Protein AF-A0A0R3Q2Y9-F1 (afdb_monomer_lite)

pLDDT: mean 79.47, std 17.97, range [33.78, 98.56]

Foldseek 3Di:
DPFDFFLDFCQLLPAAQPQQFNKDKAEQVQDDGRQQKTKHWPQDIWIKGWDAQPDPPSGIKIKTFDAQRTWKMKMKGKGFLVSQQVQAQFKKKKKKWKAKPDFQKKKKWKWADQAAPDNPDIGTPDIDMDTHYRRGDMDMDIDPDGHHNRNSSIMMIMIMTPTGSHRMMMIIHLIGMGTDGDDDPRDDDPPVVSVLVSLLADHDQFDDDDQFTDGDNADDDDDDDPALKDKDKGFGPYQHPFFDDDWDADGRGDTQWYWDDAVHIDIRAHWPDWGTGSGTIMTMHRGGHPVNVVVVVVVVVVVVVVVVVVVVVVVVVVVVVVVVVVVVVVVVVVVVVVVVVVVVVVVVVVVVVVPPDDDPPVCCVVVVVVVVVVVVVVVVVVVVVVVVVVVVVVVVVVVVVVVVVVVVVVVVVVVVVVVVVVVVVVVVVVVLVVLLVVLPDDPPPVVVNCCSVPVLVVVVVVLVVVLVVVCVVVVNDDDPVSVVVVCVSCVSPPDDPVVVVPPD

Radius of gyration: 48.74 Å; chains: 1; bounding box: 92×63×153 Å

Sequence (504 aa):
MFRDSNRLINGDMRIDQRNNGGSVTVTSGSPYTVDRWTAGMSGANGTAQRVASGLLGIPNALQITGAAGTTTAWVGQKIEAQNAAQLVGQYVTVSFWASSSNQSGLTMNLKYANSADNFGAMTLIESRSTAVTSTLTRYTLTTSVVIPAGAANGLYLELATQGNLSTGNVILTGVQLETGVTAGAYQPRSYGSELILCQRYYEKSGANVGATWTANDGTASGGSHPTANYRALIQFRVTKRAAPTFTPYDQTGAAGKISYYVASWNDAGTLAVSAATTAGAYVGHNVASPAGEALAKAQVDIGRLETEVSHLTDAVKELRASNAAVTKALVDIQRTLDEARGGWRTLMFVGGAAASMGGGNAFRLIFGEIVAYLNKKQDHQLELERLKIQDDIESAQHVRTMESLKLQNDLGIKVIQVQRDADLDRIDGTAWSQAVADVGKQTGILFLDYWNGSVRPLLATLAILVVVAEVVRNGFILSDWDKELVGAILGIYVADRSLARRGK

Structure (mmCIF, N/CA/C/O backbone):
data_AF-A0A0R3Q2Y9-F1
#
_entry.id   AF-A0A0R3Q2Y9-F1
#
loop_
_atom_site.group_PDB
_atom_site.id
_atom_site.type_symbol
_atom_site.label_atom_id
_atom_site.label_alt_id
_atom_site.label_comp_id
_atom_site.label_asym_id
_atom_site.label_entity_id
_atom_site.label_seq_id
_atom_site.pdbx_PDB_ins_code
_atom_site.Cartn_x
_atom_site.Cartn_y
_atom_site.Cartn_z
_atom_site.occupancy
_atom_site.B_iso_or_equiv
_atom_site.auth_seq_id
_atom_site.auth_comp_id
_atom_site.auth_asym_id
_atom_site.auth_atom_id
_atom_site.pdbx_PDB_model_num
ATOM 1 N N . MET A 1 1 ? -16.059 -27.615 20.721 1.00 37.38 1 MET A N 1
ATOM 2 C CA . MET A 1 1 ? -16.476 -26.526 19.814 1.00 37.38 1 MET A CA 1
ATOM 3 C C . MET A 1 1 ? -15.256 -25.650 19.592 1.00 37.38 1 MET A C 1
ATOM 5 O O . MET A 1 1 ? -14.819 -25.006 20.537 1.00 37.38 1 MET A O 1
ATOM 9 N N . PHE A 1 2 ? -14.613 -25.731 18.425 1.00 39.66 2 PHE A N 1
ATOM 10 C CA . PHE A 1 2 ? -13.504 -24.831 18.106 1.00 39.66 2 PHE A CA 1
ATOM 11 C C . PHE A 1 2 ? -14.095 -23.428 17.998 1.00 39.66 2 PHE A C 1
ATOM 13 O O . PHE A 1 2 ? -14.951 -23.187 17.156 1.00 39.66 2 PHE A O 1
ATOM 20 N N . ARG A 1 3 ? -13.738 -22.553 18.938 1.00 50.81 3 ARG A N 1
ATOM 21 C CA . ARG A 1 3 ? -14.168 -21.158 18.935 1.00 50.81 3 ARG A CA 1
ATOM 22 C C . ARG A 1 3 ? -13.614 -20.505 17.667 1.00 50.81 3 ARG A C 1
ATOM 24 O O . ARG A 1 3 ? -12.430 -20.668 17.374 1.00 50.81 3 ARG A O 1
ATOM 31 N N . ASP A 1 4 ? -14.485 -19.852 16.907 1.00 55.62 4 ASP A N 1
ATOM 32 C CA . ASP A 1 4 ? -14.157 -19.250 15.617 1.00 55.62 4 ASP A CA 1
ATOM 33 C C . ASP A 1 4 ? -12.933 -18.331 15.718 1.00 55.62 4 ASP A C 1
ATOM 35 O O . ASP A 1 4 ? -12.848 -17.465 16.588 1.00 55.62 4 ASP A O 1
ATOM 39 N N . SER A 1 5 ? -11.977 -18.525 14.807 1.00 76.69 5 SER A N 1
ATOM 40 C CA . SER A 1 5 ? -10.767 -17.706 14.720 1.00 76.69 5 SER A CA 1
ATOM 41 C C . SER A 1 5 ? -11.116 -16.233 14.480 1.00 76.69 5 SER A C 1
ATOM 43 O O . SER A 1 5 ? -11.975 -15.928 13.651 1.00 76.69 5 SER A O 1
ATOM 45 N N . ASN A 1 6 ? -10.406 -15.324 15.159 1.00 91.19 6 ASN A N 1
ATOM 46 C CA . ASN A 1 6 ? -10.536 -13.868 15.024 1.00 91.19 6 ASN A CA 1
ATOM 47 C C . ASN A 1 6 ? -10.708 -13.436 13.556 1.00 91.19 6 ASN A C 1
ATOM 49 O O . ASN A 1 6 ? -9.847 -13.726 12.742 1.00 91.19 6 ASN A O 1
ATOM 53 N N . ARG A 1 7 ? -11.760 -12.712 13.173 1.00 93.25 7 ARG A N 1
ATOM 54 C CA . ARG A 1 7 ? -11.969 -12.333 11.756 1.00 93.25 7 ARG A CA 1
ATOM 55 C C . ARG A 1 7 ? -11.043 -11.219 11.263 1.00 93.25 7 ARG A C 1
ATOM 57 O O . ARG A 1 7 ? -10.934 -10.996 10.058 1.00 93.25 7 ARG A O 1
ATOM 64 N N . LEU A 1 8 ? -10.360 -10.548 12.183 1.00 95.88 8 LEU A N 1
ATOM 65 C CA . LEU A 1 8 ? -9.380 -9.514 11.886 1.00 95.88 8 LEU A CA 1
ATOM 66 C C . LEU A 1 8 ? -8.000 -10.130 11.657 1.00 95.88 8 LEU A C 1
ATOM 68 O O . LEU A 1 8 ? -7.633 -11.152 12.242 1.00 95.88 8 LEU A O 1
ATOM 72 N N . ILE A 1 9 ? -7.230 -9.478 10.802 1.00 96.62 9 ILE A N 1
ATOM 73 C CA . ILE A 1 9 ? -5.840 -9.791 10.490 1.00 96.62 9 ILE A CA 1
ATOM 74 C C . ILE A 1 9 ? -4.963 -8.821 11.286 1.00 96.62 9 ILE A C 1
ATOM 76 O O . ILE A 1 9 ? -5.257 -7.632 11.377 1.00 96.62 9 ILE A O 1
ATOM 80 N N . ASN A 1 10 ? -3.887 -9.333 11.868 1.00 96.88 10 ASN A N 1
ATOM 81 C CA . ASN A 1 10 ? -2.875 -8.592 12.609 1.00 96.88 10 ASN A CA 1
ATOM 82 C C . ASN A 1 10 ? -3.457 -7.817 13.804 1.00 96.88 10 ASN A C 1
ATOM 84 O O . ASN A 1 10 ? -3.108 -6.663 14.040 1.00 96.88 10 ASN A O 1
ATOM 88 N N . GLY A 1 11 ? -4.382 -8.437 14.546 1.00 96.88 11 GLY A N 1
ATOM 89 C CA . GLY A 1 11 ? -5.083 -7.808 15.674 1.00 96.88 11 GLY A CA 1
ATOM 90 C C . GLY A 1 11 ? -4.173 -7.339 16.813 1.00 96.88 11 GLY A C 1
ATOM 91 O O . GLY A 1 11 ? -4.514 -6.393 17.516 1.00 96.88 11 GLY A O 1
ATOM 92 N N . ASP A 1 12 ? -3.006 -7.963 16.966 1.00 96.19 12 ASP A N 1
ATOM 93 C CA . ASP A 1 12 ? -1.965 -7.633 17.942 1.00 96.19 12 ASP A CA 1
ATOM 94 C C . ASP A 1 12 ? -0.799 -6.836 17.356 1.00 96.19 12 ASP A C 1
ATOM 96 O O . ASP A 1 12 ? 0.246 -6.714 17.993 1.00 96.19 12 ASP A O 1
ATOM 100 N N . MET A 1 13 ? -0.962 -6.294 16.146 1.00 97.44 13 MET A N 1
ATOM 101 C CA . MET A 1 13 ? -0.042 -5.315 15.562 1.00 97.44 13 MET A CA 1
ATOM 102 C C . MET A 1 13 ? 1.395 -5.836 15.392 1.00 97.44 13 MET A C 1
ATOM 104 O O . MET A 1 13 ? 2.351 -5.061 15.373 1.00 97.44 13 MET A O 1
ATOM 108 N N . ARG A 1 14 ? 1.580 -7.157 15.287 1.00 95.25 14 ARG A N 1
ATOM 109 C CA . ARG A 1 14 ? 2.907 -7.788 15.227 1.00 95.25 14 ARG A CA 1
ATOM 110 C C . ARG A 1 14 ? 3.604 -7.585 13.879 1.00 95.25 14 ARG A C 1
ATOM 112 O O . ARG A 1 14 ? 4.830 -7.517 13.834 1.00 95.25 14 ARG A O 1
ATOM 119 N N . ILE A 1 15 ? 2.840 -7.500 12.790 1.00 96.12 15 ILE A N 1
ATOM 120 C CA . ILE A 1 15 ? 3.364 -7.341 11.429 1.00 96.12 15 ILE A CA 1
ATOM 121 C C . ILE A 1 15 ? 3.301 -5.859 11.035 1.00 96.12 15 ILE A C 1
ATOM 123 O O . ILE A 1 15 ? 2.242 -5.243 11.098 1.00 96.12 15 ILE A O 1
ATOM 127 N N . ASP A 1 16 ? 4.436 -5.276 10.653 1.00 94.94 16 ASP A N 1
ATOM 128 C CA . ASP A 1 16 ? 4.529 -3.913 10.102 1.00 94.94 16 ASP A CA 1
ATOM 129 C C . ASP A 1 16 ? 5.652 -3.870 9.060 1.00 94.94 16 ASP A C 1
ATOM 131 O O . ASP A 1 16 ? 6.728 -3.313 9.265 1.00 94.94 16 ASP A O 1
ATOM 135 N N . GLN A 1 17 ? 5.420 -4.544 7.940 1.00 92.00 17 GLN A N 1
ATOM 136 C CA . GLN A 1 17 ? 6.319 -4.579 6.794 1.00 92.00 17 GLN A CA 1
ATOM 137 C C . GLN A 1 17 ? 6.407 -3.205 6.124 1.00 92.00 17 GLN A C 1
ATOM 139 O O . GLN A 1 17 ? 7.428 -2.882 5.519 1.00 92.00 17 GLN A O 1
ATOM 144 N N . ARG A 1 18 ? 5.350 -2.389 6.208 1.00 88.94 18 ARG A N 1
ATOM 145 C CA . ARG A 1 18 ? 5.294 -1.051 5.602 1.00 88.94 18 ARG A CA 1
ATOM 146 C C . ARG A 1 18 ? 6.316 -0.126 6.236 1.00 88.94 18 ARG A C 1
ATOM 148 O O . ARG A 1 18 ? 7.246 0.300 5.550 1.00 88.94 18 ARG A O 1
ATOM 155 N N . ASN A 1 19 ? 6.194 0.092 7.541 1.00 91.19 19 ASN A N 1
ATOM 156 C CA . ASN A 1 19 ? 6.901 1.169 8.228 1.00 91.19 19 ASN A CA 1
ATOM 157 C C . ASN A 1 19 ? 7.966 0.652 9.189 1.00 91.19 19 ASN A C 1
ATOM 159 O O . ASN A 1 19 ? 8.829 1.418 9.602 1.00 91.19 19 ASN A O 1
ATOM 163 N N . ASN A 1 20 ? 7.935 -0.640 9.529 1.00 90.50 20 ASN A N 1
ATOM 164 C CA . ASN A 1 20 ? 8.843 -1.267 10.485 1.00 90.50 20 ASN A CA 1
ATOM 165 C C . ASN A 1 20 ? 8.925 -0.506 11.823 1.00 90.50 20 ASN A C 1
ATOM 167 O O . ASN A 1 20 ? 10.000 -0.311 12.381 1.00 90.50 20 ASN A O 1
ATOM 171 N N . GLY A 1 21 ? 7.781 -0.051 12.336 1.00 93.00 21 GLY A N 1
ATOM 172 C CA . GLY A 1 21 ? 7.697 0.777 13.537 1.00 93.00 21 GLY A CA 1
ATOM 173 C C . GLY A 1 21 ? 8.000 2.260 13.321 1.00 93.00 21 GLY A C 1
ATOM 174 O O . GLY A 1 21 ? 7.974 3.007 14.292 1.00 93.00 21 GLY A O 1
ATOM 175 N N . GLY A 1 22 ? 8.264 2.703 12.090 1.00 94.12 22 GLY A N 1
ATOM 176 C CA . GLY A 1 22 ? 8.358 4.117 11.734 1.00 94.12 22 GLY A CA 1
ATOM 177 C C . GLY A 1 22 ? 7.011 4.839 11.849 1.00 94.12 22 GLY A C 1
ATOM 178 O O . GLY A 1 22 ? 5.950 4.245 11.659 1.00 94.12 22 GLY A O 1
ATOM 179 N N . SER A 1 23 ? 7.062 6.130 12.174 1.00 96.44 23 SER A N 1
ATOM 180 C CA . SER A 1 23 ? 5.876 6.988 12.266 1.00 96.44 23 SER A CA 1
ATOM 181 C C . SER A 1 23 ? 5.341 7.344 10.876 1.00 96.44 23 SER A C 1
ATOM 183 O O . SER A 1 23 ? 6.109 7.679 9.975 1.00 96.44 23 SER A O 1
ATOM 185 N N . VAL A 1 24 ? 4.019 7.291 10.713 1.00 97.12 24 VAL A N 1
ATOM 186 C CA . VAL A 1 24 ? 3.301 7.585 9.465 1.00 97.12 24 VAL A CA 1
ATOM 187 C C . VAL A 1 24 ? 2.375 8.771 9.678 1.00 97.12 24 VAL A C 1
ATOM 189 O O . VAL A 1 24 ? 1.639 8.807 10.662 1.00 97.12 24 VAL A O 1
ATOM 192 N N . THR A 1 25 ? 2.355 9.721 8.743 1.00 98.00 25 THR A N 1
ATOM 193 C CA . THR A 1 25 ? 1.373 10.813 8.754 1.00 98.00 25 THR A CA 1
ATOM 194 C C . THR A 1 25 ? -0.031 10.279 8.480 1.00 98.00 25 THR A C 1
ATOM 196 O O . THR A 1 25 ? -0.274 9.619 7.471 1.00 98.00 25 THR A O 1
ATOM 199 N N . VAL A 1 26 ? -0.971 10.606 9.363 1.00 98.06 26 VAL A N 1
ATOM 200 C CA . VAL A 1 26 ? -2.380 10.225 9.251 1.00 98.06 26 VAL A CA 1
ATOM 201 C C . VAL A 1 26 ? -3.192 11.409 8.748 1.00 98.06 26 VAL A C 1
ATOM 203 O O . VAL A 1 26 ? -3.115 12.503 9.304 1.00 98.06 26 VAL A O 1
ATOM 206 N N . THR A 1 27 ? -3.989 11.169 7.710 1.00 97.38 27 THR A N 1
ATOM 207 C CA . THR A 1 27 ? -4.861 12.158 7.063 1.00 97.38 27 THR A CA 1
ATOM 208 C C . THR A 1 27 ? -6.304 11.646 7.011 1.00 97.38 27 THR A C 1
ATOM 210 O O . THR A 1 27 ? -6.589 10.503 7.382 1.00 97.38 27 THR A O 1
ATOM 213 N N . SER A 1 28 ? -7.234 12.454 6.499 1.00 95.69 28 SER A N 1
ATOM 214 C CA . SER A 1 28 ? -8.632 12.039 6.293 1.00 95.69 28 SER A CA 1
ATOM 215 C C . SER A 1 28 ? -8.788 10.915 5.264 1.00 95.69 28 SER A C 1
ATOM 217 O O . SER A 1 28 ? -9.754 10.155 5.324 1.00 95.69 28 SER A O 1
ATOM 219 N N . GLY A 1 29 ? -7.798 10.729 4.382 1.00 95.19 29 GLY A N 1
ATOM 220 C CA . GLY A 1 29 ? -7.746 9.634 3.406 1.00 95.19 29 GLY A CA 1
ATOM 221 C C . GLY A 1 29 ? -7.566 8.239 4.016 1.00 95.19 29 GLY A C 1
ATOM 222 O O . GLY A 1 29 ? -7.571 7.253 3.285 1.00 95.19 29 GLY A O 1
ATOM 223 N N . SER A 1 30 ? -7.427 8.141 5.342 1.00 96.00 30 SER A N 1
ATOM 224 C CA . SER A 1 30 ? -7.281 6.887 6.085 1.00 96.00 30 SER A CA 1
ATOM 225 C C . SER A 1 30 ? -6.143 5.984 5.570 1.00 96.00 30 SER A C 1
ATOM 227 O O . SER A 1 30 ? -6.408 4.845 5.162 1.00 96.00 30 SER A O 1
ATOM 229 N N . PRO A 1 31 ? -4.882 6.467 5.529 1.00 96.56 31 PRO A N 1
ATOM 230 C CA . PRO A 1 31 ? -3.757 5.669 5.048 1.00 96.56 31 PRO A CA 1
ATOM 231 C C . PRO A 1 31 ? -3.592 4.362 5.836 1.00 96.56 31 PRO A C 1
ATOM 233 O O . PRO A 1 31 ? -3.948 4.262 7.013 1.00 96.56 31 PRO A O 1
ATOM 236 N N . TYR A 1 32 ? -3.013 3.351 5.181 1.00 96.31 32 TYR A N 1
ATOM 237 C CA . TYR A 1 32 ? -2.556 2.146 5.873 1.00 96.31 32 TYR A CA 1
ATOM 238 C C . TYR A 1 32 ? -1.335 2.471 6.733 1.00 96.31 32 TYR A C 1
ATOM 240 O O . TYR A 1 32 ? -0.394 3.104 6.258 1.00 96.31 32 TYR A O 1
ATOM 248 N N . THR A 1 33 ? -1.353 2.010 7.980 1.00 96.44 33 THR A N 1
ATOM 249 C CA . THR A 1 33 ? -0.293 2.238 8.964 1.00 96.44 33 THR A CA 1
ATOM 250 C C . THR A 1 33 ? 0.413 0.910 9.231 1.00 96.44 33 THR A C 1
ATOM 252 O O . THR A 1 33 ? 1.116 0.410 8.354 1.00 96.44 33 THR A O 1
ATOM 255 N N . VAL A 1 34 ? 0.174 0.293 10.387 1.00 96.75 34 VAL A N 1
ATOM 256 C CA . VAL A 1 34 ? 0.547 -1.098 10.667 1.00 96.75 34 VAL A CA 1
ATOM 257 C C . VAL A 1 34 ? -0.221 -2.015 9.716 1.00 96.75 34 VAL A C 1
ATOM 259 O O . VAL A 1 34 ? -1.348 -1.701 9.324 1.00 96.75 34 VAL A O 1
ATOM 262 N N . ASP A 1 35 ? 0.372 -3.139 9.305 1.00 96.44 35 ASP A N 1
ATOM 263 C CA . ASP A 1 35 ? -0.206 -3.934 8.223 1.00 96.44 35 ASP A CA 1
ATOM 264 C C . ASP A 1 35 ? -1.660 -4.315 8.496 1.00 96.44 35 ASP A C 1
ATOM 266 O O . ASP A 1 35 ? -2.002 -4.793 9.577 1.00 96.44 35 ASP A O 1
ATOM 270 N N . ARG A 1 36 ? -2.495 -4.092 7.467 1.00 95.75 36 ARG A N 1
ATOM 271 C CA . ARG A 1 36 ? -3.964 -4.246 7.424 1.00 95.75 36 ARG A CA 1
ATOM 272 C C . ARG A 1 36 ? -4.784 -3.173 8.124 1.00 95.75 36 ARG A C 1
ATOM 274 O O . ARG A 1 36 ? -5.961 -3.040 7.783 1.00 95.75 36 ARG A O 1
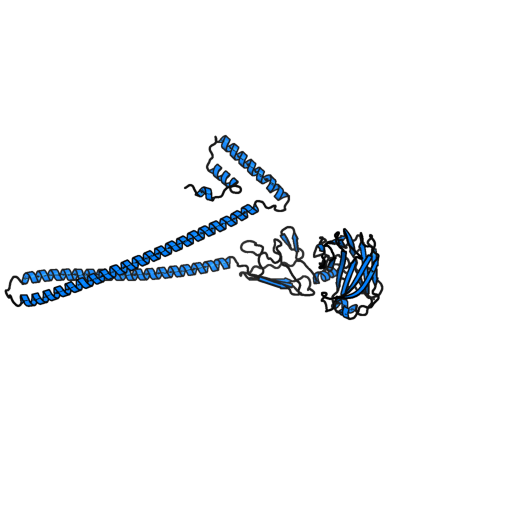ATOM 281 N N . TRP A 1 37 ? -4.189 -2.390 9.006 1.00 97.88 37 TRP A N 1
ATOM 282 C CA . TRP A 1 37 ? -4.886 -1.342 9.735 1.00 97.88 37 TRP A CA 1
ATOM 283 C C . TRP A 1 37 ? -4.791 -0.011 9.001 1.00 97.88 37 TRP A C 1
ATOM 285 O O . TRP A 1 37 ? -3.721 0.411 8.564 1.00 97.88 37 TRP A O 1
ATOM 295 N N . THR A 1 38 ? -5.933 0.650 8.848 1.00 97.81 38 THR A N 1
ATOM 296 C CA . THR A 1 38 ? -6.006 2.044 8.412 1.00 97.81 38 THR A CA 1
ATOM 297 C C . THR A 1 38 ? -6.188 2.931 9.627 1.00 97.81 38 THR A C 1
ATOM 299 O O . THR A 1 38 ? -6.938 2.566 10.532 1.00 97.81 38 THR A O 1
ATOM 302 N N . ALA A 1 39 ? -5.574 4.107 9.632 1.00 98.25 39 ALA A N 1
ATOM 303 C CA . ALA A 1 39 ? -5.898 5.159 10.588 1.00 98.25 39 ALA A CA 1
ATOM 304 C C . ALA A 1 39 ? -6.313 6.402 9.818 1.00 98.25 39 ALA A C 1
ATOM 306 O O . ALA A 1 39 ? -5.681 6.706 8.811 1.00 98.25 39 ALA A O 1
ATOM 307 N N . GLY A 1 40 ? -7.340 7.109 10.276 1.00 97.56 40 GLY A N 1
ATOM 308 C CA . GLY A 1 40 ? -7.787 8.359 9.672 1.00 97.56 40 GLY A CA 1
ATOM 309 C C . GLY A 1 40 ? -8.030 9.441 10.713 1.00 97.56 40 GLY A C 1
ATOM 310 O O . GLY A 1 40 ? -8.282 9.152 11.884 1.00 97.56 40 GLY A O 1
ATOM 311 N N . MET A 1 41 ? -7.897 10.694 10.286 1.00 97.31 41 MET A N 1
ATOM 312 C CA . MET A 1 41 ? -8.072 11.878 11.126 1.00 97.31 41 MET A CA 1
ATOM 313 C C . MET A 1 41 ? -8.773 12.990 10.351 1.00 97.31 41 MET A C 1
ATOM 315 O O . MET A 1 41 ? -8.578 13.135 9.148 1.00 97.31 41 MET A O 1
ATOM 319 N N . SER A 1 42 ? -9.586 13.785 11.043 1.00 96.88 42 SER A N 1
ATOM 320 C CA . SER A 1 42 ? -10.255 14.967 10.486 1.00 96.88 42 SER A CA 1
ATOM 321 C C . SER A 1 42 ? -9.842 16.241 11.223 1.00 96.88 42 SER A C 1
ATOM 323 O O . SER A 1 42 ? -9.465 16.210 12.394 1.00 96.88 42 SER A O 1
ATOM 325 N N . GLY A 1 43 ? -9.926 17.385 10.541 1.00 96.88 43 GLY A N 1
ATOM 326 C CA . GLY A 1 43 ? -9.556 18.708 11.064 1.00 96.88 43 GLY A CA 1
ATOM 327 C C . GLY A 1 43 ? -8.060 19.024 10.972 1.00 96.88 43 GLY A C 1
ATOM 328 O O . GLY A 1 43 ? -7.697 20.098 10.507 1.00 96.88 43 GLY A O 1
ATOM 329 N N . ALA A 1 44 ? -7.190 18.079 11.329 1.00 97.31 44 ALA A N 1
ATOM 330 C CA . ALA A 1 44 ? -5.747 18.194 11.144 1.00 97.31 44 ALA A CA 1
ATOM 331 C C . ALA A 1 44 ? -5.105 16.819 10.937 1.00 97.31 44 ALA A C 1
ATOM 333 O O . ALA A 1 44 ? -5.682 15.789 11.290 1.00 97.31 44 ALA A O 1
ATOM 334 N N . ASN A 1 45 ? -3.894 16.825 10.383 1.00 97.94 45 ASN A N 1
ATOM 335 C CA . ASN A 1 45 ? -3.084 15.622 10.249 1.00 97.94 45 ASN A CA 1
ATOM 336 C C . ASN A 1 45 ? -2.379 15.320 11.574 1.00 97.94 45 ASN A C 1
ATOM 338 O O . ASN A 1 45 ? -1.868 16.228 12.230 1.00 97.94 45 ASN A O 1
ATOM 342 N N . GLY A 1 46 ? -2.312 14.044 11.931 1.00 97.69 46 GLY A N 1
ATOM 343 C CA . GLY A 1 46 ? -1.528 13.549 13.059 1.00 97.69 46 GLY A CA 1
ATOM 344 C C . GLY A 1 46 ? -0.596 12.432 12.617 1.00 97.69 46 GLY A C 1
ATOM 345 O O . GLY A 1 46 ? -0.186 12.374 11.454 1.00 97.69 46 GLY A O 1
ATOM 346 N N . THR A 1 47 ? -0.259 11.532 13.533 1.00 98.31 47 THR A N 1
ATOM 347 C CA . THR A 1 47 ? 0.639 10.409 13.253 1.00 98.31 47 THR A CA 1
ATOM 348 C C . THR A 1 47 ? 0.102 9.083 13.769 1.00 98.31 47 THR A C 1
ATOM 350 O O . THR A 1 47 ? -0.762 9.033 14.644 1.00 98.31 47 THR A O 1
ATOM 353 N N . ALA A 1 48 ? 0.619 7.994 13.209 1.00 98.44 48 ALA A N 1
ATOM 354 C CA . ALA A 1 48 ? 0.403 6.638 13.681 1.00 98.44 48 ALA A CA 1
ATOM 355 C C . ALA A 1 48 ? 1.715 5.858 13.684 1.00 98.44 48 ALA A C 1
ATOM 357 O O . ALA A 1 48 ? 2.523 6.002 12.768 1.00 98.44 48 ALA A O 1
ATOM 358 N N . GLN A 1 49 ? 1.910 5.007 14.686 1.00 98.19 49 GLN A N 1
ATOM 359 C CA . GLN A 1 49 ? 3.127 4.217 14.832 1.00 98.19 49 GLN A CA 1
ATOM 360 C C . GLN A 1 49 ? 2.850 2.913 15.588 1.00 98.19 49 GLN A C 1
ATOM 362 O O . GLN A 1 49 ? 2.016 2.877 16.496 1.00 98.19 49 GLN A O 1
ATOM 367 N N . ARG A 1 50 ? 3.581 1.843 15.253 1.00 98.12 50 ARG A N 1
ATOM 368 C CA . ARG A 1 50 ? 3.655 0.656 16.111 1.00 98.12 50 ARG A CA 1
ATOM 369 C C . ARG A 1 50 ? 4.543 0.941 17.321 1.00 98.12 50 ARG A C 1
ATOM 371 O O . ARG A 1 50 ? 5.712 1.282 17.161 1.00 98.12 50 ARG A O 1
ATOM 378 N N . VAL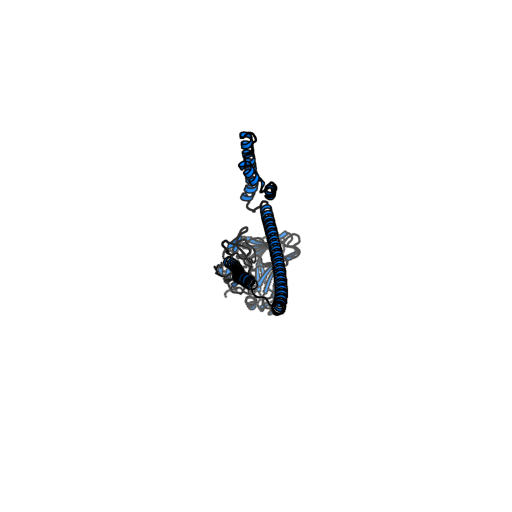 A 1 51 ? 4.006 0.740 18.514 1.00 97.81 51 VAL A N 1
ATOM 379 C CA . VAL A 1 51 ? 4.694 0.924 19.797 1.00 97.81 51 VAL A CA 1
ATOM 380 C C . VAL A 1 51 ? 4.667 -0.370 20.611 1.00 97.81 51 VAL A C 1
ATOM 382 O O . VAL A 1 51 ? 3.935 -1.306 20.283 1.00 97.81 51 VAL A O 1
ATOM 385 N N . ALA A 1 52 ? 5.456 -0.433 21.683 1.00 97.38 52 ALA A N 1
ATOM 386 C CA . ALA A 1 52 ? 5.349 -1.516 22.654 1.00 97.38 52 ALA A CA 1
ATOM 387 C C . ALA A 1 52 ? 4.040 -1.382 23.449 1.00 97.38 52 ALA A C 1
ATOM 389 O O . ALA A 1 52 ? 3.698 -0.293 23.907 1.00 97.38 52 ALA A O 1
ATOM 390 N N . SER A 1 53 ? 3.310 -2.481 23.633 1.00 96.69 53 SER A N 1
ATOM 391 C CA . SER A 1 53 ? 2.056 -2.481 24.404 1.00 96.69 53 SER A CA 1
ATOM 392 C C . SER A 1 53 ? 2.276 -2.557 25.921 1.00 96.69 53 SER A C 1
ATOM 394 O O . SER A 1 53 ? 1.401 -2.170 26.688 1.00 96.69 53 SER A O 1
ATOM 396 N N . GLY A 1 54 ? 3.403 -3.136 26.354 1.00 94.31 54 GLY A N 1
ATOM 397 C CA . GLY A 1 54 ? 3.644 -3.527 27.747 1.00 94.31 54 GLY A CA 1
ATOM 398 C C . GLY A 1 54 ? 2.879 -4.777 28.218 1.00 94.31 54 GLY A C 1
ATOM 399 O O . GLY A 1 54 ? 3.041 -5.181 29.366 1.00 94.31 54 GLY A O 1
ATOM 400 N N . LEU A 1 55 ? 2.069 -5.417 27.364 1.00 94.38 55 LEU A N 1
ATOM 401 C CA . LEU A 1 55 ? 1.312 -6.629 27.702 1.00 94.38 55 LEU A CA 1
ATOM 402 C C . LEU A 1 55 ? 2.119 -7.903 27.436 1.00 94.38 55 LEU A C 1
ATOM 404 O O . LEU A 1 55 ? 2.746 -8.062 26.384 1.00 94.38 55 LEU A O 1
ATOM 408 N N . LEU A 1 56 ? 2.015 -8.871 28.348 1.00 91.00 56 LEU A N 1
ATOM 409 C CA . LEU A 1 56 ? 2.568 -10.208 28.145 1.00 91.00 56 LEU A CA 1
ATOM 410 C C . LEU A 1 56 ? 1.820 -10.930 27.009 1.00 91.00 56 LEU A C 1
ATOM 412 O O . LEU A 1 56 ? 0.593 -10.989 26.999 1.00 91.00 56 LEU A O 1
ATOM 416 N N . GLY A 1 57 ? 2.557 -11.484 26.044 1.00 88.81 57 GLY A N 1
ATOM 417 C CA . GLY A 1 57 ? 1.999 -12.259 24.924 1.00 88.81 57 GLY A CA 1
ATOM 418 C C . GLY A 1 57 ? 1.405 -11.439 23.768 1.00 88.81 57 GLY A C 1
ATOM 419 O O . GLY A 1 57 ? 1.126 -12.009 22.717 1.00 88.81 57 GLY A O 1
ATOM 420 N N . ILE A 1 58 ? 1.258 -10.118 23.914 1.00 93.88 58 ILE A N 1
ATOM 421 C CA . ILE A 1 58 ? 0.770 -9.198 22.869 1.00 93.88 58 ILE A CA 1
ATOM 422 C C . ILE A 1 58 ? 1.707 -7.982 22.835 1.00 93.88 58 ILE A C 1
ATOM 424 O O . ILE A 1 58 ? 1.294 -6.905 23.240 1.00 93.88 58 ILE A O 1
ATOM 428 N N . PRO A 1 59 ? 2.981 -8.113 22.424 1.00 94.81 59 PRO A N 1
ATOM 429 C CA . PRO A 1 59 ? 4.017 -7.111 22.711 1.00 94.81 59 PRO A CA 1
ATOM 430 C C . PRO A 1 59 ? 3.878 -5.786 21.946 1.00 94.81 59 PRO A C 1
ATOM 432 O O . PRO A 1 59 ? 4.497 -4.798 22.333 1.00 94.81 59 PRO A O 1
ATOM 435 N N . ASN A 1 60 ? 3.084 -5.744 20.875 1.00 97.81 60 ASN A N 1
ATOM 436 C CA . ASN A 1 60 ? 2.953 -4.576 20.006 1.00 97.81 60 ASN A CA 1
ATOM 437 C C . ASN A 1 60 ? 1.565 -3.943 20.131 1.00 97.81 60 ASN A C 1
ATOM 439 O O . ASN A 1 60 ? 0.581 -4.623 20.417 1.00 97.81 60 ASN A O 1
ATOM 443 N N . ALA A 1 61 ? 1.480 -2.642 19.879 1.00 98.31 61 ALA A N 1
ATOM 444 C CA . ALA A 1 61 ? 0.238 -1.891 19.779 1.00 98.31 61 ALA A CA 1
ATOM 445 C C . ALA A 1 61 ? 0.337 -0.821 18.689 1.00 98.31 61 ALA A C 1
ATOM 447 O O . ALA A 1 61 ? 1.430 -0.407 18.309 1.00 98.31 61 ALA A O 1
ATOM 448 N N . LEU A 1 62 ? -0.808 -0.369 18.189 1.00 98.56 62 LEU A N 1
ATOM 449 C CA . LEU A 1 62 ? -0.912 0.777 17.299 1.00 98.56 62 LEU A CA 1
ATOM 450 C C . LEU A 1 62 ? -1.229 2.006 18.145 1.00 98.56 62 LEU A C 1
ATOM 452 O O . LEU A 1 62 ? -2.269 2.046 18.799 1.00 98.56 62 LEU A O 1
ATOM 456 N N . GLN A 1 63 ? -0.349 3.001 18.115 1.00 98.44 63 GLN A N 1
ATOM 457 C CA . GLN A 1 63 ? -0.609 4.318 18.674 1.00 98.44 63 GLN A CA 1
ATOM 458 C C . GLN A 1 63 ? -0.978 5.280 17.551 1.00 98.44 63 GLN A C 1
ATOM 460 O O . GLN A 1 63 ? -0.232 5.406 16.583 1.00 98.44 63 GLN A O 1
ATOM 465 N N . ILE A 1 64 ? -2.092 5.988 17.706 1.00 98.38 64 ILE A N 1
ATOM 466 C CA . ILE A 1 64 ? -2.405 7.187 16.928 1.00 98.38 64 ILE A CA 1
ATOM 467 C C . ILE A 1 64 ? -2.238 8.418 17.817 1.00 98.38 64 ILE A C 1
ATOM 469 O O . ILE A 1 64 ? -2.650 8.399 18.974 1.00 98.38 64 ILE A O 1
ATOM 473 N N . THR A 1 65 ? -1.645 9.480 17.282 1.00 98.25 65 THR A N 1
ATOM 474 C CA . THR A 1 65 ? -1.397 10.743 17.986 1.00 98.25 65 THR A CA 1
ATOM 475 C C . THR A 1 65 ? -1.979 11.880 17.160 1.00 98.25 65 THR A C 1
ATOM 477 O O . THR A 1 65 ? -1.584 12.072 16.010 1.00 98.25 65 THR A O 1
ATOM 480 N N . GLY A 1 66 ? -2.926 12.631 17.714 1.00 97.88 66 GLY A N 1
ATOM 481 C CA . GLY A 1 66 ? -3.509 13.769 17.010 1.00 97.88 66 GLY A CA 1
ATOM 482 C C . GLY A 1 66 ? -2.699 15.054 17.200 1.00 97.88 66 GLY A C 1
ATOM 483 O O . GLY A 1 66 ? -1.968 15.221 18.172 1.00 97.88 66 GLY A O 1
ATOM 484 N N . ALA A 1 67 ? -2.844 15.988 16.264 1.00 96.94 67 ALA A N 1
ATOM 485 C CA . ALA A 1 67 ? -2.388 17.375 16.381 1.00 96.94 67 ALA A CA 1
ATOM 486 C C . ALA A 1 67 ? -3.463 18.274 17.020 1.00 96.94 67 ALA A C 1
ATOM 488 O O . ALA A 1 67 ? -4.613 17.857 17.154 1.00 96.94 67 ALA A O 1
ATOM 489 N N . ALA A 1 68 ? -3.122 19.523 17.358 1.00 95.56 68 ALA A N 1
ATOM 490 C CA . ALA A 1 68 ? -4.030 20.477 18.013 1.00 95.56 68 ALA A CA 1
ATOM 491 C C . ALA A 1 68 ? -5.390 20.656 17.297 1.00 95.56 68 ALA A C 1
ATOM 493 O O . ALA A 1 68 ? -6.426 20.768 17.943 1.00 95.56 68 ALA A O 1
ATOM 494 N N . GLY A 1 69 ? -5.410 20.620 15.960 1.00 95.81 69 GLY A N 1
ATOM 495 C CA . GLY A 1 69 ? -6.639 20.737 15.162 1.00 95.81 69 GLY A CA 1
ATOM 496 C C . GLY A 1 69 ? -7.384 19.420 14.900 1.00 95.81 69 GLY A C 1
ATOM 497 O O . GLY A 1 69 ? -8.301 19.401 14.082 1.00 95.81 69 GLY A O 1
ATOM 498 N N . THR A 1 70 ? -6.990 18.304 15.523 1.00 97.38 70 THR A N 1
ATOM 499 C CA . THR A 1 70 ? -7.577 16.985 15.223 1.00 97.38 70 THR A CA 1
ATOM 500 C C . THR A 1 70 ? -8.931 16.840 15.900 1.00 97.38 70 THR A C 1
ATOM 502 O O . THR A 1 70 ? -9.016 16.617 17.106 1.00 97.38 70 THR A O 1
ATOM 505 N N . THR A 1 71 ? -10.000 16.942 15.120 1.00 96.00 71 THR A N 1
ATOM 506 C CA . THR A 1 71 ? -11.390 16.942 15.608 1.00 96.00 71 THR A CA 1
ATOM 507 C C . THR A 1 71 ? -11.956 15.542 15.806 1.00 96.00 71 THR A C 1
ATOM 509 O O . THR A 1 71 ? -12.823 15.341 16.650 1.00 96.00 71 THR A O 1
ATOM 512 N N . THR A 1 72 ? -11.466 14.562 15.052 1.00 95.12 72 THR A N 1
ATOM 513 C CA . THR A 1 72 ? -11.835 13.149 15.188 1.00 95.12 72 THR A CA 1
ATOM 514 C C . THR A 1 72 ? -10.690 12.299 14.665 1.00 95.12 72 THR A C 1
ATOM 516 O O . THR A 1 72 ? -10.034 12.683 13.693 1.00 95.12 72 THR A O 1
ATOM 519 N N . ALA A 1 73 ? -10.465 11.145 15.282 1.00 97.62 73 ALA A N 1
ATOM 520 C CA . ALA A 1 73 ? -9.539 10.140 14.790 1.00 97.62 73 ALA A CA 1
ATOM 521 C C . ALA A 1 73 ? -10.176 8.751 14.852 1.00 97.62 73 ALA A C 1
ATOM 523 O O . ALA A 1 73 ? -11.043 8.490 15.686 1.00 97.62 73 ALA A O 1
ATOM 524 N N . TRP A 1 74 ? -9.757 7.856 13.968 1.00 97.94 74 TRP A N 1
ATOM 525 C CA . TRP A 1 74 ? -10.242 6.484 13.944 1.00 97.94 74 TRP A CA 1
ATOM 526 C C . TRP A 1 74 ? -9.174 5.517 13.458 1.00 97.94 74 TRP A C 1
ATOM 528 O O . TRP A 1 74 ? -8.274 5.874 12.699 1.00 97.94 74 TRP A O 1
ATOM 538 N N . VAL A 1 75 ? -9.309 4.268 13.884 1.00 98.44 75 VAL A N 1
ATOM 539 C CA . VAL A 1 75 ? -8.551 3.121 13.391 1.00 98.44 75 VAL A CA 1
ATOM 540 C C . VAL A 1 75 ? -9.546 2.102 12.867 1.00 98.44 75 VAL A C 1
ATOM 542 O O . VAL A 1 75 ? -10.568 1.855 13.501 1.00 98.44 75 VAL A O 1
ATOM 545 N N . GLY A 1 76 ? -9.268 1.490 11.722 1.00 97.81 76 GLY A N 1
ATOM 546 C CA . GLY A 1 76 ? -10.193 0.532 11.141 1.00 97.81 76 GLY A CA 1
ATOM 547 C C . GLY A 1 76 ? -9.540 -0.563 10.324 1.00 97.81 76 GLY A C 1
ATOM 548 O O . GLY A 1 76 ? -8.377 -0.480 9.926 1.00 97.81 76 GLY A O 1
ATOM 549 N N . GLN A 1 77 ? -10.321 -1.608 10.074 1.00 98.00 77 GLN A N 1
ATOM 550 C CA . GLN A 1 77 ? -9.931 -2.724 9.232 1.00 98.00 77 GLN A CA 1
ATOM 551 C C . GLN A 1 77 ? -11.119 -3.243 8.424 1.00 98.00 77 GLN A C 1
ATOM 553 O O . GLN A 1 77 ? -12.209 -3.489 8.941 1.00 98.00 77 GLN A O 1
ATOM 558 N N . LYS A 1 78 ? -10.872 -3.432 7.128 1.00 97.25 78 LYS A N 1
ATOM 559 C CA . LYS A 1 78 ? -11.812 -4.027 6.174 1.00 97.25 78 LYS A CA 1
ATOM 560 C C . LYS A 1 78 ? -11.664 -5.547 6.180 1.00 97.25 78 LYS A C 1
ATOM 562 O O . LYS A 1 78 ? -10.545 -6.051 6.057 1.00 97.25 78 LYS A O 1
ATOM 567 N N . ILE A 1 79 ? -12.783 -6.250 6.256 1.00 96.75 79 ILE A N 1
ATOM 568 C CA . ILE A 1 79 ? -12.937 -7.704 6.207 1.00 96.75 79 ILE A CA 1
ATOM 569 C C . ILE A 1 79 ? -13.626 -8.044 4.886 1.00 96.75 79 ILE A C 1
ATOM 571 O O . ILE A 1 79 ? -14.673 -7.491 4.559 1.00 96.75 79 ILE A O 1
ATOM 575 N N . GLU A 1 80 ? -13.022 -8.939 4.114 1.00 95.50 80 GLU A N 1
ATOM 576 C CA . GLU A 1 80 ? -13.493 -9.275 2.764 1.00 95.50 80 GLU A CA 1
ATOM 577 C C . GLU A 1 80 ? -14.833 -10.000 2.769 1.00 95.50 80 GLU A C 1
ATOM 579 O O . GLU A 1 80 ? -15.135 -10.713 3.727 1.00 95.50 80 GLU A O 1
ATOM 584 N N . ALA A 1 81 ? -15.569 -9.901 1.661 1.00 95.69 81 ALA A N 1
ATOM 585 C CA . ALA A 1 81 ? -16.830 -10.610 1.441 1.00 95.69 81 ALA A CA 1
ATOM 586 C C . ALA A 1 81 ? -16.734 -12.101 1.817 1.00 95.69 81 ALA A C 1
ATOM 588 O O . ALA A 1 81 ? -17.508 -12.598 2.638 1.00 95.69 81 ALA A O 1
ATOM 589 N N . GLN A 1 82 ? -15.692 -12.785 1.327 1.00 91.94 82 GLN A N 1
ATOM 590 C CA . GLN A 1 82 ? -15.443 -14.207 1.608 1.00 91.94 82 GLN A CA 1
ATOM 591 C C . GLN A 1 82 ? -15.272 -14.539 3.101 1.00 91.94 82 GLN A C 1
ATOM 593 O O . GLN A 1 82 ? -15.595 -15.643 3.530 1.00 91.94 82 GLN A O 1
ATOM 598 N N . ASN A 1 83 ? -14.795 -13.585 3.905 1.00 92.31 83 ASN A N 1
ATOM 599 C CA . ASN A 1 83 ? -14.579 -13.759 5.343 1.00 92.31 83 ASN A CA 1
ATOM 600 C C . ASN A 1 83 ? -15.739 -13.210 6.188 1.00 92.31 83 ASN A C 1
ATOM 602 O O . ASN A 1 83 ? -15.867 -13.579 7.355 1.00 92.31 83 ASN A O 1
ATOM 606 N N . ALA A 1 84 ? -16.564 -12.333 5.612 1.00 94.81 84 ALA A N 1
ATOM 607 C CA . ALA A 1 84 ? -17.714 -11.715 6.259 1.00 94.81 84 ALA A CA 1
ATOM 608 C C . ALA A 1 84 ? -19.001 -12.537 6.097 1.00 94.81 84 ALA A C 1
ATOM 610 O O . ALA A 1 84 ? -19.847 -12.505 6.987 1.00 94.81 84 ALA A O 1
ATOM 611 N N . ALA A 1 85 ? -19.141 -13.309 5.013 1.00 92.44 85 ALA A N 1
ATOM 612 C CA . ALA A 1 85 ? -20.355 -14.070 4.707 1.00 92.44 85 ALA A CA 1
ATOM 613 C C . ALA A 1 85 ? -20.803 -15.008 5.845 1.00 92.44 85 ALA A C 1
ATOM 615 O O . ALA A 1 85 ? -21.993 -15.115 6.121 1.00 92.44 85 ALA A O 1
ATOM 616 N N . GLN A 1 86 ? -19.860 -15.631 6.560 1.00 91.12 86 GLN A N 1
ATOM 617 C CA . GLN A 1 86 ? -20.155 -16.527 7.690 1.00 91.12 86 GLN A CA 1
ATOM 618 C C . GLN A 1 86 ? -20.696 -15.809 8.936 1.00 91.12 86 GLN A C 1
ATOM 620 O O . GLN A 1 86 ? -21.186 -16.460 9.853 1.00 91.12 86 GLN A O 1
ATOM 625 N N . LEU A 1 87 ? -20.587 -14.480 8.993 1.00 94.25 87 LEU A N 1
ATOM 626 C CA . LEU A 1 87 ? -21.065 -13.681 10.119 1.00 94.25 87 LEU A CA 1
ATOM 627 C C . LEU A 1 87 ? -22.531 -13.281 9.955 1.00 94.25 87 LEU A C 1
ATOM 629 O O . LEU A 1 87 ? -23.163 -12.909 10.938 1.00 94.25 87 LEU A O 1
ATOM 633 N N . VAL A 1 88 ? -23.074 -13.354 8.736 1.00 96.69 88 VAL A N 1
ATOM 634 C CA . VAL A 1 88 ? -24.462 -12.987 8.435 1.00 96.69 88 VAL A CA 1
ATOM 635 C C . VAL A 1 88 ? -25.431 -13.813 9.281 1.00 96.69 88 VAL A C 1
ATOM 637 O O . VAL A 1 88 ? -25.307 -15.031 9.390 1.00 96.69 88 VAL A O 1
ATOM 640 N N . GLY A 1 89 ? -26.406 -13.136 9.887 1.00 97.19 89 GLY A N 1
ATOM 641 C CA . GLY A 1 89 ? -27.399 -13.743 10.774 1.00 97.19 89 GLY A CA 1
ATOM 642 C C . GLY A 1 89 ? -26.898 -14.033 12.192 1.00 97.19 89 GLY A C 1
ATOM 643 O O . GLY A 1 89 ? -27.691 -14.470 13.021 1.00 97.19 89 GLY A O 1
ATOM 644 N N . GLN A 1 90 ? -25.626 -13.766 12.502 1.00 95.75 90 GLN A N 1
ATOM 645 C CA . GLN A 1 90 ? -25.057 -13.939 13.840 1.00 95.75 90 GLN A CA 1
ATOM 646 C C . GLN A 1 90 ? -24.940 -12.601 14.570 1.00 95.75 90 GLN A C 1
ATOM 648 O O . GLN A 1 90 ? -24.767 -11.552 13.949 1.00 95.75 90 GLN A O 1
ATOM 653 N N . TYR A 1 91 ? -24.969 -12.634 15.900 1.00 96.12 91 TYR A N 1
ATOM 654 C CA . TYR A 1 91 ? -24.387 -11.554 16.698 1.00 96.12 91 TYR A CA 1
ATOM 655 C C . TYR A 1 91 ? -22.862 -11.625 16.605 1.00 96.12 91 TYR A C 1
ATOM 657 O O . TYR A 1 91 ? -22.304 -12.715 16.443 1.00 96.12 91 TYR A O 1
ATOM 665 N N . VAL A 1 92 ? -22.184 -10.485 16.713 1.00 96.44 92 VAL A N 1
ATOM 666 C CA . VAL A 1 92 ? -20.721 -10.450 16.799 1.00 96.44 92 VAL A CA 1
ATOM 667 C C . VAL A 1 92 ? -20.269 -9.637 17.996 1.00 96.44 92 VAL A C 1
ATOM 669 O O . VAL A 1 92 ? -20.866 -8.620 18.355 1.00 96.44 92 VAL A O 1
ATOM 672 N N . THR A 1 93 ? -19.159 -10.060 18.580 1.00 96.88 93 THR A N 1
ATOM 673 C CA . THR A 1 93 ? -18.490 -9.361 19.666 1.00 96.88 93 THR A CA 1
ATOM 674 C C . THR A 1 93 ? -17.114 -8.907 19.212 1.00 96.88 93 THR A C 1
ATOM 676 O O . THR A 1 93 ? -16.315 -9.696 18.708 1.00 96.88 93 THR A O 1
ATOM 679 N N . VAL A 1 94 ? -16.825 -7.626 19.431 1.00 97.56 94 VAL A N 1
ATOM 680 C CA . VAL A 1 94 ? -15.502 -7.036 19.259 1.00 97.56 94 VAL A CA 1
ATOM 681 C C . VAL A 1 94 ? -14.873 -6.848 20.633 1.00 97.56 94 VAL A C 1
ATOM 683 O O . VAL A 1 94 ? -15.455 -6.205 21.505 1.00 97.56 94 VAL A O 1
ATOM 686 N N . SER A 1 95 ? -13.675 -7.388 20.834 1.00 97.50 95 SER A N 1
ATOM 687 C CA . SER A 1 95 ? -12.860 -7.133 22.024 1.00 97.50 95 SER A CA 1
ATOM 688 C C . SER A 1 95 ? -11.514 -6.540 21.641 1.00 97.50 95 SER A C 1
ATOM 690 O O . SER A 1 95 ? -10.983 -6.847 20.577 1.00 97.50 95 SER A O 1
ATOM 692 N N . PHE A 1 96 ? -10.980 -5.659 22.480 1.00 97.88 96 PHE A N 1
ATOM 693 C CA . PHE A 1 96 ? -9.722 -4.964 22.215 1.00 97.88 96 PHE A CA 1
ATOM 694 C C . PHE A 1 96 ? -9.111 -4.425 23.502 1.00 97.88 96 PHE A C 1
ATOM 696 O O . PHE A 1 96 ? -9.821 -4.154 24.467 1.00 97.88 96 PHE A O 1
ATOM 703 N N . TRP A 1 97 ? -7.796 -4.250 23.507 1.00 98.12 97 TRP A N 1
ATOM 704 C CA . TRP A 1 97 ? -7.083 -3.499 24.533 1.00 98.12 97 TRP A CA 1
ATOM 705 C C . TRP A 1 97 ? -6.903 -2.063 24.068 1.00 98.12 97 TRP A C 1
ATOM 707 O O . TRP A 1 97 ? -6.414 -1.856 22.957 1.00 98.12 97 TRP A O 1
ATOM 717 N N . ALA A 1 98 ? -7.279 -1.089 24.896 1.00 98.31 98 ALA A N 1
ATOM 718 C CA . ALA A 1 98 ? -7.083 0.317 24.571 1.00 98.31 98 ALA A CA 1
ATOM 719 C C . ALA A 1 98 ? -6.729 1.188 25.780 1.00 98.31 98 ALA A C 1
ATOM 721 O O . ALA A 1 98 ? -7.031 0.863 26.929 1.00 98.31 98 ALA A O 1
ATOM 722 N N . SER A 1 99 ? -6.077 2.306 25.494 1.00 97.81 99 SER A N 1
ATOM 723 C CA . SER A 1 99 ? -5.930 3.434 26.407 1.00 97.81 99 SER A CA 1
ATOM 724 C C . SER A 1 99 ? -5.899 4.735 25.625 1.00 97.81 99 SER A C 1
ATOM 726 O O . SER A 1 99 ? -5.647 4.744 24.417 1.00 97.81 99 SER A O 1
ATOM 728 N N . SER A 1 100 ? -6.154 5.842 26.310 1.00 97.19 100 SER A N 1
ATOM 729 C CA . SER A 1 100 ? -6.002 7.167 25.728 1.00 97.19 100 SER A CA 1
ATOM 730 C C . SER A 1 100 ? -5.496 8.176 26.743 1.00 97.19 100 SER A C 1
ATOM 732 O O . SER A 1 100 ? -5.889 8.149 27.906 1.00 97.19 100 SER A O 1
ATOM 734 N N . SER A 1 101 ? -4.650 9.103 26.295 1.00 96.38 101 SER A N 1
ATOM 735 C CA . SER A 1 101 ? -4.183 10.202 27.140 1.00 96.38 101 SER A CA 1
ATOM 736 C C . SER A 1 101 ? -5.217 11.315 27.344 1.00 96.38 101 SER A C 1
ATOM 738 O O . SER A 1 101 ? -5.069 12.096 28.280 1.00 96.38 101 SER A O 1
ATOM 740 N N . ASN A 1 102 ? -6.242 11.420 26.490 1.00 93.94 102 ASN A N 1
ATOM 741 C CA . ASN A 1 102 ? -7.219 12.514 26.553 1.00 93.94 102 ASN A CA 1
ATOM 742 C C . ASN A 1 102 ? -8.657 12.141 26.144 1.00 93.94 102 ASN A C 1
ATOM 744 O O . ASN A 1 102 ? -9.535 12.994 26.236 1.00 93.94 102 ASN A O 1
ATOM 748 N N . GLN A 1 103 ? -8.917 10.911 25.688 1.00 93.75 103 GLN A N 1
ATOM 749 C CA . GLN A 1 103 ? -10.274 10.450 25.389 1.00 93.75 103 GLN A CA 1
ATOM 750 C C . GLN A 1 103 ? -10.903 9.784 26.609 1.00 93.75 103 GLN A C 1
ATOM 752 O O . GLN A 1 103 ? -10.288 8.933 27.247 1.00 93.75 103 GLN A O 1
ATOM 757 N N . SER A 1 104 ? -12.164 10.120 26.877 1.00 92.12 104 SER A N 1
ATOM 758 C CA . SER A 1 104 ? -12.999 9.447 27.879 1.00 92.12 104 SER A CA 1
ATOM 759 C C . SER A 1 104 ? -13.756 8.243 27.313 1.00 92.12 104 SER A C 1
ATOM 761 O O . SER A 1 104 ? -14.302 7.443 28.072 1.00 92.12 104 SER A O 1
ATOM 763 N N . GLY A 1 105 ? -13.784 8.077 25.987 1.00 95.56 105 GLY A N 1
ATOM 764 C CA . GLY A 1 105 ? -14.444 6.950 25.346 1.00 95.56 105 GLY A CA 1
ATOM 765 C C . GLY A 1 105 ? -14.031 6.718 23.895 1.00 95.56 105 GLY A C 1
ATOM 766 O O . GLY A 1 105 ? -13.537 7.613 23.207 1.00 95.56 105 GLY A O 1
ATOM 767 N N . LEU A 1 106 ? -14.275 5.493 23.430 1.00 97.88 106 LEU A N 1
ATOM 768 C CA . LEU A 1 106 ? -14.133 5.081 22.033 1.00 97.88 106 LEU A CA 1
ATOM 769 C C . LEU A 1 106 ? -15.467 4.550 21.509 1.00 97.88 106 LEU A C 1
ATOM 771 O O . LEU A 1 106 ? -16.236 3.949 22.263 1.00 97.88 106 LEU A O 1
ATOM 775 N N . THR A 1 107 ? -15.716 4.756 20.221 1.00 98.12 107 THR A N 1
ATOM 776 C CA . THR A 1 107 ? -16.925 4.320 19.522 1.00 98.12 107 THR A CA 1
ATOM 777 C C . THR A 1 107 ? -16.569 3.299 18.456 1.00 98.12 107 THR A C 1
ATOM 779 O O . THR A 1 107 ? -15.816 3.590 17.531 1.00 98.12 107 THR A O 1
ATOM 782 N N . MET A 1 108 ? -17.140 2.106 18.555 1.00 97.88 108 MET A N 1
ATOM 783 C CA . MET A 1 108 ? -17.163 1.136 17.473 1.00 97.88 108 MET A CA 1
ATOM 784 C C . MET A 1 108 ? -18.221 1.532 16.449 1.00 97.88 108 MET A C 1
ATOM 786 O O . MET A 1 108 ? -19.395 1.615 16.794 1.00 97.88 108 MET A O 1
ATOM 790 N N . ASN A 1 109 ? -17.828 1.670 15.187 1.00 98.19 109 ASN A N 1
ATOM 791 C CA . ASN A 1 109 ? -18.736 1.698 14.050 1.00 98.19 109 ASN A CA 1
ATOM 792 C C . ASN A 1 109 ? -18.518 0.430 13.225 1.00 98.19 109 ASN A C 1
ATOM 794 O O . ASN A 1 109 ? -17.430 0.209 12.690 1.00 98.19 109 ASN A O 1
ATOM 798 N N . LEU A 1 110 ? -19.557 -0.395 13.104 1.00 98.38 110 LEU A N 1
ATOM 799 C CA . LEU A 1 110 ? -19.539 -1.562 12.231 1.00 98.38 110 LEU A CA 1
ATOM 800 C C . LEU A 1 110 ? -20.366 -1.257 10.985 1.00 98.38 110 LEU A C 1
ATOM 802 O O . LEU A 1 110 ? -21.544 -0.920 11.083 1.00 98.38 110 LEU A O 1
ATOM 806 N N . LYS A 1 111 ? -19.739 -1.342 9.815 1.00 98.38 111 LYS A N 1
ATOM 807 C CA . LYS A 1 111 ? -20.337 -0.990 8.520 1.00 98.38 111 LYS A CA 1
ATOM 808 C C . LYS A 1 111 ? -20.187 -2.168 7.555 1.00 98.38 111 LYS A C 1
ATOM 810 O O . LYS A 1 111 ? -19.284 -2.985 7.730 1.00 98.38 111 LYS A O 1
ATOM 815 N N . TYR A 1 112 ? -21.022 -2.249 6.524 1.00 98.50 112 TYR A N 1
ATOM 816 C CA . TYR A 1 112 ? -20.816 -3.164 5.398 1.00 98.50 112 TYR A CA 1
ATOM 817 C C . TYR A 1 112 ? -20.685 -2.423 4.073 1.00 98.50 112 TYR A C 1
ATOM 819 O O . TYR A 1 112 ? -21.209 -1.324 3.916 1.00 98.50 112 TYR A O 1
ATOM 827 N N . ALA A 1 113 ? -19.971 -3.027 3.127 1.00 98.31 113 ALA A N 1
ATOM 828 C CA . ALA A 1 113 ? -19.810 -2.506 1.776 1.00 98.31 113 ALA A CA 1
ATOM 829 C C . ALA A 1 113 ? -21.096 -2.670 0.945 1.00 98.31 113 ALA A C 1
ATOM 831 O O . ALA A 1 113 ? -21.724 -3.727 0.954 1.00 98.31 113 ALA A O 1
ATOM 832 N N . ASN A 1 114 ? -21.479 -1.647 0.178 1.00 97.81 114 ASN A N 1
ATOM 833 C CA . ASN A 1 114 ? -22.706 -1.706 -0.631 1.00 97.81 114 ASN A CA 1
ATOM 834 C C . ASN A 1 114 ? -22.559 -2.593 -1.880 1.00 97.81 114 ASN A C 1
ATOM 836 O O . ASN A 1 114 ? -23.553 -3.045 -2.438 1.00 97.81 114 ASN A O 1
ATOM 840 N N . SER A 1 115 ? -21.322 -2.862 -2.297 1.00 97.19 115 SER A N 1
ATOM 841 C CA . SER A 1 115 ? -20.973 -3.825 -3.340 1.00 97.19 115 SER A CA 1
ATOM 842 C C . SER A 1 115 ? -19.867 -4.727 -2.816 1.00 97.19 115 SER A C 1
ATOM 844 O O . SER A 1 115 ? -19.015 -4.263 -2.056 1.00 97.19 115 SER A O 1
ATOM 846 N N . ALA A 1 116 ? -19.867 -5.994 -3.241 1.00 96.38 116 ALA A N 1
ATOM 847 C CA . ALA A 1 116 ? -18.880 -6.978 -2.818 1.00 96.38 116 ALA A CA 1
ATOM 848 C C . ALA A 1 116 ? -17.465 -6.401 -2.910 1.00 96.38 116 ALA A C 1
ATOM 850 O O . ALA A 1 116 ? -17.017 -5.972 -3.974 1.00 96.38 116 ALA A O 1
ATOM 851 N N . ASP A 1 117 ? -16.789 -6.365 -1.763 1.00 95.25 117 ASP A N 1
ATOM 852 C CA . ASP A 1 117 ? -15.392 -5.992 -1.635 1.00 95.25 117 ASP A CA 1
ATOM 853 C C . ASP A 1 117 ? -15.040 -4.553 -2.075 1.00 95.25 117 ASP A C 1
ATOM 855 O O . ASP A 1 117 ? -13.858 -4.214 -2.191 1.00 95.25 117 ASP A O 1
ATOM 859 N N . ASN A 1 118 ? -16.046 -3.683 -2.233 1.00 95.19 118 ASN A N 1
ATOM 860 C CA . ASN A 1 118 ? -15.902 -2.269 -2.576 1.00 95.19 118 ASN A CA 1
ATOM 861 C C . ASN A 1 118 ? -16.405 -1.361 -1.440 1.00 95.19 118 ASN A C 1
ATOM 863 O O . ASN A 1 118 ? -17.601 -1.151 -1.255 1.00 95.19 118 ASN A O 1
ATOM 867 N N . PHE A 1 119 ? -15.458 -0.760 -0.721 1.00 95.25 119 PHE A N 1
ATOM 868 C CA . PHE A 1 119 ? -15.709 0.071 0.459 1.00 95.25 119 PHE A CA 1
ATOM 869 C C . PHE A 1 119 ? -15.839 1.574 0.145 1.00 95.25 119 PHE A C 1
ATOM 871 O O . PHE A 1 119 ? -15.703 2.390 1.052 1.00 95.25 119 PHE A O 1
ATOM 878 N N . GLY A 1 120 ? -16.059 1.955 -1.121 1.00 94.69 120 GLY A N 1
ATOM 879 C CA . GLY A 1 120 ? -16.283 3.356 -1.507 1.00 94.69 120 GLY A CA 1
ATOM 880 C C . GLY A 1 120 ? -17.614 3.913 -0.989 1.00 94.69 120 GLY A C 1
ATOM 881 O O . GLY A 1 120 ? -17.684 5.068 -0.582 1.00 94.69 120 GLY A O 1
ATOM 882 N N . ALA A 1 121 ? -18.644 3.065 -0.933 1.00 96.38 121 ALA A N 1
ATOM 883 C CA . ALA A 1 121 ? -19.913 3.338 -0.266 1.00 96.38 121 ALA A CA 1
ATOM 884 C C . ALA A 1 121 ? -20.205 2.218 0.738 1.00 96.38 121 ALA A C 1
ATOM 886 O O . ALA A 1 121 ? -20.098 1.032 0.410 1.00 96.38 121 ALA A O 1
ATOM 887 N N . MET A 1 122 ? -20.560 2.596 1.964 1.00 97.56 122 MET A N 1
ATOM 888 C CA . MET A 1 122 ? -20.808 1.664 3.060 1.00 97.56 122 MET A CA 1
ATOM 889 C C . MET A 1 122 ? -22.068 2.044 3.827 1.00 97.56 122 MET A C 1
ATOM 891 O O . MET A 1 122 ? -22.361 3.226 4.002 1.00 97.56 122 MET A O 1
ATOM 895 N N . THR A 1 123 ? -22.753 1.037 4.355 1.00 98.31 123 THR A N 1
ATOM 896 C CA . THR A 1 123 ? -23.936 1.201 5.199 1.00 98.31 123 THR A CA 1
ATOM 897 C C . THR A 1 123 ? -23.596 0.841 6.642 1.00 98.31 123 THR A C 1
ATOM 899 O O . THR A 1 123 ? -22.978 -0.194 6.903 1.00 98.31 123 THR A O 1
ATOM 902 N N . LEU A 1 124 ? -23.973 1.704 7.590 1.00 98.44 124 LEU A N 1
ATOM 903 C CA . LEU A 1 124 ? -23.799 1.454 9.021 1.00 98.44 124 LEU A CA 1
ATOM 904 C C . LEU A 1 124 ? -24.732 0.322 9.469 1.00 98.44 124 LEU A C 1
ATOM 906 O O . LEU A 1 124 ? -25.924 0.348 9.182 1.00 98.44 124 LEU A O 1
ATOM 910 N N . ILE A 1 125 ? -24.180 -0.654 10.185 1.00 98.19 125 ILE A N 1
ATOM 911 C CA . ILE A 1 125 ? -24.944 -1.692 10.884 1.00 98.19 125 ILE A CA 1
ATOM 912 C C . ILE A 1 125 ? -25.299 -1.167 12.266 1.00 98.19 125 ILE A C 1
ATOM 914 O O . ILE A 1 125 ? -26.462 -1.126 12.646 1.00 98.19 125 ILE A O 1
ATOM 918 N N . GLU A 1 126 ? -24.278 -0.753 13.014 1.00 97.62 126 GLU A N 1
ATOM 919 C CA . GLU A 1 126 ? -24.443 -0.289 14.382 1.00 97.62 126 GLU A CA 1
ATOM 920 C C . GLU A 1 126 ? -23.261 0.582 14.814 1.00 97.62 126 GLU A C 1
ATOM 922 O O . GLU A 1 126 ? -22.124 0.381 14.370 1.00 97.62 126 GLU A O 1
ATOM 927 N N . SER A 1 127 ? -23.539 1.526 15.714 1.00 97.81 127 SER A N 1
ATOM 928 C CA . SER A 1 127 ? -22.539 2.306 16.437 1.00 97.81 127 SER A CA 1
ATOM 929 C C . SER A 1 127 ? -22.685 2.056 17.938 1.00 97.81 127 SER A C 1
ATOM 931 O O . SER A 1 127 ? -23.802 2.080 18.459 1.00 97.81 127 SER A O 1
ATOM 933 N N . ARG A 1 128 ? -21.582 1.781 18.640 1.00 97.31 128 ARG A N 1
ATOM 934 C CA . ARG A 1 128 ? -21.591 1.568 20.093 1.00 97.31 128 ARG A CA 1
ATOM 935 C C . ARG A 1 128 ? -20.345 2.091 20.779 1.00 97.31 128 ARG A C 1
ATOM 937 O O . ARG A 1 128 ? -19.236 1.875 20.310 1.00 97.31 128 ARG A O 1
ATOM 944 N N . SER A 1 129 ? -20.545 2.694 21.941 1.00 96.94 129 SER A N 1
ATOM 945 C CA . SER A 1 129 ? -19.496 3.353 22.709 1.00 96.94 129 SER A CA 1
ATOM 946 C C . SER A 1 129 ? -19.103 2.569 23.957 1.00 96.94 129 SER A C 1
ATOM 948 O O . SER A 1 129 ? -19.939 1.924 24.585 1.00 96.94 129 SER A O 1
ATOM 950 N N . THR A 1 130 ? -17.835 2.680 24.348 1.00 96.88 130 THR A N 1
ATOM 951 C CA . THR A 1 130 ? -17.330 2.291 25.672 1.00 96.88 130 THR A CA 1
ATOM 952 C C . THR A 1 130 ? -16.526 3.440 26.262 1.00 96.88 130 THR A C 1
ATOM 954 O O . THR A 1 130 ? -15.835 4.153 25.529 1.00 96.88 130 THR A O 1
ATOM 957 N N . ALA A 1 131 ? -16.592 3.610 27.581 1.00 96.62 131 ALA A N 1
ATOM 958 C CA . ALA A 1 131 ? -15.663 4.482 28.286 1.00 96.62 131 ALA A CA 1
ATOM 959 C C . ALA A 1 131 ? -14.256 3.870 28.238 1.00 96.62 131 ALA A C 1
ATOM 961 O O . ALA A 1 131 ? -14.129 2.645 28.309 1.00 96.62 131 ALA A O 1
ATOM 962 N N . VAL A 1 132 ? -13.226 4.708 28.107 1.00 96.56 132 VAL A N 1
ATOM 963 C CA . VAL A 1 132 ? -11.822 4.281 28.140 1.00 96.56 132 VAL A CA 1
ATOM 964 C C . VAL A 1 132 ? -11.015 5.089 29.148 1.00 96.56 132 VAL A C 1
ATOM 966 O O . VAL A 1 132 ? -11.392 6.199 29.514 1.00 96.56 132 VAL A O 1
ATOM 969 N N . THR A 1 133 ? -9.907 4.517 29.609 1.00 96.44 133 THR A N 1
ATOM 970 C CA . THR A 1 133 ? -9.007 5.126 30.594 1.00 96.44 133 THR A CA 1
ATOM 971 C C . THR A 1 133 ? -7.605 5.346 30.020 1.00 96.44 133 THR A C 1
ATOM 973 O O . THR A 1 133 ? -7.290 4.936 28.900 1.00 96.44 133 THR A O 1
ATOM 976 N N . SER A 1 134 ? -6.738 5.992 30.799 1.00 95.81 134 SER A N 1
ATOM 977 C CA . SER A 1 134 ? -5.326 6.202 30.458 1.00 95.81 134 SER A CA 1
ATOM 978 C C . SER A 1 134 ? -4.451 4.958 30.628 1.00 95.81 134 SER A C 1
ATOM 980 O O . SER A 1 134 ? -3.323 4.933 30.137 1.00 95.81 134 SER A O 1
ATOM 982 N N . THR A 1 135 ? -4.974 3.902 31.253 1.00 95.31 135 THR A N 1
ATOM 983 C CA . THR A 1 135 ? -4.283 2.620 31.414 1.00 95.31 135 THR A CA 1
ATOM 984 C C . THR A 1 135 ? -4.787 1.627 30.381 1.00 95.31 135 THR A C 1
ATOM 986 O O . THR A 1 135 ? -5.993 1.499 30.159 1.00 95.31 135 THR A O 1
ATOM 989 N N . LEU A 1 136 ? -3.862 0.896 29.756 1.00 97.06 136 LEU A N 1
ATOM 990 C CA . LEU A 1 136 ? -4.204 -0.106 28.754 1.00 97.06 136 LEU A CA 1
ATOM 991 C C . LEU A 1 136 ? -5.044 -1.211 29.402 1.00 97.06 136 LEU A C 1
ATOM 993 O O . LEU A 1 136 ? -4.558 -2.003 30.206 1.00 97.06 136 LEU A O 1
ATOM 997 N N . THR A 1 137 ? -6.326 -1.240 29.061 1.00 96.94 137 THR A N 1
ATOM 998 C CA . THR A 1 137 ? -7.309 -2.169 29.625 1.00 96.94 137 THR A CA 1
ATOM 999 C C . THR A 1 137 ? -8.150 -2.773 28.513 1.00 96.94 137 THR A C 1
ATOM 1001 O O . THR A 1 137 ? -8.187 -2.270 27.387 1.00 96.94 137 THR A O 1
ATOM 1004 N N . ARG A 1 138 ? -8.771 -3.915 28.805 1.00 96.69 138 ARG A N 1
ATOM 1005 C CA . ARG A 1 138 ? -9.524 -4.686 27.824 1.00 96.69 138 ARG A CA 1
ATOM 1006 C C . ARG A 1 138 ? -10.999 -4.299 27.835 1.00 96.69 138 ARG A C 1
ATOM 1008 O O . ARG A 1 138 ? -11.650 -4.403 28.868 1.00 96.69 138 ARG A O 1
ATOM 1015 N N . TYR A 1 139 ? -11.532 -3.957 26.668 1.00 97.75 139 TYR A N 1
ATOM 1016 C CA . TYR A 1 139 ? -12.934 -3.611 26.449 1.00 97.75 139 TYR A CA 1
ATOM 1017 C C . TYR A 1 139 ? -13.623 -4.626 25.544 1.00 97.75 139 TYR A C 1
ATOM 1019 O O . TYR A 1 139 ? -12.983 -5.410 24.836 1.00 97.75 139 TYR A O 1
ATOM 1027 N N . THR A 1 140 ? -14.953 -4.634 25.589 1.00 97.50 140 THR A N 1
ATOM 1028 C CA . THR A 1 140 ? -15.801 -5.525 24.796 1.00 97.50 140 THR A CA 1
ATOM 1029 C C . THR A 1 140 ? -17.072 -4.801 24.373 1.00 97.50 140 THR A C 1
ATOM 1031 O O . THR A 1 140 ? -17.728 -4.167 25.195 1.00 97.50 140 THR A O 1
ATOM 1034 N N . LEU A 1 141 ? -17.425 -4.917 23.094 1.00 97.69 141 LEU A N 1
ATOM 1035 C CA . LEU A 1 141 ? -18.639 -4.374 22.495 1.00 97.69 141 LEU A CA 1
ATOM 1036 C C . LEU A 1 141 ? -19.305 -5.470 21.650 1.00 97.69 141 LEU A C 1
ATOM 1038 O O . LEU A 1 141 ? -18.712 -5.964 20.696 1.00 97.69 141 LEU A O 1
ATOM 1042 N N . THR A 1 142 ? -20.538 -5.845 21.988 1.00 97.25 142 THR A N 1
ATOM 1043 C CA . THR A 1 142 ? -21.311 -6.913 21.316 1.00 97.25 142 THR A CA 1
ATOM 1044 C C . THR A 1 142 ? -22.487 -6.326 20.564 1.00 97.25 142 THR A C 1
ATOM 1046 O O . THR A 1 142 ? -23.208 -5.571 21.198 1.00 97.25 142 THR A O 1
ATOM 1049 N N . THR A 1 143 ? -22.715 -6.688 19.292 1.00 97.50 143 THR A N 1
ATOM 1050 C CA . THR A 1 143 ? -23.862 -6.217 18.488 1.00 97.50 143 THR A CA 1
ATOM 1051 C C . THR A 1 143 ? -25.213 -6.402 19.187 1.00 97.50 143 THR A C 1
ATOM 1053 O O . THR A 1 143 ? -25.447 -7.441 19.796 1.00 97.50 143 THR A O 1
ATOM 1056 N N . SER A 1 144 ? -26.115 -5.410 19.115 1.00 96.88 144 SER A N 1
ATOM 1057 C CA . SER A 1 144 ? -27.508 -5.576 19.594 1.00 96.88 144 SER A CA 1
ATOM 1058 C C . SER A 1 144 ? -28.413 -6.145 18.509 1.00 96.88 144 SER A C 1
ATOM 1060 O O . SER A 1 144 ? -29.512 -6.623 18.787 1.00 96.88 144 SER A O 1
ATOM 1062 N N . VAL A 1 145 ? -27.922 -6.131 17.273 1.00 96.25 145 VAL A N 1
ATOM 1063 C CA . VAL A 1 145 ? -28.555 -6.709 16.098 1.00 96.25 145 VAL A CA 1
ATOM 1064 C C . VAL A 1 145 ? -27.676 -7.815 15.531 1.00 96.25 145 VAL A C 1
ATOM 1066 O O . VAL A 1 145 ? -26.451 -7.819 15.696 1.00 96.25 145 VAL A O 1
ATOM 1069 N N . VAL A 1 146 ? -28.304 -8.761 14.843 1.00 97.31 146 VAL A N 1
ATOM 1070 C CA . VAL A 1 146 ? -27.567 -9.720 14.024 1.00 97.31 146 VAL A CA 1
ATOM 1071 C C . VAL A 1 146 ? -26.986 -9.017 12.801 1.00 97.31 146 VAL A C 1
ATOM 1073 O O . VAL A 1 146 ? -27.535 -8.028 12.309 1.00 97.31 146 VAL A O 1
ATOM 1076 N N . ILE A 1 147 ? -25.877 -9.534 12.289 1.00 97.88 147 ILE A N 1
ATOM 1077 C CA . ILE A 1 147 ? -25.253 -9.011 11.079 1.00 97.88 147 ILE A CA 1
ATOM 1078 C C . ILE A 1 147 ? -26.211 -9.189 9.883 1.00 97.88 147 ILE A C 1
ATOM 1080 O O . ILE A 1 147 ? -26.627 -10.316 9.598 1.00 97.88 147 ILE A O 1
ATOM 1084 N N . PRO A 1 148 ? -26.574 -8.106 9.171 1.00 98.06 148 PRO A N 1
ATOM 1085 C CA . PRO A 1 148 ? -27.549 -8.145 8.085 1.00 98.06 148 PRO A CA 1
ATOM 1086 C C . PRO A 1 148 ? -27.008 -8.853 6.839 1.00 98.06 148 PRO A C 1
ATOM 1088 O O . PRO A 1 148 ? -25.801 -8.912 6.617 1.00 98.06 148 PRO A O 1
ATOM 1091 N N . ALA A 1 149 ? -27.909 -9.311 5.964 1.00 97.75 149 ALA A N 1
ATOM 1092 C CA . ALA A 1 149 ? -27.554 -10.015 4.726 1.00 97.75 149 ALA A CA 1
ATOM 1093 C C . ALA A 1 149 ? -26.601 -9.222 3.810 1.00 97.75 149 ALA A C 1
ATOM 1095 O O . ALA A 1 149 ? -25.695 -9.803 3.217 1.00 97.75 149 ALA A O 1
ATOM 1096 N N . GLY A 1 150 ? -26.743 -7.891 3.752 1.00 96.94 150 GLY A N 1
ATOM 1097 C CA . GLY A 1 150 ? -25.852 -7.018 2.976 1.00 96.94 150 GLY A CA 1
ATOM 1098 C C . GLY A 1 150 ? -24.380 -7.086 3.404 1.00 96.94 150 GLY A C 1
ATOM 1099 O O . GLY A 1 150 ? -23.493 -6.824 2.594 1.00 96.94 150 GLY A O 1
ATOM 1100 N N . ALA A 1 151 ? -24.092 -7.521 4.636 1.00 97.38 151 ALA A N 1
ATOM 1101 C CA . ALA A 1 151 ? -22.728 -7.720 5.118 1.00 97.38 151 ALA A CA 1
ATOM 1102 C C . ALA A 1 151 ? -21.972 -8.860 4.425 1.00 97.38 151 ALA A C 1
ATOM 1104 O O . ALA A 1 151 ? -20.746 -8.920 4.537 1.00 97.38 151 ALA A O 1
ATOM 1105 N N . ALA A 1 152 ? -22.657 -9.712 3.652 1.00 97.38 152 ALA A N 1
ATOM 1106 C CA . ALA A 1 152 ? -22.006 -10.680 2.770 1.00 97.38 152 ALA A CA 1
ATOM 1107 C C . ALA A 1 152 ? -21.063 -10.012 1.751 1.00 97.38 152 ALA A C 1
ATOM 1109 O O . ALA A 1 152 ? -20.119 -10.643 1.289 1.00 97.38 152 ALA A O 1
ATOM 1110 N N . ASN A 1 153 ? -21.260 -8.723 1.453 1.00 97.81 153 ASN A N 1
ATOM 1111 C CA . ASN A 1 153 ? -20.379 -7.937 0.591 1.00 97.81 153 ASN A CA 1
ATOM 1112 C C . ASN A 1 153 ? -19.039 -7.552 1.246 1.00 97.81 153 ASN A C 1
ATOM 1114 O O . ASN A 1 153 ? -18.167 -7.013 0.570 1.00 97.81 153 ASN A O 1
ATOM 1118 N N . GLY A 1 154 ? -18.855 -7.801 2.542 1.00 97.88 154 GLY A N 1
ATOM 1119 C CA . GLY A 1 154 ? -17.677 -7.388 3.300 1.00 97.88 154 GLY A CA 1
ATOM 1120 C C . GLY A 1 154 ? -18.030 -6.410 4.416 1.00 97.88 154 GLY A C 1
ATOM 1121 O O . GLY A 1 154 ? -18.977 -5.627 4.316 1.00 97.88 154 GLY A O 1
ATOM 1122 N N . LEU A 1 155 ? -17.241 -6.451 5.487 1.00 98.00 155 LEU A N 1
ATOM 1123 C CA . LEU A 1 155 ? -17.426 -5.646 6.693 1.00 98.00 155 LEU A CA 1
ATOM 1124 C C . LEU A 1 155 ? -16.279 -4.661 6.878 1.00 98.00 155 LEU A C 1
ATOM 1126 O O . LEU A 1 155 ? -15.148 -4.908 6.473 1.00 98.00 155 LEU A O 1
ATOM 1130 N N . TYR A 1 156 ? -16.551 -3.555 7.548 1.00 98.12 156 TYR A N 1
ATOM 1131 C CA . TYR A 1 156 ? -15.545 -2.611 7.999 1.00 98.12 156 TYR A CA 1
ATOM 1132 C C . TYR A 1 156 ? -15.774 -2.324 9.477 1.00 98.12 156 TYR A C 1
ATOM 1134 O O . TYR A 1 156 ? -16.834 -1.830 9.868 1.00 98.12 156 TYR A O 1
ATOM 1142 N N . LEU A 1 157 ? -14.780 -2.685 10.287 1.00 98.25 157 LEU A N 1
ATOM 1143 C CA . LEU A 1 157 ? -14.725 -2.354 11.701 1.00 98.25 157 LEU A CA 1
ATOM 1144 C C . LEU A 1 157 ? -13.919 -1.071 11.861 1.00 98.25 157 LEU A C 1
ATOM 1146 O O . LEU A 1 157 ? -12.776 -1.007 11.413 1.00 98.25 157 LEU A O 1
ATOM 1150 N N . GLU A 1 158 ? -14.490 -0.090 12.544 1.00 97.88 158 GLU A N 1
ATOM 1151 C CA . GLU A 1 158 ? -13.850 1.178 12.875 1.00 97.88 158 GLU A CA 1
ATOM 1152 C C . GLU A 1 158 ? -13.990 1.442 14.375 1.00 97.88 158 GLU A C 1
ATOM 1154 O O . GLU A 1 158 ? -15.070 1.281 14.934 1.00 97.88 158 GLU A O 1
ATOM 1159 N N . LEU A 1 159 ? -12.900 1.847 15.023 1.00 98.31 159 LEU A N 1
ATOM 1160 C CA 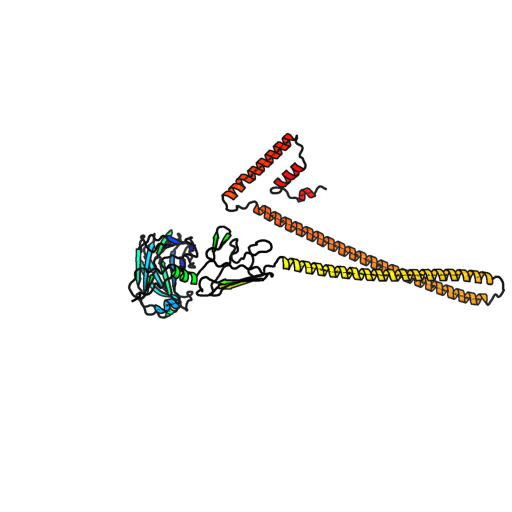. LEU A 1 159 ? -12.859 2.351 16.391 1.00 98.31 159 LEU A CA 1
ATOM 1161 C C . LEU A 1 159 ? -12.461 3.827 16.327 1.00 98.31 159 LEU A C 1
ATOM 1163 O O . LEU A 1 159 ? -11.336 4.151 15.946 1.00 98.31 159 LEU A O 1
ATOM 1167 N N . ALA A 1 160 ? -13.397 4.709 16.659 1.00 97.75 160 ALA A N 1
ATOM 1168 C CA . ALA A 1 160 ? -13.263 6.157 16.571 1.00 97.75 160 ALA A CA 1
ATOM 1169 C C . ALA A 1 160 ? -13.208 6.813 17.957 1.00 97.75 160 ALA A C 1
ATOM 1171 O O . ALA A 1 160 ? -13.739 6.284 18.934 1.00 97.75 160 ALA A O 1
ATOM 1172 N N . THR A 1 161 ? -12.579 7.981 18.040 1.00 97.38 161 THR A N 1
ATOM 1173 C CA . THR A 1 161 ? -12.540 8.804 19.252 1.00 97.38 161 THR A CA 1
ATOM 1174 C C . THR A 1 161 ? -13.896 9.449 19.532 1.00 97.38 161 THR A C 1
ATOM 1176 O O . THR A 1 161 ? -14.574 9.907 18.611 1.00 97.38 161 THR A O 1
ATOM 1179 N N . GLN A 1 162 ? -14.293 9.531 20.806 1.00 93.62 162 GLN A N 1
ATOM 1180 C CA . GLN A 1 162 ? -15.447 10.333 21.226 1.00 93.62 162 GLN A CA 1
ATOM 1181 C C . GLN A 1 162 ? -15.008 11.777 21.482 1.00 93.62 162 GLN A C 1
ATOM 1183 O O . GLN A 1 162 ? -14.884 12.216 22.622 1.00 93.62 162 GLN A O 1
ATOM 1188 N N . GLY A 1 163 ? -14.754 12.502 20.392 1.00 89.31 163 GLY A N 1
ATOM 1189 C CA . GLY A 1 163 ? -14.310 13.893 20.423 1.00 89.31 163 GLY A CA 1
ATOM 1190 C C . GLY A 1 163 ? -12.944 14.111 19.779 1.00 89.31 163 GLY A C 1
ATOM 1191 O O . GLY A 1 163 ? -12.441 13.283 19.010 1.00 89.31 163 GLY A O 1
ATOM 1192 N N . ASN A 1 164 ? -12.366 15.274 20.083 1.00 93.81 164 ASN A N 1
ATOM 1193 C CA . ASN A 1 164 ? -11.123 15.750 19.497 1.00 93.81 164 ASN A CA 1
ATOM 1194 C C . ASN A 1 164 ? -9.904 15.029 20.081 1.00 93.81 164 ASN A C 1
ATOM 1196 O O . ASN A 1 164 ? -9.717 14.948 21.292 1.00 93.81 164 ASN A O 1
ATOM 1200 N N . LEU A 1 165 ? -8.999 14.581 19.214 1.00 95.88 165 LEU A N 1
ATOM 1201 C CA . LEU A 1 165 ? -7.707 14.022 19.614 1.00 95.88 165 LEU A CA 1
ATOM 1202 C C . LEU A 1 165 ? -6.639 15.131 19.661 1.00 95.88 165 LEU A C 1
ATOM 1204 O O . LEU A 1 165 ? -5.546 14.981 19.129 1.00 95.88 165 LEU A O 1
ATOM 1208 N N . SER A 1 166 ? -6.950 16.282 20.264 1.00 94.25 166 SER A N 1
ATOM 1209 C CA . SER A 1 166 ? -6.048 17.445 20.273 1.00 94.25 166 SER A CA 1
ATOM 1210 C C . SER A 1 166 ? -4.783 17.164 21.086 1.00 94.25 166 SER A C 1
ATOM 1212 O O . SER A 1 166 ? -4.839 17.149 22.315 1.00 94.25 166 SER A O 1
ATOM 1214 N N . THR A 1 167 ? -3.643 16.941 20.420 1.00 92.44 167 THR A N 1
ATOM 1215 C CA . THR A 1 167 ? -2.329 16.612 21.034 1.00 92.44 167 THR A CA 1
ATOM 1216 C C . THR A 1 167 ? -2.312 15.359 21.923 1.00 92.44 167 THR A C 1
ATOM 1218 O O . THR A 1 167 ? -1.335 15.098 22.621 1.00 92.44 167 THR A O 1
ATOM 1221 N N . GLY A 1 168 ? -3.387 14.569 21.898 1.00 96.12 168 GLY A N 1
ATOM 1222 C CA . GLY A 1 168 ? -3.514 13.328 22.654 1.00 96.12 168 GLY A CA 1
ATOM 1223 C C . GLY A 1 168 ? -3.235 12.095 21.809 1.00 96.12 168 GLY A C 1
ATOM 1224 O O . GLY A 1 168 ? -2.960 12.186 20.611 1.00 96.12 168 GLY A O 1
ATOM 1225 N N . ASN A 1 169 ? -3.331 10.928 22.438 1.00 97.25 169 ASN A N 1
ATOM 1226 C CA . ASN A 1 169 ? -3.131 9.652 21.772 1.00 97.25 169 ASN A CA 1
ATOM 1227 C C . ASN A 1 169 ? -4.208 8.623 22.124 1.00 97.25 169 ASN A C 1
ATOM 1229 O O . ASN A 1 169 ? -4.900 8.730 23.137 1.00 97.25 169 ASN A O 1
ATOM 1233 N N . VAL A 1 170 ? -4.334 7.625 21.256 1.00 98.25 170 VAL A N 1
ATOM 1234 C CA . VAL A 1 170 ? -5.032 6.368 21.530 1.00 98.25 170 VAL A CA 1
ATOM 1235 C C . VAL A 1 170 ? -4.071 5.238 21.203 1.00 98.25 170 VAL A C 1
ATOM 1237 O O . VAL A 1 170 ? -3.484 5.224 20.121 1.00 98.25 170 VAL A O 1
ATOM 1240 N N . ILE A 1 171 ? -3.926 4.296 22.128 1.00 98.31 171 ILE A N 1
ATOM 1241 C CA . ILE A 1 171 ? -3.176 3.055 21.937 1.00 98.31 171 ILE A CA 1
ATOM 1242 C C . ILE A 1 171 ? -4.187 1.918 21.822 1.00 98.31 171 ILE A C 1
ATOM 1244 O O . ILE A 1 171 ? -5.120 1.848 22.618 1.00 98.31 171 ILE A O 1
ATOM 1248 N N . LEU A 1 172 ? -4.010 1.036 20.836 1.00 98.06 172 LEU A N 1
ATOM 1249 C CA . LEU A 1 172 ? -4.913 -0.075 20.538 1.00 98.06 172 LEU A CA 1
ATOM 1250 C C . LEU A 1 172 ? -4.130 -1.354 20.209 1.00 98.06 172 LEU A C 1
ATOM 1252 O O . LEU A 1 172 ? -3.199 -1.329 19.403 1.00 98.06 172 LEU A O 1
ATOM 1256 N N . THR A 1 173 ? -4.528 -2.492 20.779 1.00 98.25 173 THR A N 1
ATOM 1257 C CA . THR A 1 173 ? -3.993 -3.814 20.408 1.00 98.25 173 THR A CA 1
ATOM 1258 C C . THR A 1 173 ? -4.953 -4.953 20.755 1.00 98.25 173 THR A C 1
ATOM 1260 O O . THR A 1 173 ? -6.017 -4.736 21.335 1.00 98.25 173 THR A O 1
ATOM 1263 N N . GLY A 1 174 ? -4.591 -6.184 20.391 1.00 96.62 174 GLY A N 1
ATOM 1264 C CA . GLY A 1 174 ? -5.351 -7.401 20.666 1.00 96.62 174 GLY A CA 1
ATOM 1265 C C . GLY A 1 174 ? -6.793 -7.332 20.166 1.00 96.62 174 GLY A C 1
ATOM 1266 O O . GLY A 1 174 ? -7.697 -7.802 20.856 1.00 96.62 174 GLY A O 1
ATOM 1267 N N . VAL A 1 175 ? -7.019 -6.690 19.014 1.00 97.69 175 VAL A N 1
ATOM 1268 C CA . VAL A 1 175 ? -8.364 -6.487 18.471 1.00 97.69 175 VAL A CA 1
ATOM 1269 C C . VAL A 1 175 ? -8.870 -7.792 17.876 1.00 97.69 175 VAL A C 1
ATOM 1271 O O . VAL A 1 175 ? -8.214 -8.407 17.029 1.00 97.69 175 VAL A O 1
ATOM 1274 N N . GLN A 1 176 ? -10.051 -8.209 18.313 1.00 95.94 176 GLN A N 1
ATOM 1275 C CA . GLN A 1 176 ? -10.647 -9.477 17.941 1.00 95.94 176 GLN A CA 1
ATOM 1276 C C . GLN A 1 176 ? -12.136 -9.328 17.668 1.00 95.94 176 GLN A C 1
ATOM 1278 O O . GLN A 1 176 ? -12.860 -8.808 18.511 1.00 95.94 176 GLN A O 1
ATOM 1283 N N . LEU A 1 177 ? -12.571 -9.793 16.494 1.00 95.81 177 LEU A N 1
ATOM 1284 C CA . LEU A 1 177 ? -13.979 -9.909 16.119 1.00 95.81 177 LEU A CA 1
ATOM 1285 C C . LEU A 1 177 ? -14.347 -11.389 16.060 1.00 95.81 177 LEU A C 1
ATOM 1287 O O . LEU A 1 177 ? -13.751 -12.147 15.289 1.00 95.81 177 LEU A O 1
ATOM 1291 N N . GLU A 1 178 ? -15.332 -11.777 16.861 1.00 94.06 178 GLU A N 1
ATOM 1292 C CA . GLU A 1 178 ? -15.827 -13.148 16.998 1.00 94.06 178 GLU A CA 1
ATOM 1293 C C . GLU A 1 178 ? -17.346 -13.193 16.841 1.00 94.06 178 GLU A C 1
ATOM 1295 O O . GLU A 1 178 ? -18.042 -12.222 17.129 1.00 94.06 178 GLU A O 1
ATOM 1300 N N . THR A 1 179 ? -17.868 -14.342 16.422 1.00 93.69 179 THR A N 1
ATOM 1301 C CA . THR A 1 179 ? -19.306 -14.630 16.455 1.00 93.69 179 THR A CA 1
ATOM 1302 C C . THR A 1 179 ? -19.789 -14.884 17.880 1.00 93.69 179 THR A C 1
ATOM 1304 O O . THR A 1 179 ? -19.081 -15.483 18.692 1.00 93.69 179 THR A O 1
ATOM 1307 N N . GLY A 1 180 ? -21.040 -14.530 18.145 1.00 92.56 180 GLY A N 1
ATOM 1308 C CA . GLY A 1 180 ? -21.703 -14.713 19.428 1.00 92.56 180 GLY A CA 1
ATOM 1309 C C . GLY A 1 180 ? -21.788 -13.420 20.229 1.00 92.56 180 GLY A C 1
ATOM 1310 O O . GLY A 1 180 ? -21.530 -12.332 19.722 1.00 92.56 180 GLY A O 1
ATOM 1311 N N . VAL A 1 181 ? -22.200 -13.563 21.490 1.00 93.50 181 VAL A N 1
ATOM 1312 C CA . VAL A 1 181 ? -22.481 -12.435 22.393 1.00 93.50 181 VAL A CA 1
ATOM 1313 C C . VAL A 1 181 ? -21.434 -12.243 23.493 1.00 93.50 181 VAL A C 1
ATOM 1315 O O . VAL A 1 181 ? -21.552 -11.338 24.321 1.00 93.50 181 VAL A O 1
ATOM 1318 N N . THR A 1 182 ? -20.402 -13.087 23.519 1.00 90.81 182 THR A N 1
ATOM 1319 C CA . THR A 1 182 ? -19.376 -13.107 24.567 1.00 90.81 182 THR A CA 1
ATOM 1320 C C . THR A 1 182 ? -17.981 -13.081 23.954 1.00 90.81 182 THR A C 1
ATOM 1322 O O . THR A 1 182 ? -17.629 -13.948 23.152 1.00 90.81 182 THR A O 1
ATOM 1325 N N . ALA A 1 183 ? -17.150 -12.132 24.391 1.00 92.44 183 ALA A N 1
ATOM 1326 C CA . ALA A 1 183 ? -15.754 -12.037 23.970 1.00 92.44 183 ALA A CA 1
ATOM 1327 C C . ALA A 1 183 ? -14.919 -13.211 24.493 1.00 92.44 183 ALA A C 1
ATOM 1329 O O . ALA A 1 183 ? -15.081 -13.651 25.635 1.00 92.44 183 ALA A O 1
ATOM 1330 N N . GLY A 1 184 ? -14.010 -13.729 23.664 1.00 91.31 184 GLY A N 1
ATOM 1331 C CA . GLY A 1 184 ? -13.059 -14.763 24.073 1.00 91.31 184 GLY A CA 1
ATOM 1332 C C . GLY A 1 184 ? -11.854 -14.222 24.793 1.00 91.31 184 GLY A C 1
ATOM 1333 O O . GLY A 1 184 ? -11.788 -13.039 25.081 1.00 91.31 184 GLY A O 1
ATOM 1334 N N . ALA A 1 185 ? -10.876 -15.066 25.102 1.00 90.94 185 ALA A N 1
ATOM 1335 C CA . ALA A 1 185 ? -9.513 -14.568 25.271 1.00 90.94 185 ALA A CA 1
ATOM 1336 C C . ALA A 1 185 ? -8.973 -14.166 23.890 1.00 90.94 185 ALA A C 1
ATOM 1338 O O . ALA A 1 185 ? -9.405 -14.731 22.882 1.00 90.94 185 ALA A O 1
ATOM 1339 N N . TYR A 1 186 ? -8.045 -13.209 23.832 1.00 91.62 186 TYR A N 1
ATOM 1340 C CA . TYR A 1 186 ? -7.366 -12.926 22.569 1.00 91.62 186 TYR A CA 1
ATOM 1341 C C . TYR A 1 186 ? -6.578 -14.166 22.135 1.00 91.62 186 TYR A C 1
ATOM 1343 O O . TYR A 1 186 ? -5.777 -14.689 22.912 1.00 91.62 186 TYR A O 1
ATOM 1351 N N . GLN A 1 187 ? -6.824 -14.646 20.918 1.00 89.69 187 GLN A N 1
ATOM 1352 C CA . GLN A 1 187 ? -6.174 -15.834 20.371 1.00 89.69 187 GLN A CA 1
ATOM 1353 C C . GLN A 1 187 ? -5.256 -15.424 19.215 1.00 89.69 187 GLN A C 1
ATOM 1355 O O . GLN A 1 187 ? -5.725 -15.264 18.084 1.00 89.69 187 GLN A O 1
ATOM 1360 N N . PRO A 1 188 ? -3.949 -15.224 19.473 1.00 86.50 188 PRO A N 1
ATOM 1361 C CA . PRO A 1 188 ? -3.007 -14.908 18.413 1.00 86.50 188 PRO A CA 1
ATOM 1362 C C . PRO A 1 188 ? -2.889 -16.090 17.448 1.00 86.50 188 PRO A C 1
ATOM 1364 O O . PRO A 1 188 ? -2.719 -17.236 17.867 1.00 86.50 188 PRO A O 1
ATOM 1367 N N . ARG A 1 189 ? -2.909 -15.818 16.140 1.00 90.69 189 ARG A N 1
ATOM 1368 C CA . ARG A 1 189 ? -2.449 -16.806 15.155 1.00 90.69 189 ARG A CA 1
ATOM 1369 C C . ARG A 1 189 ? -0.943 -17.006 15.298 1.00 90.69 189 ARG A C 1
ATOM 1371 O O . ARG A 1 189 ? -0.248 -16.172 15.872 1.00 90.69 189 ARG A O 1
ATOM 1378 N N . SER A 1 190 ? -0.391 -18.073 14.727 1.00 92.19 190 SER A N 1
ATOM 1379 C CA . SER A 1 190 ? 1.066 -18.168 14.569 1.00 92.19 190 SER A CA 1
ATOM 1380 C C . SER A 1 190 ? 1.596 -16.997 13.732 1.00 92.19 190 SER A C 1
ATOM 1382 O O . SER A 1 190 ? 0.925 -16.577 12.786 1.00 92.19 190 SER A O 1
ATOM 1384 N N . TYR A 1 191 ? 2.816 -16.533 14.017 1.00 93.69 191 TYR A N 1
ATOM 1385 C CA . TYR A 1 191 ? 3.445 -15.430 13.280 1.00 93.69 191 TYR A CA 1
ATOM 1386 C C . TYR A 1 191 ? 3.451 -15.654 11.757 1.00 93.69 191 TYR A C 1
ATOM 1388 O O . TYR A 1 191 ? 3.055 -14.758 11.021 1.00 93.69 191 TYR A O 1
ATOM 1396 N N . GLY A 1 192 ? 3.817 -16.855 11.288 1.00 93.12 192 GLY A N 1
ATOM 1397 C CA . GLY A 1 192 ? 3.868 -17.179 9.855 1.00 93.12 192 GLY A CA 1
ATOM 1398 C C . GLY A 1 192 ? 2.516 -17.038 9.146 1.00 93.12 192 GLY A C 1
ATOM 1399 O O . GLY A 1 192 ? 2.431 -16.379 8.114 1.00 93.12 192 GLY A O 1
ATOM 1400 N N . SER A 1 193 ? 1.439 -17.578 9.724 1.00 93.62 193 SER A N 1
ATOM 1401 C CA . SER A 1 193 ? 0.084 -17.419 9.171 1.00 93.62 193 SER A CA 1
ATOM 1402 C C . SER A 1 193 ? -0.369 -15.960 9.139 1.00 93.62 193 SER A C 1
ATOM 1404 O O . SER A 1 193 ? -0.966 -15.525 8.157 1.00 93.62 193 SER A O 1
ATOM 1406 N N . GLU A 1 194 ? -0.070 -15.189 10.188 1.00 94.75 194 GLU A N 1
ATOM 1407 C CA . GLU A 1 194 ? -0.403 -13.761 10.239 1.00 94.75 194 GLU A CA 1
ATOM 1408 C C . GLU A 1 194 ? 0.374 -12.966 9.177 1.00 94.75 194 GLU A C 1
ATOM 1410 O O . GLU A 1 194 ? -0.201 -12.127 8.482 1.00 94.75 194 GLU A O 1
ATOM 1415 N N . LEU A 1 195 ? 1.659 -13.286 8.990 1.00 94.44 195 LEU A N 1
ATOM 1416 C CA . LEU A 1 195 ? 2.505 -12.698 7.956 1.00 94.44 195 LEU A CA 1
ATOM 1417 C C . LEU A 1 195 ? 1.972 -13.004 6.552 1.00 94.44 195 LEU A C 1
ATOM 1419 O O . LEU A 1 195 ? 1.843 -12.083 5.754 1.00 94.44 195 LEU A O 1
ATOM 1423 N N . ILE A 1 196 ? 1.602 -14.253 6.256 1.00 93.81 196 ILE A N 1
ATOM 1424 C CA . ILE A 1 196 ? 1.034 -14.634 4.951 1.00 93.81 196 ILE A CA 1
ATOM 1425 C C . ILE A 1 196 ? -0.270 -13.869 4.684 1.00 93.81 196 ILE A C 1
ATOM 1427 O O . ILE A 1 196 ? -0.473 -13.347 3.586 1.00 93.81 196 ILE A O 1
ATOM 1431 N N . LEU A 1 197 ? -1.146 -13.749 5.689 1.00 94.94 197 LEU A N 1
ATOM 1432 C CA . LEU A 1 197 ? -2.387 -12.979 5.570 1.00 94.94 197 LEU A CA 1
ATOM 1433 C C . LEU A 1 197 ? -2.126 -11.487 5.325 1.00 94.94 197 LEU A C 1
ATOM 1435 O O . LEU A 1 197 ? -2.834 -10.882 4.522 1.00 94.94 197 LEU A O 1
ATOM 1439 N N . CYS A 1 198 ? -1.107 -10.898 5.956 1.00 95.69 198 CYS A N 1
ATOM 1440 C CA . CYS A 1 198 ? -0.680 -9.523 5.674 1.00 95.69 198 CYS A CA 1
ATOM 1441 C C . CYS A 1 198 ? -0.091 -9.393 4.261 1.00 95.69 198 CYS A C 1
ATOM 1443 O O . CYS A 1 198 ? -0.476 -8.491 3.509 1.00 95.69 198 CYS A O 1
ATOM 1445 N N . GLN A 1 199 ? 0.744 -10.354 3.855 1.00 94.06 199 GLN A N 1
ATOM 1446 C CA . GLN A 1 199 ? 1.392 -10.405 2.546 1.00 94.06 199 GLN A CA 1
ATOM 1447 C C . GLN A 1 199 ? 0.403 -10.508 1.385 1.00 94.06 199 GLN A C 1
ATOM 1449 O O . GLN A 1 199 ? 0.695 -10.008 0.301 1.00 94.06 199 GLN A O 1
ATOM 1454 N N . ARG A 1 200 ? -0.812 -11.031 1.591 1.00 94.75 200 ARG A N 1
ATOM 1455 C CA . ARG A 1 200 ? -1.890 -10.971 0.580 1.00 94.75 200 ARG A CA 1
ATOM 1456 C C . ARG A 1 200 ? -2.295 -9.542 0.183 1.00 94.75 200 ARG A C 1
ATOM 1458 O O . ARG A 1 200 ? -2.864 -9.365 -0.894 1.00 94.75 200 ARG A O 1
ATOM 1465 N N . TYR A 1 201 ? -2.015 -8.539 1.019 1.00 94.69 201 TYR A N 1
ATOM 1466 C CA . TYR A 1 201 ? -2.375 -7.132 0.786 1.00 94.69 201 TYR A CA 1
ATOM 1467 C C . TYR A 1 201 ? -1.172 -6.230 0.555 1.00 94.69 201 TYR A C 1
ATOM 1469 O O . TYR A 1 201 ? -1.319 -5.173 -0.056 1.00 94.69 201 TYR A O 1
ATOM 1477 N N . TYR A 1 202 ? -0.005 -6.601 1.079 1.00 92.94 202 TYR A N 1
ATOM 1478 C CA . TYR A 1 202 ? 1.197 -5.798 0.943 1.00 92.94 202 TYR A CA 1
ATOM 1479 C C . TYR A 1 202 ? 2.457 -6.612 1.144 1.00 92.94 202 TYR A C 1
ATOM 1481 O O . TYR A 1 202 ? 2.586 -7.358 2.103 1.00 92.94 202 TYR A O 1
ATOM 1489 N N . GLU A 1 203 ? 3.427 -6.393 0.275 1.00 89.69 203 GLU A N 1
ATOM 1490 C CA . GLU A 1 203 ? 4.806 -6.754 0.548 1.00 89.69 203 GLU A CA 1
ATOM 1491 C C . GLU A 1 203 ? 5.719 -5.699 -0.065 1.00 89.69 203 GLU A C 1
ATOM 1493 O O . GLU A 1 203 ? 5.308 -4.939 -0.943 1.00 89.69 203 GLU A O 1
ATOM 1498 N N . LYS A 1 204 ? 6.961 -5.674 0.399 1.00 86.25 204 LYS A N 1
ATOM 1499 C CA . LYS A 1 204 ? 8.048 -4.922 -0.213 1.00 86.25 204 LYS A CA 1
ATOM 1500 C C . LYS A 1 204 ? 9.252 -5.843 -0.330 1.00 86.25 204 LYS A C 1
ATOM 1502 O O . LYS A 1 204 ? 9.385 -6.765 0.469 1.00 86.25 204 LYS A O 1
ATOM 1507 N N . SER A 1 205 ? 10.100 -5.581 -1.313 1.00 81.31 205 SER A N 1
ATOM 1508 C CA . SER A 1 205 ? 11.324 -6.342 -1.581 1.00 81.31 205 SER A CA 1
ATOM 1509 C C . SER A 1 205 ? 12.579 -5.726 -0.947 1.00 81.31 205 SER A C 1
ATOM 1511 O O . SER A 1 205 ? 13.677 -6.255 -1.112 1.00 81.31 205 SER A O 1
ATOM 1513 N N . GLY A 1 206 ? 12.431 -4.595 -0.256 1.00 78.31 206 GLY A N 1
ATOM 1514 C CA . GLY A 1 206 ? 13.532 -3.848 0.334 1.00 78.31 206 GLY A CA 1
ATOM 1515 C C . GLY A 1 206 ? 13.085 -2.517 0.920 1.00 78.31 206 GLY A C 1
ATOM 1516 O O . GLY A 1 206 ? 11.888 -2.252 1.079 1.00 78.31 206 GLY A O 1
ATOM 1517 N N . ALA A 1 207 ? 14.059 -1.688 1.276 1.00 71.75 207 ALA A N 1
ATOM 1518 C CA . ALA A 1 207 ? 13.845 -0.345 1.797 1.00 71.75 207 ALA A CA 1
ATOM 1519 C C . ALA A 1 207 ? 14.991 0.581 1.376 1.00 71.75 207 ALA A C 1
ATOM 1521 O O . ALA A 1 207 ? 16.109 0.124 1.138 1.00 71.75 207 ALA A O 1
ATOM 1522 N N . ASN A 1 208 ? 14.718 1.885 1.344 1.00 67.31 208 ASN A N 1
ATOM 1523 C CA . ASN A 1 208 ? 15.774 2.885 1.230 1.00 67.31 208 ASN A CA 1
ATOM 1524 C C . ASN A 1 208 ? 16.582 2.902 2.532 1.00 67.31 208 ASN A C 1
ATOM 1526 O O . ASN A 1 208 ? 16.030 3.131 3.610 1.00 67.31 208 ASN A O 1
ATOM 1530 N N . VAL A 1 209 ? 17.883 2.657 2.428 1.00 58.78 209 VAL A N 1
ATOM 1531 C CA . VAL A 1 209 ? 18.859 2.830 3.503 1.00 58.78 209 VAL A CA 1
ATOM 1532 C C . VAL A 1 209 ? 19.784 3.960 3.059 1.00 58.78 209 VAL A C 1
ATOM 1534 O O . VAL A 1 209 ? 20.694 3.761 2.258 1.00 58.78 209 VAL A O 1
ATOM 1537 N N . GLY A 1 210 ? 19.496 5.179 3.522 1.00 68.38 210 GLY A N 1
ATOM 1538 C CA . GLY A 1 210 ? 20.113 6.391 2.975 1.00 68.38 210 GLY A CA 1
ATOM 1539 C C . GLY A 1 210 ? 19.625 6.676 1.550 1.00 68.38 210 GLY A C 1
ATOM 1540 O O . GLY A 1 210 ? 18.425 6.608 1.287 1.00 68.38 210 GLY A O 1
ATOM 1541 N N . ALA A 1 211 ? 20.557 6.978 0.643 1.00 63.59 211 ALA A N 1
ATOM 1542 C CA . ALA A 1 211 ? 20.299 7.196 -0.785 1.00 63.59 211 ALA A CA 1
ATOM 1543 C C . ALA A 1 211 ? 20.407 5.908 -1.625 1.00 63.59 211 ALA A C 1
ATOM 1545 O O . ALA A 1 211 ? 20.555 5.978 -2.840 1.00 63.59 211 ALA A O 1
ATOM 1546 N N . THR A 1 212 ? 20.399 4.732 -0.991 1.00 66.56 212 THR A N 1
ATOM 1547 C CA . THR A 1 212 ? 20.494 3.444 -1.682 1.00 66.56 212 THR A CA 1
ATOM 1548 C C . THR A 1 212 ? 19.284 2.586 -1.358 1.00 66.56 212 THR A C 1
ATOM 1550 O O . THR A 1 212 ? 18.898 2.450 -0.194 1.00 66.56 212 THR A O 1
ATOM 1553 N N . TRP A 1 213 ? 18.686 1.981 -2.378 1.00 70.81 213 TRP A N 1
ATOM 1554 C CA . TRP A 1 213 ? 17.687 0.946 -2.173 1.00 70.81 213 TRP A CA 1
ATOM 1555 C C . TRP A 1 213 ? 18.387 -0.380 -1.883 1.00 70.81 213 TRP A C 1
ATOM 1557 O O . TRP A 1 213 ? 19.106 -0.923 -2.723 1.00 70.81 213 TRP A O 1
ATOM 1567 N N . THR A 1 214 ? 18.172 -0.912 -0.682 1.00 67.94 214 THR A N 1
ATOM 1568 C CA . THR A 1 214 ? 18.756 -2.184 -0.259 1.00 67.94 214 THR A CA 1
ATOM 1569 C C . THR A 1 214 ? 17.684 -3.257 -0.311 1.00 67.94 214 THR A C 1
ATOM 1571 O O . THR A 1 214 ? 16.672 -3.175 0.397 1.00 67.94 214 THR A O 1
ATOM 1574 N N . ALA A 1 215 ? 17.924 -4.282 -1.134 1.00 64.50 215 ALA A N 1
ATOM 1575 C CA . ALA A 1 215 ? 17.103 -5.482 -1.147 1.00 64.50 215 ALA A CA 1
ATOM 1576 C C . ALA A 1 215 ? 17.111 -6.090 0.257 1.00 64.50 215 ALA A C 1
ATOM 1578 O O . ALA A 1 215 ? 18.159 -6.415 0.811 1.00 64.50 215 ALA A O 1
ATOM 1579 N N . ASN A 1 216 ? 15.932 -6.214 0.842 1.00 60.59 216 ASN A N 1
ATOM 1580 C CA . ASN A 1 216 ? 15.753 -6.845 2.132 1.00 60.59 216 ASN A CA 1
ATOM 1581 C C . ASN A 1 216 ? 14.461 -7.633 2.035 1.00 60.59 216 ASN A C 1
ATOM 1583 O O . ASN A 1 216 ? 13.406 -7.054 1.771 1.00 60.59 216 ASN A O 1
ATOM 1587 N N . ASP A 1 217 ? 14.558 -8.950 2.186 1.00 57.00 217 ASP A N 1
ATOM 1588 C CA . ASP A 1 217 ? 13.399 -9.826 2.114 1.00 57.00 217 ASP A CA 1
ATOM 1589 C C . ASP A 1 217 ? 12.631 -9.743 0.769 1.00 57.00 217 ASP A C 1
ATOM 1591 O O . ASP A 1 217 ? 11.403 -9.793 0.731 1.00 57.00 217 ASP A O 1
ATOM 1595 N N . GLY A 1 218 ? 13.330 -9.645 -0.366 1.00 60.25 218 GLY A N 1
ATOM 1596 C CA . GLY A 1 218 ? 12.721 -9.530 -1.698 1.00 60.25 218 GLY A CA 1
ATOM 1597 C C . GLY A 1 218 ? 13.234 -10.527 -2.732 1.00 60.25 218 GLY A C 1
ATOM 1598 O O . GLY A 1 218 ? 14.352 -11.023 -2.628 1.00 60.25 218 GLY A O 1
ATOM 1599 N N . THR A 1 219 ? 12.427 -10.790 -3.761 1.00 59.97 219 THR A N 1
ATOM 1600 C CA . THR A 1 219 ? 12.870 -11.494 -4.972 1.00 59.97 219 THR A CA 1
ATOM 1601 C C . THR A 1 219 ? 13.477 -10.467 -5.927 1.00 59.97 219 THR A C 1
ATOM 1603 O O . THR A 1 219 ? 12.774 -9.566 -6.383 1.00 59.97 219 THR A O 1
ATOM 1606 N N . ALA A 1 220 ? 14.771 -10.581 -6.224 1.00 61.31 220 ALA A N 1
ATOM 1607 C CA . ALA A 1 220 ? 15.420 -9.790 -7.266 1.00 61.31 220 ALA A CA 1
ATOM 1608 C C . ALA A 1 220 ? 15.409 -10.573 -8.587 1.00 61.31 220 ALA A C 1
ATOM 1610 O O . ALA A 1 220 ? 15.657 -11.777 -8.599 1.00 61.31 220 ALA A O 1
ATOM 1611 N N . SER A 1 221 ? 15.120 -9.897 -9.699 1.00 64.62 221 SER A N 1
ATOM 1612 C CA . SER A 1 221 ? 15.242 -10.462 -11.045 1.00 64.62 221 SER A CA 1
ATOM 1613 C C . SER A 1 221 ? 16.255 -9.636 -11.825 1.00 64.62 221 SER A C 1
ATOM 1615 O O . SER A 1 221 ? 16.115 -8.419 -11.921 1.00 64.62 221 SER A O 1
ATOM 1617 N N . GLY A 1 222 ? 17.272 -10.302 -12.367 1.00 63.66 222 GLY A N 1
ATOM 1618 C CA . GLY A 1 222 ? 18.286 -9.700 -13.222 1.00 63.66 222 GLY A CA 1
ATOM 1619 C C . GLY A 1 222 ? 18.564 -10.606 -14.413 1.00 63.66 222 GLY A C 1
ATOM 1620 O O . GLY A 1 222 ? 18.487 -11.829 -14.302 1.00 63.66 222 GLY A O 1
ATOM 1621 N N . GLY A 1 223 ? 18.884 -10.003 -15.549 1.00 63.12 223 GLY A N 1
ATOM 1622 C CA . GLY A 1 223 ? 19.246 -10.720 -16.760 1.00 63.12 223 GLY A CA 1
ATOM 1623 C C . GLY A 1 223 ? 20.078 -9.832 -17.671 1.00 63.12 223 GLY A C 1
ATOM 1624 O O . GLY A 1 223 ? 19.905 -8.616 -17.696 1.00 63.12 223 GLY A O 1
ATOM 1625 N N . SER A 1 224 ? 21.006 -10.448 -18.395 1.00 61.44 224 SER A N 1
ATOM 1626 C CA . SER A 1 224 ? 21.742 -9.801 -19.478 1.00 61.44 224 SER A CA 1
ATOM 1627 C C . SER A 1 224 ? 21.050 -10.165 -20.785 1.00 61.44 224 SER A C 1
ATOM 1629 O O . SER A 1 224 ? 20.809 -11.346 -21.037 1.00 61.44 224 SER A O 1
ATOM 1631 N N . HIS A 1 225 ? 20.690 -9.169 -21.593 1.00 62.38 225 HIS A N 1
ATOM 1632 C CA . HIS A 1 225 ? 20.086 -9.400 -22.900 1.00 62.38 225 HIS A CA 1
ATOM 1633 C C . HIS A 1 225 ? 20.942 -8.726 -23.983 1.00 62.38 225 HIS A C 1
ATOM 1635 O O . HIS A 1 225 ? 21.328 -7.570 -23.809 1.00 62.38 225 HIS A O 1
ATOM 1641 N N . PRO A 1 226 ? 21.244 -9.407 -25.106 1.00 57.47 226 PRO A N 1
ATOM 1642 C CA . PRO A 1 226 ? 22.061 -8.843 -26.188 1.00 57.47 226 PRO A CA 1
ATOM 1643 C C . PRO A 1 226 ? 21.366 -7.699 -26.944 1.00 57.47 226 PRO A C 1
ATOM 1645 O O . PRO A 1 226 ? 21.989 -7.012 -27.747 1.00 57.47 226 PRO A O 1
ATOM 1648 N N . THR A 1 227 ? 20.072 -7.488 -26.699 1.00 62.72 227 THR A N 1
ATOM 1649 C CA . THR A 1 227 ? 19.274 -6.397 -27.268 1.00 62.72 227 THR A CA 1
ATOM 1650 C C . THR A 1 227 ? 18.822 -5.446 -26.170 1.00 62.72 227 THR A C 1
ATOM 1652 O O . THR A 1 227 ? 18.640 -5.863 -25.032 1.00 62.72 227 THR A O 1
ATOM 1655 N N . ALA A 1 228 ? 18.505 -4.205 -26.539 1.00 67.19 228 ALA A N 1
ATOM 1656 C CA . ALA A 1 228 ? 17.976 -3.174 -25.642 1.00 67.19 228 ALA A CA 1
ATOM 1657 C C . ALA A 1 228 ? 16.701 -3.572 -24.860 1.00 67.19 228 ALA A C 1
ATOM 1659 O O . ALA A 1 228 ? 16.371 -2.947 -23.850 1.00 67.19 228 ALA A O 1
ATOM 1660 N N . ASN A 1 229 ? 15.982 -4.608 -25.317 1.00 75.62 229 ASN A N 1
ATOM 1661 C CA . ASN A 1 229 ? 14.785 -5.132 -24.667 1.00 75.62 229 ASN A CA 1
ATOM 1662 C C . ASN A 1 229 ? 15.102 -6.203 -23.617 1.00 75.62 229 ASN A C 1
ATOM 1664 O O . ASN A 1 229 ? 15.616 -7.266 -23.957 1.00 75.62 229 ASN A O 1
ATOM 1668 N N . TYR A 1 230 ? 14.694 -5.958 -22.374 1.00 78.75 230 TYR A N 1
ATOM 1669 C CA . TYR A 1 230 ? 14.647 -6.968 -21.318 1.00 78.75 230 TYR A CA 1
ATOM 1670 C C . TYR A 1 230 ? 13.285 -6.939 -20.631 1.00 78.75 230 TYR A C 1
ATOM 1672 O O . TYR A 1 230 ? 12.646 -5.888 -20.513 1.00 78.75 230 TYR A O 1
ATOM 1680 N N . ARG A 1 231 ? 12.831 -8.119 -20.205 1.00 82.06 231 ARG A N 1
ATOM 1681 C CA . ARG A 1 231 ? 11.535 -8.350 -19.569 1.00 82.06 231 ARG A CA 1
ATOM 1682 C C . ARG A 1 231 ? 11.735 -9.275 -18.377 1.00 82.06 231 ARG A C 1
ATOM 1684 O O . ARG A 1 231 ? 12.288 -10.360 -18.534 1.00 82.06 231 ARG A O 1
ATOM 1691 N N . ALA A 1 232 ? 11.252 -8.864 -17.214 1.00 82.12 232 ALA A N 1
ATOM 1692 C CA . ALA A 1 232 ? 11.305 -9.642 -15.987 1.00 82.12 232 ALA A CA 1
ATOM 1693 C C . ALA A 1 232 ? 9.902 -9.878 -15.435 1.00 82.12 232 ALA A C 1
ATOM 1695 O O . ALA A 1 232 ? 9.076 -8.964 -15.377 1.00 82.12 232 ALA A O 1
ATOM 1696 N N . LEU A 1 233 ? 9.667 -11.109 -14.983 1.00 85.12 233 LEU A N 1
ATOM 1697 C CA . LEU A 1 233 ? 8.534 -11.464 -14.141 1.00 85.12 233 LEU A CA 1
ATOM 1698 C C . LEU A 1 233 ? 9.040 -11.634 -12.707 1.00 85.12 233 LEU A C 1
ATOM 1700 O O . LEU A 1 233 ? 9.895 -12.474 -12.433 1.00 85.12 233 LEU A O 1
ATOM 1704 N N . ILE A 1 234 ? 8.497 -10.842 -11.794 1.00 85.75 234 ILE A N 1
ATOM 1705 C CA . ILE A 1 234 ? 8.809 -10.868 -10.370 1.00 85.75 234 ILE A CA 1
ATOM 1706 C C . ILE A 1 234 ? 7.631 -11.537 -9.670 1.00 85.75 234 ILE A C 1
ATOM 1708 O O . ILE A 1 234 ? 6.535 -10.981 -9.617 1.00 85.75 234 ILE A O 1
ATOM 1712 N N . GLN A 1 235 ? 7.843 -12.745 -9.156 1.00 88.31 235 GLN A N 1
ATOM 1713 C CA . GLN A 1 235 ? 6.822 -13.458 -8.393 1.00 88.31 235 GLN A CA 1
ATOM 1714 C C . GLN A 1 235 ? 6.678 -12.854 -6.999 1.00 88.31 235 GLN A C 1
ATOM 1716 O O . GLN A 1 235 ? 7.674 -12.580 -6.321 1.00 88.31 235 GLN A O 1
ATOM 1721 N N . PHE A 1 236 ? 5.431 -12.677 -6.571 1.00 89.12 236 PHE A N 1
ATOM 1722 C CA . PHE A 1 236 ? 5.134 -12.278 -5.205 1.00 89.12 236 PHE A CA 1
ATOM 1723 C C . PHE A 1 236 ? 5.284 -13.456 -4.249 1.00 89.12 236 PHE A C 1
ATOM 1725 O O . PHE A 1 236 ? 5.061 -14.606 -4.628 1.00 89.12 236 PHE A O 1
ATOM 1732 N N . ARG A 1 237 ? 5.604 -13.174 -2.981 1.00 88.50 237 ARG A N 1
ATOM 1733 C CA . ARG A 1 237 ? 5.738 -14.226 -1.952 1.00 88.50 237 ARG A CA 1
ATOM 1734 C C . ARG A 1 237 ? 4.423 -14.951 -1.699 1.00 88.50 237 ARG A C 1
ATOM 1736 O O . ARG A 1 237 ? 4.406 -16.140 -1.398 1.00 88.50 237 ARG A O 1
ATOM 1743 N N . VAL A 1 238 ? 3.324 -14.210 -1.808 1.00 92.31 238 VAL A N 1
ATOM 1744 C CA . VAL A 1 238 ? 1.961 -14.706 -1.634 1.00 92.31 238 VAL A CA 1
ATOM 1745 C C . VAL A 1 238 ? 1.076 -14.104 -2.717 1.00 92.31 238 VAL A C 1
ATOM 1747 O O . VAL A 1 238 ? 1.143 -12.899 -2.981 1.00 92.31 238 VAL A O 1
ATOM 1750 N N . THR A 1 239 ? 0.204 -14.927 -3.304 1.00 94.25 239 THR A N 1
ATOM 1751 C CA . THR A 1 239 ? -0.830 -14.461 -4.232 1.00 94.25 239 THR A CA 1
ATOM 1752 C C . THR A 1 239 ? -1.696 -13.391 -3.566 1.00 94.25 239 THR A C 1
ATOM 1754 O O . THR A 1 239 ? -2.281 -13.593 -2.498 1.00 94.25 239 THR A O 1
ATOM 1757 N N . LYS A 1 240 ? -1.771 -12.227 -4.205 1.00 94.25 240 LYS A N 1
ATOM 1758 C CA . LYS A 1 240 ? -2.530 -11.070 -3.737 1.00 94.25 240 LYS A CA 1
ATOM 1759 C C . LYS A 1 240 ? -4.022 -11.289 -3.917 1.00 94.25 240 LYS A C 1
ATOM 1761 O O . LYS A 1 240 ? -4.459 -12.043 -4.782 1.00 94.25 240 LYS A O 1
ATOM 1766 N N . ARG A 1 241 ? -4.813 -10.572 -3.120 1.00 90.69 241 ARG A N 1
ATOM 1767 C CA . ARG A 1 241 ? -6.282 -10.559 -3.240 1.00 90.69 241 ARG A CA 1
ATOM 1768 C C . ARG A 1 241 ? -6.755 -10.085 -4.623 1.00 90.69 241 ARG A C 1
ATOM 1770 O O . ARG A 1 241 ? -7.686 -10.651 -5.177 1.00 90.69 241 ARG A O 1
ATOM 1777 N N . ALA A 1 242 ? -6.127 -9.042 -5.154 1.00 91.19 242 ALA A N 1
ATOM 1778 C CA . ALA A 1 242 ? -6.373 -8.476 -6.479 1.00 91.19 242 ALA A CA 1
ATOM 1779 C C . ALA A 1 242 ? -5.031 -8.025 -7.073 1.00 91.19 242 ALA A C 1
ATOM 1781 O O . ALA A 1 242 ? -4.038 -7.974 -6.342 1.00 91.19 242 ALA A O 1
ATOM 1782 N N . ALA A 1 243 ? -4.985 -7.718 -8.372 1.00 92.56 243 ALA A N 1
ATOM 1783 C CA . ALA A 1 243 ? -3.785 -7.156 -8.989 1.00 92.56 243 ALA A CA 1
ATOM 1784 C C . ALA A 1 243 ? -3.383 -5.867 -8.237 1.00 92.56 243 ALA A C 1
ATOM 1786 O O . ALA A 1 243 ? -4.179 -4.924 -8.197 1.00 92.56 243 ALA A O 1
ATOM 1787 N N . PRO A 1 244 ? -2.216 -5.833 -7.568 1.00 92.88 244 PRO A N 1
ATOM 1788 C CA . PRO A 1 244 ? -1.829 -4.696 -6.747 1.00 92.88 244 PRO A CA 1
ATOM 1789 C C . PRO A 1 244 ? -1.270 -3.563 -7.611 1.00 92.88 244 PRO A C 1
ATOM 1791 O O . PRO A 1 244 ? -0.815 -3.775 -8.735 1.00 92.88 244 PRO A O 1
ATOM 1794 N N . THR A 1 245 ? -1.203 -2.362 -7.042 1.00 91.81 245 THR A N 1
ATOM 1795 C CA . THR A 1 245 ? -0.223 -1.378 -7.501 1.00 91.81 245 THR A CA 1
ATOM 1796 C C . THR A 1 245 ? 1.158 -1.803 -7.011 1.00 91.81 245 THR A C 1
ATOM 1798 O O . THR A 1 245 ? 1.310 -2.288 -5.888 1.00 91.81 245 THR A O 1
ATOM 1801 N N . PHE A 1 246 ? 2.176 -1.638 -7.847 1.00 88.62 246 PHE A N 1
ATOM 1802 C CA . PHE A 1 246 ? 3.558 -1.878 -7.455 1.00 88.62 246 PHE A CA 1
ATOM 1803 C C . PHE A 1 246 ? 4.436 -0.743 -7.965 1.00 88.62 246 PHE A C 1
ATOM 1805 O O . PHE A 1 246 ? 4.147 -0.134 -8.995 1.00 88.62 246 PHE A O 1
ATOM 1812 N N . THR A 1 247 ? 5.514 -0.488 -7.235 1.00 88.94 247 THR A N 1
ATOM 1813 C CA . THR A 1 247 ? 6.478 0.556 -7.562 1.00 88.94 247 THR A CA 1
ATOM 1814 C C . THR A 1 247 ? 7.864 -0.078 -7.559 1.00 88.94 247 THR A C 1
ATOM 1816 O O . THR A 1 247 ? 8.311 -0.518 -6.499 1.00 88.94 247 THR A O 1
ATOM 1819 N N . PRO A 1 248 ? 8.534 -0.182 -8.716 1.00 86.31 248 PRO A N 1
ATOM 1820 C CA . PRO A 1 248 ? 9.940 -0.549 -8.768 1.00 86.31 248 PRO A CA 1
ATOM 1821 C C . PRO A 1 248 ? 10.801 0.625 -8.300 1.00 86.31 248 PRO A C 1
ATOM 1823 O O . PRO A 1 248 ? 10.385 1.780 -8.392 1.00 86.31 248 PRO A O 1
ATOM 1826 N N . TYR A 1 249 ? 11.989 0.322 -7.798 1.00 85.94 249 TYR A N 1
ATOM 1827 C CA . TYR A 1 249 ? 12.974 1.309 -7.379 1.00 85.94 249 TYR A CA 1
ATOM 1828 C C . TYR A 1 249 ? 14.307 0.956 -8.030 1.00 85.94 249 TYR A C 1
ATOM 1830 O O . TYR A 1 249 ? 14.643 -0.228 -8.122 1.00 85.94 249 TYR A O 1
ATOM 1838 N N . ASP A 1 250 ? 15.047 1.964 -8.485 1.00 86.00 250 ASP A N 1
ATOM 1839 C CA . ASP A 1 250 ? 16.449 1.766 -8.851 1.00 86.00 250 ASP A CA 1
ATOM 1840 C C . ASP A 1 250 ? 17.338 1.681 -7.600 1.00 86.00 250 ASP A C 1
ATOM 1842 O O . ASP A 1 250 ? 16.874 1.824 -6.465 1.00 86.00 250 ASP A O 1
ATOM 1846 N N . GLN A 1 251 ? 18.629 1.436 -7.799 1.00 83.94 251 GLN A N 1
ATOM 1847 C CA . GLN A 1 251 ? 19.598 1.280 -6.724 1.00 83.94 251 GLN A CA 1
ATOM 1848 C C . GLN A 1 251 ? 19.805 2.572 -5.926 1.00 83.94 251 GLN A C 1
ATOM 1850 O O . GLN A 1 251 ? 20.170 2.492 -4.756 1.00 83.94 251 GLN A O 1
ATOM 1855 N N . THR A 1 252 ? 19.495 3.741 -6.492 1.00 86.38 252 THR A N 1
ATOM 1856 C CA . THR A 1 252 ? 19.496 5.033 -5.779 1.00 86.38 252 THR A CA 1
ATOM 1857 C C . THR A 1 252 ? 18.186 5.329 -5.038 1.00 86.38 252 THR A C 1
ATOM 1859 O O . THR A 1 252 ? 18.047 6.356 -4.373 1.00 86.38 252 THR A O 1
ATOM 1862 N N . GLY A 1 253 ? 17.201 4.431 -5.126 1.00 83.44 253 GLY A N 1
ATOM 1863 C CA . GLY A 1 253 ? 15.898 4.593 -4.487 1.00 83.44 253 GLY A CA 1
ATOM 1864 C C . GLY A 1 253 ? 14.917 5.470 -5.265 1.00 83.44 253 GLY A C 1
ATOM 1865 O O . GLY A 1 253 ? 13.892 5.868 -4.701 1.00 83.44 253 GLY A O 1
ATOM 1866 N N . ALA A 1 254 ? 15.168 5.756 -6.547 1.00 87.12 254 ALA A N 1
ATOM 1867 C CA . ALA A 1 254 ? 14.221 6.490 -7.375 1.00 87.12 254 ALA A CA 1
ATOM 1868 C C . ALA A 1 254 ? 13.013 5.607 -7.730 1.00 87.12 254 ALA A C 1
ATOM 1870 O O . ALA A 1 254 ? 13.137 4.530 -8.315 1.00 87.12 254 ALA A O 1
ATOM 1871 N N . ALA A 1 255 ? 11.817 6.078 -7.375 1.00 88.81 255 ALA A N 1
ATOM 1872 C CA . ALA A 1 255 ? 10.564 5.369 -7.608 1.00 88.81 255 ALA A CA 1
ATOM 1873 C C . ALA A 1 255 ? 10.198 5.310 -9.101 1.00 88.81 255 ALA A C 1
ATOM 1875 O O . ALA A 1 255 ? 10.314 6.294 -9.830 1.00 88.81 255 ALA A O 1
ATOM 1876 N N . GLY A 1 256 ? 9.697 4.160 -9.549 1.00 88.44 256 GLY A N 1
ATOM 1877 C CA . GLY A 1 256 ? 9.314 3.918 -10.940 1.00 88.44 256 GLY A CA 1
ATOM 1878 C C . GLY A 1 256 ? 10.499 3.764 -11.896 1.00 88.44 256 GLY A C 1
ATOM 1879 O O . GLY A 1 256 ? 10.298 3.791 -13.112 1.00 88.44 256 GLY A O 1
ATOM 1880 N N . LYS A 1 257 ? 11.718 3.630 -11.364 1.00 87.62 257 LYS A N 1
ATOM 1881 C CA . LYS A 1 257 ? 12.961 3.517 -12.131 1.00 87.62 257 LYS A CA 1
ATOM 1882 C C . LYS A 1 257 ? 13.594 2.140 -11.974 1.00 87.62 257 LYS A C 1
ATOM 1884 O O . LYS A 1 257 ? 13.196 1.351 -11.118 1.00 87.62 257 LYS A O 1
ATOM 1889 N N . ILE A 1 258 ? 14.560 1.863 -12.844 1.00 85.69 258 ILE A N 1
ATOM 1890 C CA . ILE A 1 258 ? 15.407 0.673 -12.798 1.00 85.69 258 ILE A CA 1
ATOM 1891 C C . ILE A 1 258 ? 16.879 1.059 -12.910 1.00 85.69 258 ILE A C 1
ATOM 1893 O O . ILE A 1 258 ? 17.222 2.044 -13.567 1.00 85.69 258 ILE A O 1
ATOM 1897 N N . SER A 1 259 ? 17.739 0.231 -12.332 1.00 84.19 259 SER A N 1
ATOM 1898 C CA . SER A 1 259 ? 19.168 0.241 -12.636 1.00 84.19 259 SER A CA 1
ATOM 1899 C C . SER A 1 259 ? 19.445 -0.677 -13.821 1.00 84.19 259 SER A C 1
ATOM 1901 O O . SER A 1 259 ? 18.816 -1.728 -13.968 1.00 84.19 259 SER A O 1
ATOM 1903 N N . TYR A 1 260 ? 20.381 -0.286 -14.675 1.00 81.25 260 TYR A N 1
ATOM 1904 C CA . TYR A 1 260 ? 20.756 -1.025 -15.875 1.00 81.25 260 TYR A CA 1
ATOM 1905 C C . TYR A 1 260 ? 22.263 -0.924 -16.123 1.00 81.25 260 TYR A C 1
ATOM 1907 O O . TYR A 1 260 ? 22.928 -0.008 -15.644 1.00 81.25 260 TYR A O 1
ATOM 1915 N N . TYR A 1 261 ? 22.818 -1.885 -16.862 1.00 78.38 261 TYR A N 1
ATOM 1916 C CA . TYR A 1 261 ? 24.251 -1.943 -17.145 1.00 78.38 261 TYR A CA 1
ATOM 1917 C C . TYR A 1 261 ? 24.540 -1.650 -18.620 1.00 78.38 261 TYR A C 1
ATOM 1919 O O . TYR A 1 261 ? 24.060 -2.353 -19.509 1.00 78.38 261 TYR A O 1
ATOM 1927 N N . VAL A 1 262 ? 25.349 -0.620 -18.866 1.00 75.69 262 VAL A N 1
ATOM 1928 C CA . VAL A 1 262 ? 25.791 -0.127 -20.180 1.00 75.69 262 VAL A CA 1
ATOM 1929 C C . VAL A 1 262 ? 27.272 0.216 -20.031 1.00 75.69 262 VAL A C 1
ATOM 1931 O O . VAL A 1 262 ? 27.619 1.353 -19.736 1.00 75.69 262 VAL A O 1
ATOM 1934 N N . ALA A 1 263 ? 28.147 -0.794 -20.135 1.00 76.38 263 ALA A N 1
ATOM 1935 C CA . ALA A 1 263 ? 29.589 -0.740 -19.809 1.00 76.38 263 ALA A CA 1
ATOM 1936 C C . ALA A 1 263 ? 29.935 -0.363 -18.342 1.00 76.38 263 ALA A C 1
ATOM 1938 O O . ALA A 1 263 ? 30.976 -0.764 -17.822 1.00 76.38 263 ALA A O 1
ATOM 1939 N N . SER A 1 264 ? 29.034 0.323 -17.645 1.00 82.06 264 SER A N 1
ATOM 1940 C CA . SER A 1 264 ? 28.988 0.611 -16.216 1.00 82.06 264 SER A CA 1
ATOM 1941 C C . SER A 1 264 ? 27.536 0.521 -15.720 1.00 82.06 264 SER A C 1
ATOM 1943 O O . SER A 1 264 ? 26.588 0.484 -16.513 1.00 82.06 264 SER A O 1
ATOM 1945 N N . TRP A 1 265 ? 27.344 0.455 -14.401 1.00 83.88 265 TRP A N 1
ATOM 1946 C CA . TRP A 1 265 ? 26.013 0.570 -13.803 1.00 83.88 265 TRP A CA 1
ATOM 1947 C C . TRP A 1 265 ? 25.495 2.001 -13.929 1.00 83.88 265 TRP A C 1
ATOM 1949 O O . TRP A 1 265 ? 26.223 2.955 -13.663 1.00 83.88 265 TRP A O 1
ATOM 1959 N N . ASN A 1 266 ? 24.239 2.121 -14.343 1.00 85.12 266 ASN A N 1
ATOM 1960 C CA . ASN A 1 266 ? 23.508 3.367 -14.488 1.00 85.12 266 ASN A CA 1
ATOM 1961 C C . ASN A 1 266 ? 22.151 3.239 -13.784 1.00 85.12 266 ASN A C 1
ATOM 1963 O O . ASN A 1 266 ? 21.541 2.167 -13.782 1.00 85.12 266 ASN A O 1
ATOM 1967 N N . ASP A 1 267 ? 21.667 4.347 -13.234 1.00 88.06 267 ASP A N 1
ATOM 1968 C CA . ASP A 1 267 ? 20.381 4.453 -12.540 1.00 88.06 267 ASP A CA 1
ATOM 1969 C C . ASP A 1 267 ? 19.384 5.305 -13.343 1.00 88.06 267 ASP A C 1
ATOM 1971 O O . ASP A 1 267 ? 19.650 5.698 -14.483 1.00 88.06 267 ASP A O 1
ATOM 1975 N N . ALA A 1 268 ? 18.201 5.561 -12.780 1.00 87.56 268 ALA A N 1
ATOM 1976 C CA . ALA A 1 268 ? 17.128 6.339 -13.399 1.00 87.56 268 ALA A CA 1
ATOM 1977 C C . ALA A 1 268 ? 16.613 5.792 -14.749 1.00 87.56 268 ALA A C 1
ATOM 1979 O O . ALA A 1 268 ? 15.947 6.508 -15.510 1.00 87.56 268 ALA A O 1
ATOM 1980 N N . GLY A 1 269 ? 16.846 4.507 -15.033 1.00 85.94 269 GLY A N 1
ATOM 1981 C CA . GLY A 1 269 ? 16.357 3.836 -16.231 1.00 85.94 269 GLY A CA 1
ATOM 1982 C C . GLY A 1 269 ? 14.833 3.862 -16.304 1.00 85.94 269 GLY A C 1
ATOM 1983 O O . GLY A 1 269 ? 14.134 3.630 -15.314 1.00 85.94 269 GLY A O 1
ATOM 1984 N N . THR A 1 270 ? 14.303 4.169 -17.488 1.00 86.94 270 THR A N 1
ATOM 1985 C CA . THR A 1 270 ? 12.855 4.266 -17.702 1.00 86.94 270 THR A CA 1
ATOM 1986 C C . THR A 1 270 ? 12.284 2.920 -18.126 1.00 86.94 270 THR A C 1
ATOM 1988 O O . THR A 1 270 ? 12.810 2.241 -19.009 1.00 86.94 270 THR A O 1
ATOM 1991 N N . LEU A 1 271 ? 11.173 2.543 -17.498 1.00 87.12 271 LEU A N 1
ATOM 1992 C CA . LEU A 1 271 ? 10.408 1.361 -17.867 1.00 87.12 271 LEU A CA 1
ATOM 1993 C C . LEU A 1 271 ? 9.577 1.636 -19.120 1.00 87.12 271 LEU A C 1
ATOM 1995 O O . LEU A 1 271 ? 8.867 2.634 -19.197 1.00 87.12 271 LEU A O 1
ATOM 1999 N N . ALA A 1 272 ? 9.640 0.718 -20.080 1.00 88.44 272 ALA A N 1
ATOM 2000 C CA . ALA A 1 272 ? 8.792 0.737 -21.269 1.00 88.44 272 ALA A CA 1
ATOM 2001 C C . ALA A 1 272 ? 7.425 0.092 -20.993 1.00 88.44 272 ALA A C 1
ATOM 2003 O O . ALA A 1 272 ? 6.428 0.437 -21.619 1.00 88.44 272 ALA A O 1
ATOM 2004 N N . VAL A 1 273 ? 7.378 -0.861 -20.059 1.00 88.19 273 VAL A N 1
ATOM 2005 C CA . VAL A 1 273 ? 6.154 -1.554 -19.659 1.00 88.19 273 VAL A CA 1
ATOM 2006 C C . VAL A 1 273 ? 6.222 -1.944 -18.187 1.00 88.19 273 VAL A C 1
ATOM 2008 O O . VAL A 1 273 ? 7.271 -2.341 -17.679 1.00 88.19 273 VAL A O 1
ATOM 2011 N N . SER A 1 274 ? 5.086 -1.824 -17.507 1.00 90.38 274 SER A N 1
ATOM 2012 C CA . SER A 1 274 ? 4.910 -2.166 -16.101 1.00 90.38 274 SER A CA 1
ATOM 2013 C C . SER A 1 274 ? 3.471 -2.635 -15.893 1.00 90.38 274 SER A C 1
ATOM 2015 O O . SER A 1 274 ? 2.533 -1.916 -16.233 1.00 90.38 274 SER A O 1
ATOM 2017 N N . ALA A 1 275 ? 3.288 -3.855 -15.395 1.00 91.38 275 ALA A N 1
ATOM 2018 C CA . ALA A 1 275 ? 1.975 -4.438 -15.129 1.00 91.38 275 ALA A CA 1
ATOM 2019 C C . ALA A 1 275 ? 2.038 -5.383 -13.926 1.00 91.38 275 ALA A C 1
ATOM 2021 O O . ALA A 1 275 ? 3.083 -5.957 -13.638 1.00 91.38 275 ALA A O 1
ATOM 2022 N N . ALA A 1 276 ? 0.919 -5.581 -13.234 1.00 92.69 276 ALA A N 1
ATOM 2023 C CA . ALA A 1 276 ? 0.829 -6.537 -12.138 1.00 92.69 276 ALA A CA 1
ATOM 2024 C C . ALA A 1 276 ? -0.352 -7.483 -12.319 1.00 92.69 276 ALA A C 1
ATOM 2026 O O . ALA A 1 276 ? -1.420 -7.110 -12.798 1.00 92.69 276 ALA A O 1
ATOM 2027 N N . THR A 1 277 ? -0.142 -8.718 -11.891 1.00 93.50 277 THR A N 1
ATOM 2028 C CA . THR A 1 277 ? -1.169 -9.740 -11.704 1.00 93.50 277 THR A CA 1
ATOM 2029 C C . THR A 1 277 ? -1.309 -10.018 -10.211 1.00 93.50 277 THR A C 1
ATOM 2031 O O . THR A 1 277 ? -0.563 -9.484 -9.394 1.00 93.50 277 THR A O 1
ATOM 2034 N N . THR A 1 278 ? -2.235 -10.884 -9.812 1.00 93.69 278 THR A N 1
ATOM 2035 C CA . THR A 1 278 ? -2.316 -11.331 -8.414 1.00 93.69 278 THR A CA 1
ATOM 2036 C C . THR A 1 278 ? -1.094 -12.144 -7.975 1.00 93.69 278 THR A C 1
ATOM 2038 O O . THR A 1 278 ? -0.797 -12.174 -6.786 1.00 93.69 278 THR A O 1
ATOM 2041 N N . ALA A 1 279 ? -0.371 -12.799 -8.887 1.00 92.88 279 ALA A N 1
ATOM 2042 C CA . ALA A 1 279 ? 0.743 -13.694 -8.548 1.00 92.88 279 ALA A CA 1
ATOM 2043 C C . ALA A 1 279 ? 2.133 -13.056 -8.712 1.00 92.88 279 ALA A C 1
ATOM 2045 O O . ALA A 1 279 ? 3.112 -13.560 -8.164 1.00 92.88 279 ALA A O 1
ATOM 2046 N N . GLY A 1 280 ? 2.237 -11.953 -9.449 1.00 90.38 280 GLY A N 1
ATOM 2047 C CA . GLY A 1 280 ? 3.514 -11.293 -9.690 1.00 90.38 280 GLY A CA 1
ATOM 2048 C C . GLY A 1 280 ? 3.392 -10.017 -10.508 1.00 90.38 280 GLY A C 1
ATOM 2049 O O . GLY A 1 280 ? 2.335 -9.716 -11.068 1.00 90.38 280 GLY A O 1
ATOM 2050 N N . ALA A 1 281 ? 4.496 -9.289 -10.590 1.00 90.19 281 ALA A N 1
ATOM 2051 C CA . ALA A 1 281 ? 4.656 -8.097 -11.405 1.00 90.19 281 ALA A CA 1
ATOM 2052 C C . ALA A 1 281 ? 5.504 -8.394 -12.643 1.00 90.19 281 ALA A C 1
ATOM 2054 O O . ALA A 1 281 ? 6.414 -9.217 -12.614 1.00 90.19 281 ALA A O 1
ATOM 2055 N N . TYR A 1 282 ? 5.208 -7.703 -13.729 1.00 88.62 282 TYR A N 1
ATOM 2056 C CA . TYR A 1 282 ? 5.934 -7.750 -14.982 1.00 88.62 282 TYR A CA 1
ATOM 2057 C C . TYR A 1 282 ? 6.494 -6.362 -15.274 1.00 88.62 282 TYR A C 1
ATOM 2059 O O . TYR A 1 282 ? 5.755 -5.375 -15.289 1.00 88.62 282 TYR A O 1
ATOM 2067 N N . VAL A 1 283 ? 7.797 -6.295 -15.519 1.00 88.19 283 VAL A N 1
ATOM 2068 C CA . VAL A 1 283 ? 8.494 -5.068 -15.906 1.00 88.19 283 VAL A CA 1
ATOM 2069 C C . VAL A 1 283 ? 9.307 -5.318 -17.159 1.00 88.19 283 VAL A C 1
ATOM 2071 O O . VAL A 1 283 ? 9.854 -6.402 -17.358 1.00 88.19 283 VAL A O 1
ATOM 2074 N N . GLY A 1 284 ? 9.410 -4.307 -18.008 1.00 86.31 284 GLY A N 1
ATOM 2075 C CA . GLY A 1 284 ? 10.306 -4.352 -19.147 1.00 86.31 284 GLY A CA 1
ATOM 2076 C C . GLY A 1 284 ? 10.837 -2.977 -19.495 1.00 86.31 284 GLY A C 1
ATOM 2077 O O . GLY A 1 284 ? 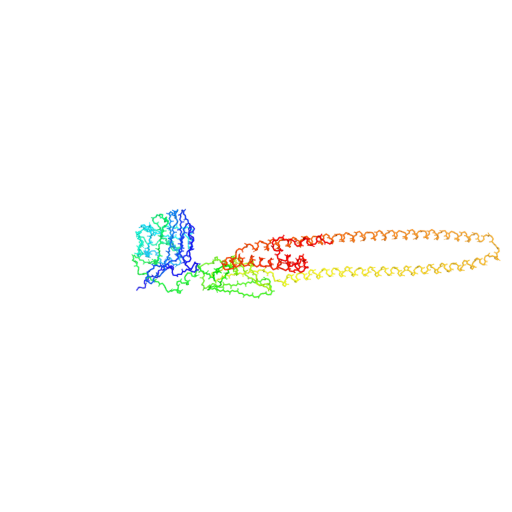10.173 -1.960 -19.284 1.00 86.31 284 GLY A O 1
ATOM 2078 N N . HIS A 1 285 ? 12.040 -2.956 -20.049 1.00 84.06 285 HIS A N 1
ATOM 2079 C CA . HIS A 1 285 ? 12.690 -1.738 -20.509 1.00 84.06 285 HIS A CA 1
ATOM 2080 C C . HIS A 1 285 ? 13.207 -1.902 -21.932 1.00 84.06 285 HIS A C 1
ATOM 2082 O O . HIS A 1 285 ? 13.348 -3.017 -22.437 1.00 84.06 285 HIS A O 1
ATOM 2088 N N . ASN A 1 286 ? 13.441 -0.766 -22.583 1.00 79.75 286 ASN A N 1
ATOM 2089 C CA . ASN A 1 286 ? 14.062 -0.691 -23.898 1.00 79.75 286 ASN A CA 1
ATOM 2090 C C . ASN A 1 286 ? 15.204 0.327 -23.849 1.00 79.75 286 ASN A C 1
ATOM 2092 O O . ASN A 1 286 ? 15.105 1.410 -24.420 1.00 79.75 286 ASN A O 1
ATOM 2096 N N . VAL A 1 287 ? 16.234 0.021 -23.062 1.00 72.75 287 VAL A N 1
ATOM 2097 C CA . VAL A 1 287 ? 17.384 0.920 -22.905 1.00 72.75 287 VAL A CA 1
ATOM 2098 C C . VAL A 1 287 ? 18.424 0.494 -23.928 1.00 72.75 287 VAL A C 1
ATOM 2100 O O . VAL A 1 287 ? 18.849 -0.660 -23.906 1.00 72.75 287 VAL A O 1
ATOM 2103 N N . ALA A 1 288 ? 18.769 1.389 -24.857 1.00 64.50 288 ALA A N 1
ATOM 2104 C CA . ALA A 1 288 ? 19.687 1.097 -25.951 1.00 64.50 288 ALA A CA 1
ATOM 2105 C C . ALA A 1 288 ? 21.015 0.541 -25.417 1.00 64.50 288 ALA A C 1
ATOM 2107 O O . ALA A 1 288 ? 21.612 1.092 -24.494 1.00 64.50 288 ALA A O 1
ATOM 2108 N N . SER A 1 289 ? 21.476 -0.573 -25.991 1.00 60.91 289 SER A N 1
ATOM 2109 C CA . SER A 1 289 ? 22.835 -1.044 -25.717 1.00 60.91 289 SER A CA 1
ATOM 2110 C C . SER A 1 289 ? 23.833 -0.156 -26.477 1.00 60.91 289 SER A C 1
ATOM 2112 O O . SER A 1 289 ? 23.542 0.193 -27.626 1.00 60.91 289 SER A O 1
ATOM 2114 N N . PRO A 1 290 ? 25.028 0.132 -25.926 1.00 60.47 290 PRO A N 1
ATOM 2115 C CA . PRO A 1 290 ? 26.089 0.856 -26.636 1.00 60.47 290 PRO A CA 1
ATOM 2116 C C . PRO A 1 290 ? 26.423 0.251 -27.998 1.00 60.47 290 PRO A C 1
ATOM 2118 O O . PRO A 1 290 ? 26.755 0.963 -28.939 1.00 60.47 290 PRO A O 1
ATOM 2121 N N . ALA A 1 291 ? 26.296 -1.074 -28.121 1.00 59.69 291 ALA A N 1
ATOM 2122 C CA . ALA A 1 291 ? 26.527 -1.791 -29.368 1.00 59.69 291 ALA A CA 1
ATOM 2123 C C . ALA A 1 291 ? 25.515 -1.410 -30.463 1.00 59.69 291 ALA A C 1
ATOM 2125 O O . ALA A 1 291 ? 25.880 -1.361 -31.633 1.00 59.69 291 ALA A O 1
ATOM 2126 N N . GLY A 1 292 ? 24.265 -1.107 -30.097 1.00 60.62 292 GLY A N 1
ATOM 2127 C CA . GLY A 1 292 ? 23.228 -0.683 -31.040 1.00 60.62 292 GLY A CA 1
ATOM 2128 C C . GLY A 1 292 ? 23.468 0.726 -31.579 1.00 60.62 292 GLY A C 1
ATOM 2129 O O . GLY A 1 292 ? 23.349 0.949 -32.780 1.00 60.62 292 GLY A O 1
ATOM 2130 N N . GLU A 1 293 ? 23.869 1.657 -30.712 1.00 64.31 293 GLU A N 1
ATOM 2131 C CA . GLU A 1 293 ? 24.222 3.025 -31.117 1.00 64.31 293 GLU A CA 1
ATOM 2132 C C . GLU A 1 293 ? 25.502 3.050 -31.960 1.00 64.31 293 GLU A C 1
ATOM 2134 O O . GLU A 1 293 ? 25.546 3.704 -33.003 1.00 64.31 293 GLU A O 1
ATOM 2139 N N . ALA A 1 294 ? 26.517 2.275 -31.568 1.00 68.56 294 ALA A N 1
ATOM 2140 C CA . ALA A 1 294 ? 27.749 2.129 -32.337 1.00 68.56 294 ALA A CA 1
ATOM 2141 C C . ALA A 1 294 ? 27.498 1.498 -33.717 1.00 68.56 294 ALA A C 1
ATOM 2143 O O . ALA A 1 294 ? 28.054 1.968 -34.709 1.00 68.56 294 ALA A O 1
ATOM 2144 N N . LEU A 1 295 ? 26.635 0.478 -33.803 1.00 75.06 295 LEU A N 1
ATOM 2145 C CA . LEU A 1 295 ? 26.258 -0.148 -35.072 1.00 75.06 295 LEU A CA 1
ATOM 2146 C C . LEU A 1 295 ? 25.474 0.816 -35.969 1.00 75.06 295 LEU A C 1
ATOM 2148 O O . LEU A 1 295 ? 25.780 0.914 -37.154 1.00 75.06 295 LEU A O 1
ATOM 2152 N N . ALA A 1 296 ? 24.509 1.555 -35.414 1.00 74.12 296 ALA A N 1
ATOM 2153 C CA . ALA A 1 296 ? 23.749 2.552 -36.165 1.00 74.12 296 ALA A CA 1
ATOM 2154 C C . ALA A 1 296 ? 24.669 3.650 -36.718 1.00 74.12 296 ALA A C 1
ATOM 2156 O O . ALA A 1 296 ? 24.585 3.999 -37.896 1.00 74.12 296 ALA A O 1
ATOM 2157 N N . LYS A 1 297 ? 25.611 4.142 -35.901 1.00 82.94 297 LYS A N 1
ATOM 2158 C CA . LYS A 1 297 ? 26.621 5.105 -36.348 1.00 82.94 297 LYS A CA 1
ATOM 2159 C C . LYS A 1 297 ? 27.516 4.520 -37.446 1.00 82.94 297 LYS A C 1
ATOM 2161 O O . LYS A 1 297 ? 27.736 5.178 -38.457 1.00 82.94 297 LYS A O 1
ATOM 2166 N N . ALA A 1 298 ? 27.992 3.286 -37.275 1.00 84.00 298 ALA A N 1
ATOM 2167 C CA . ALA A 1 298 ? 28.827 2.613 -38.266 1.00 84.00 298 ALA A CA 1
ATOM 2168 C C . ALA A 1 298 ? 28.096 2.407 -39.604 1.00 84.00 298 ALA A C 1
ATOM 2170 O O . ALA A 1 298 ? 28.697 2.594 -40.655 1.00 84.00 298 ALA A O 1
ATOM 2171 N N . GLN A 1 299 ? 26.801 2.081 -39.585 1.00 87.94 299 GLN A N 1
ATOM 2172 C CA . GLN A 1 299 ? 25.983 1.953 -40.797 1.00 87.94 299 GLN A CA 1
ATOM 2173 C C . GLN A 1 299 ? 25.848 3.284 -41.547 1.00 87.94 299 GLN A C 1
ATOM 2175 O O . GLN A 1 299 ? 25.974 3.312 -42.770 1.00 87.94 299 GLN A O 1
ATOM 2180 N N . VAL A 1 300 ? 25.647 4.390 -40.824 1.00 90.38 300 VAL A N 1
ATOM 2181 C CA . VAL A 1 300 ? 25.619 5.738 -41.415 1.00 90.38 300 VAL A CA 1
ATOM 2182 C C . VAL A 1 300 ? 26.983 6.105 -42.006 1.00 90.38 300 VAL A C 1
ATOM 2184 O O . VAL A 1 300 ? 27.051 6.608 -43.127 1.00 90.38 300 VAL A O 1
ATOM 2187 N N . ASP A 1 301 ? 28.070 5.822 -41.283 1.00 93.00 301 ASP A N 1
ATOM 2188 C CA . ASP A 1 301 ? 29.432 6.080 -41.758 1.00 93.00 301 ASP A CA 1
ATOM 2189 C C . ASP A 1 301 ? 29.765 5.255 -43.017 1.00 93.00 301 ASP A C 1
ATOM 2191 O O . ASP A 1 301 ? 30.356 5.794 -43.953 1.00 93.00 301 ASP A O 1
ATOM 2195 N N . ILE A 1 302 ? 29.339 3.988 -43.087 1.00 93.06 302 ILE A N 1
ATOM 2196 C CA . ILE A 1 302 ? 29.492 3.138 -44.280 1.00 93.06 302 ILE A CA 1
ATOM 2197 C C . ILE A 1 302 ? 28.704 3.712 -45.463 1.00 93.06 302 ILE A C 1
ATOM 2199 O O . ILE A 1 302 ? 29.282 3.880 -46.532 1.00 93.06 302 ILE A O 1
ATOM 2203 N N . GLY A 1 303 ? 27.433 4.086 -45.282 1.00 91.88 303 GLY A N 1
ATOM 2204 C CA . GLY A 1 303 ? 26.632 4.669 -46.369 1.00 91.88 303 GLY A CA 1
ATOM 2205 C C . GLY A 1 303 ? 27.217 5.981 -46.912 1.00 91.88 303 GLY A C 1
ATOM 2206 O O . GLY A 1 303 ? 27.183 6.247 -48.118 1.00 91.88 303 GLY A O 1
ATOM 2207 N N . ARG A 1 304 ? 27.832 6.791 -46.039 1.00 93.62 304 ARG A N 1
ATOM 2208 C CA . ARG A 1 304 ? 28.577 7.988 -46.455 1.00 93.62 304 ARG A CA 1
ATOM 2209 C C . ARG A 1 304 ? 29.810 7.627 -47.285 1.00 93.62 304 ARG A C 1
ATOM 2211 O O . ARG A 1 304 ? 30.008 8.218 -48.344 1.00 93.62 304 ARG A O 1
ATOM 2218 N N . LEU A 1 305 ? 30.597 6.645 -46.844 1.00 95.12 305 LEU A N 1
ATOM 2219 C CA . LEU A 1 305 ? 31.770 6.169 -47.584 1.00 95.12 305 LEU A CA 1
ATOM 2220 C C . LEU A 1 305 ? 31.396 5.582 -48.952 1.00 95.12 305 LEU A C 1
ATOM 2222 O O . LEU A 1 305 ? 32.077 5.857 -49.934 1.00 95.12 305 LEU A O 1
ATOM 2226 N N . GLU A 1 306 ? 30.303 4.824 -49.049 1.00 93.94 306 GLU A N 1
ATOM 2227 C CA . GLU A 1 306 ? 29.805 4.293 -50.326 1.00 93.94 306 GLU A CA 1
ATOM 2228 C C . GLU A 1 306 ? 29.452 5.418 -51.311 1.00 93.94 306 GLU A C 1
ATOM 2230 O O . GLU A 1 306 ? 29.794 5.344 -52.495 1.00 93.94 306 GLU A O 1
ATOM 2235 N N . THR A 1 307 ? 28.849 6.502 -50.815 1.00 94.50 307 THR A N 1
ATOM 2236 C CA . THR A 1 307 ? 28.537 7.692 -51.621 1.00 94.50 307 THR A CA 1
ATOM 2237 C C . THR A 1 307 ? 29.813 8.397 -52.096 1.00 94.50 307 THR A C 1
ATOM 2239 O O . THR A 1 307 ? 29.946 8.707 -53.282 1.00 94.50 307 THR A O 1
ATOM 2242 N N . GLU A 1 308 ? 30.786 8.603 -51.201 1.00 94.31 308 GLU A N 1
ATOM 2243 C CA . GLU A 1 308 ? 32.086 9.206 -51.536 1.00 94.31 308 GLU A CA 1
ATOM 2244 C C . GLU A 1 308 ? 32.843 8.374 -52.593 1.00 94.31 308 GLU A C 1
ATOM 2246 O O . GLU A 1 308 ? 33.365 8.926 -53.566 1.00 94.31 308 GLU A O 1
ATOM 2251 N N . VAL A 1 309 ? 32.847 7.042 -52.465 1.00 95.19 309 VAL A N 1
ATOM 2252 C CA . VAL A 1 309 ? 33.459 6.129 -53.446 1.00 95.19 309 VAL A CA 1
ATOM 2253 C C . VAL A 1 309 ? 32.741 6.187 -54.796 1.00 95.19 309 VAL A C 1
ATOM 2255 O O . VAL A 1 309 ? 33.408 6.169 -55.836 1.00 95.19 309 VAL A O 1
ATOM 2258 N N . SER A 1 310 ? 31.409 6.300 -54.813 1.00 94.12 310 SER A N 1
ATOM 2259 C CA . SER A 1 310 ? 30.650 6.478 -56.057 1.00 94.12 310 SER A CA 1
ATOM 2260 C C . SER A 1 310 ? 31.057 7.767 -56.773 1.00 94.12 310 SER A C 1
ATOM 2262 O O . SER A 1 310 ? 31.395 7.733 -57.955 1.00 94.12 310 SER A O 1
ATOM 2264 N N . HIS A 1 311 ? 31.118 8.888 -56.047 1.00 93.00 311 HIS A N 1
ATOM 2265 C CA . HIS A 1 311 ? 31.512 10.183 -56.610 1.00 93.00 311 HIS A CA 1
ATOM 2266 C C . HIS A 1 311 ? 32.944 10.157 -57.164 1.00 93.00 311 HIS A C 1
ATOM 2268 O O . HIS A 1 311 ? 33.198 10.646 -58.265 1.00 93.00 311 HIS A O 1
ATOM 2274 N N . LEU A 1 312 ? 33.887 9.545 -56.438 1.00 93.12 312 LEU A N 1
ATOM 2275 C CA . LEU A 1 312 ? 35.264 9.370 -56.913 1.00 93.12 312 LEU A CA 1
ATOM 2276 C C . LEU A 1 312 ? 35.335 8.485 -58.162 1.00 93.12 312 LEU A C 1
ATOM 2278 O O . LEU A 1 312 ? 36.114 8.760 -59.075 1.00 93.12 312 LEU A O 1
ATOM 2282 N N . THR A 1 313 ? 34.518 7.435 -58.222 1.00 94.88 313 THR A N 1
ATOM 2283 C CA . THR A 1 313 ? 34.458 6.538 -59.382 1.00 94.88 313 THR A CA 1
ATOM 2284 C C . THR A 1 313 ? 33.992 7.283 -60.630 1.00 94.88 313 THR A C 1
ATOM 2286 O O . THR A 1 313 ? 34.573 7.101 -61.703 1.00 94.88 313 THR A O 1
ATOM 2289 N N . ASP A 1 314 ? 32.988 8.147 -60.501 1.00 93.62 314 ASP A N 1
ATOM 2290 C CA . ASP A 1 314 ? 32.494 8.955 -61.615 1.00 93.62 314 ASP A CA 1
ATOM 2291 C C . ASP A 1 314 ? 33.506 10.030 -62.033 1.00 93.62 314 ASP A C 1
ATOM 2293 O O . ASP A 1 314 ? 33.810 10.139 -63.222 1.00 93.62 314 ASP A O 1
ATOM 2297 N N . ALA A 1 315 ? 34.166 10.695 -61.079 1.00 90.50 315 ALA A N 1
ATOM 2298 C CA . ALA A 1 315 ? 35.259 11.626 -61.372 1.00 90.50 315 ALA A CA 1
ATOM 2299 C C . ALA A 1 315 ? 36.421 10.958 -62.140 1.00 90.50 315 ALA A C 1
ATOM 2301 O O . ALA A 1 315 ? 36.995 11.539 -63.064 1.00 90.50 315 ALA A O 1
ATOM 2302 N N . VAL A 1 316 ? 36.765 9.705 -61.814 1.00 92.44 316 VAL A N 1
ATOM 2303 C CA . VAL A 1 316 ? 37.792 8.943 -62.550 1.00 92.44 316 VAL A CA 1
ATOM 2304 C C . VAL A 1 316 ? 37.337 8.606 -63.973 1.00 92.44 316 VAL A C 1
ATOM 2306 O O . VAL A 1 316 ? 38.161 8.633 -64.894 1.00 92.44 316 VAL A O 1
ATOM 2309 N N . LYS A 1 317 ? 36.053 8.293 -64.192 1.00 92.38 317 LYS A N 1
ATOM 2310 C CA . LYS A 1 317 ? 35.516 8.075 -65.548 1.00 92.38 317 LYS A CA 1
ATOM 2311 C C . LYS A 1 317 ? 35.594 9.352 -66.380 1.00 92.38 317 LYS A C 1
ATOM 2313 O O . LYS A 1 317 ? 36.041 9.284 -67.524 1.00 92.38 317 LYS A O 1
ATOM 2318 N N . GLU A 1 318 ? 35.228 10.494 -65.805 1.00 91.00 318 GLU A N 1
ATOM 2319 C CA . GLU A 1 318 ? 35.320 11.799 -66.469 1.00 91.00 318 GLU A CA 1
ATOM 2320 C C . GLU A 1 318 ? 36.764 12.146 -66.843 1.00 91.00 318 GLU A C 1
ATOM 2322 O O . GLU A 1 318 ? 37.039 12.503 -67.988 1.00 91.00 318 GLU A O 1
ATOM 2327 N N . LEU A 1 319 ? 37.718 11.945 -65.928 1.00 89.62 319 LEU A N 1
ATOM 2328 C CA . LEU A 1 319 ? 39.143 12.149 -66.213 1.00 89.62 319 LEU A CA 1
ATOM 2329 C C . LEU A 1 319 ? 39.648 11.243 -67.342 1.00 89.62 319 LEU A C 1
ATOM 2331 O O . LEU A 1 319 ? 40.408 11.688 -68.203 1.00 89.62 319 LEU A O 1
ATOM 2335 N N . ARG A 1 320 ? 39.221 9.974 -67.379 1.00 91.00 320 ARG A N 1
ATOM 2336 C CA . ARG A 1 320 ? 39.563 9.059 -68.481 1.00 91.00 320 ARG A CA 1
ATOM 2337 C C . ARG A 1 320 ? 38.975 9.526 -69.810 1.00 91.00 320 ARG A C 1
ATOM 2339 O O . ARG A 1 320 ? 39.676 9.467 -70.819 1.00 91.00 320 ARG A O 1
ATOM 2346 N N . ALA A 1 321 ? 37.731 10.000 -69.812 1.00 89.56 321 ALA A N 1
ATOM 2347 C CA . ALA A 1 321 ? 37.094 10.555 -71.003 1.00 89.56 321 ALA A CA 1
ATOM 2348 C C . ALA A 1 321 ? 37.828 11.815 -71.497 1.00 89.56 321 ALA A C 1
ATOM 2350 O O . ALA A 1 321 ? 38.131 11.918 -72.685 1.00 89.56 321 ALA A O 1
ATOM 2351 N N . SER A 1 322 ? 38.201 12.716 -70.584 1.00 89.00 322 SER A N 1
ATOM 2352 C CA . SER A 1 322 ? 38.989 13.915 -70.888 1.00 89.00 322 SER A CA 1
ATOM 2353 C C . SER A 1 322 ? 40.365 13.569 -71.472 1.00 89.00 322 SER A C 1
ATOM 2355 O O . SER A 1 322 ? 40.725 14.051 -72.544 1.00 89.00 322 SER A O 1
ATOM 2357 N N . ASN A 1 323 ? 41.101 12.633 -70.864 1.00 88.12 323 ASN A N 1
ATOM 2358 C CA . ASN A 1 323 ? 42.393 12.180 -71.393 1.00 88.12 323 ASN A CA 1
ATOM 2359 C C . ASN A 1 323 ? 42.272 11.535 -72.785 1.00 88.12 323 ASN A C 1
ATOM 2361 O O . ASN A 1 323 ? 43.140 11.735 -73.640 1.00 88.12 323 ASN A O 1
ATOM 2365 N N . ALA A 1 324 ? 41.197 10.781 -73.040 1.00 88.56 324 ALA A N 1
ATOM 2366 C CA . ALA A 1 324 ? 40.927 10.222 -74.363 1.00 88.56 324 ALA A CA 1
ATOM 2367 C C . ALA A 1 324 ? 40.654 11.329 -75.398 1.00 88.56 324 ALA A C 1
ATOM 2369 O O . ALA A 1 324 ? 41.181 11.271 -76.511 1.00 88.56 324 ALA A O 1
ATOM 2370 N N . ALA A 1 325 ? 39.894 12.362 -75.021 1.00 86.75 325 ALA A N 1
ATOM 2371 C CA . ALA A 1 325 ? 39.635 13.524 -75.868 1.00 86.75 325 ALA A CA 1
ATOM 2372 C C . ALA A 1 325 ? 40.922 14.305 -76.187 1.00 86.75 325 ALA A C 1
ATOM 2374 O O . ALA A 1 325 ? 41.181 14.599 -77.354 1.00 86.75 325 ALA A O 1
ATOM 2375 N N . VAL A 1 326 ? 41.775 14.555 -75.187 1.00 87.19 326 VAL A N 1
ATOM 2376 C CA . VAL A 1 326 ? 43.083 15.212 -75.367 1.00 87.19 326 VAL A CA 1
ATOM 2377 C C . VAL A 1 326 ? 43.986 14.401 -76.297 1.00 87.19 326 VAL A C 1
ATOM 2379 O O . VAL A 1 326 ? 44.605 14.957 -77.203 1.00 87.19 326 VAL A O 1
ATOM 2382 N N . THR A 1 327 ? 44.025 13.078 -76.125 1.00 89.38 327 THR A N 1
ATOM 2383 C CA . THR A 1 327 ? 44.811 12.188 -76.994 1.00 89.38 327 THR A CA 1
ATOM 2384 C C . THR A 1 327 ? 44.338 12.277 -78.445 1.00 89.38 327 THR A C 1
ATOM 2386 O O . THR A 1 327 ? 45.154 12.388 -79.359 1.00 89.38 327 THR A O 1
ATOM 2389 N N . LYS A 1 328 ? 43.018 12.286 -78.672 1.00 88.75 328 LYS A N 1
ATOM 2390 C CA . LYS A 1 328 ? 42.438 12.458 -80.009 1.00 88.75 328 LYS A CA 1
ATOM 2391 C C . LYS A 1 328 ? 42.794 13.821 -80.612 1.00 88.75 328 LYS A C 1
ATOM 2393 O O . LYS A 1 328 ? 43.226 13.873 -81.760 1.00 88.75 328 LYS A O 1
ATOM 2398 N N . ALA A 1 329 ? 42.678 14.897 -79.834 1.00 83.50 329 ALA A N 1
ATOM 2399 C CA . ALA A 1 329 ? 43.031 16.244 -80.278 1.00 83.50 329 ALA A CA 1
ATOM 2400 C C . ALA A 1 329 ? 44.512 16.351 -80.684 1.00 83.50 329 ALA A C 1
ATOM 2402 O O . ALA A 1 329 ? 44.826 16.950 -81.709 1.00 83.50 329 ALA A O 1
ATOM 2403 N N . LEU A 1 330 ? 45.420 15.717 -79.935 1.00 85.06 330 LEU A N 1
ATOM 2404 C CA . LEU A 1 330 ? 46.844 15.628 -80.278 1.00 85.06 330 LEU A CA 1
ATOM 2405 C C . LEU A 1 330 ? 47.081 14.921 -81.619 1.00 85.06 330 LEU A C 1
ATOM 2407 O O . LEU A 1 330 ? 47.853 15.415 -82.442 1.00 85.06 330 LEU A O 1
ATOM 2411 N N . VAL A 1 331 ? 46.394 13.802 -81.865 1.00 87.31 331 VAL A N 1
ATOM 2412 C CA . VAL A 1 331 ? 46.477 13.077 -83.145 1.00 87.31 331 VAL A CA 1
ATOM 2413 C C . VAL A 1 331 ? 45.963 13.940 -84.301 1.00 87.31 331 VAL A C 1
ATOM 2415 O O . VAL A 1 331 ? 46.597 13.997 -85.357 1.00 87.31 331 VAL A O 1
ATOM 2418 N N . ASP A 1 332 ? 44.854 14.654 -84.103 1.00 82.69 332 ASP A N 1
ATOM 2419 C CA . ASP A 1 332 ? 44.302 15.562 -85.111 1.00 82.69 332 ASP A CA 1
ATOM 2420 C C . ASP A 1 332 ? 45.245 16.743 -85.406 1.00 82.69 332 ASP A C 1
ATOM 2422 O O . ASP A 1 332 ? 45.465 17.083 -86.573 1.00 82.69 332 ASP A O 1
ATOM 2426 N N . ILE A 1 333 ? 45.876 17.326 -84.380 1.00 80.12 333 ILE A N 1
ATOM 2427 C CA . ILE A 1 333 ? 46.913 18.357 -84.550 1.00 80.12 333 ILE A CA 1
ATOM 2428 C C . ILE A 1 333 ? 48.092 17.805 -85.355 1.00 80.12 333 ILE A C 1
ATOM 2430 O O . ILE A 1 333 ? 48.552 18.455 -86.291 1.00 80.12 333 ILE A O 1
ATOM 2434 N N . GLN A 1 334 ? 48.564 16.597 -85.053 1.00 77.81 334 GLN A N 1
ATOM 2435 C CA . GLN A 1 334 ? 49.699 16.014 -85.765 1.00 77.81 334 GLN A CA 1
ATOM 2436 C C . GLN A 1 334 ? 49.383 15.769 -87.247 1.00 77.81 334 GLN A C 1
ATOM 2438 O O . GLN A 1 334 ? 50.178 16.133 -88.115 1.00 77.81 334 GLN A O 1
ATOM 2443 N N . ARG A 1 335 ? 48.175 15.274 -87.547 1.00 76.06 335 ARG A N 1
ATOM 2444 C CA . ARG A 1 335 ? 47.686 15.113 -88.923 1.00 76.06 335 ARG A CA 1
ATOM 2445 C C . ARG A 1 335 ? 47.615 16.443 -89.675 1.00 76.06 335 ARG A C 1
ATOM 2447 O O . ARG A 1 335 ? 48.108 16.529 -90.796 1.00 76.06 335 ARG A O 1
ATOM 2454 N N . THR A 1 336 ? 47.049 17.488 -89.068 1.00 76.81 336 THR A N 1
ATOM 2455 C CA . THR A 1 336 ? 46.991 18.815 -89.714 1.00 76.81 336 THR A CA 1
ATOM 2456 C C . THR A 1 336 ? 48.381 19.399 -89.977 1.00 76.81 336 THR A C 1
ATOM 2458 O O . THR A 1 336 ? 48.594 20.040 -91.008 1.00 76.81 336 THR A O 1
ATOM 2461 N N . LEU A 1 337 ? 49.355 19.133 -89.100 1.00 73.00 337 LEU A N 1
ATOM 2462 C CA . LEU A 1 337 ? 50.742 19.557 -89.291 1.00 73.00 337 LEU A CA 1
ATOM 2463 C C . LEU A 1 337 ? 51.415 18.830 -90.466 1.00 73.00 337 LEU A C 1
ATOM 2465 O O . LEU A 1 337 ? 52.141 19.452 -91.247 1.00 73.00 337 LEU A O 1
ATOM 2469 N N . ASP A 1 338 ? 51.158 17.531 -90.618 1.00 74.19 338 ASP A N 1
ATOM 2470 C CA . ASP A 1 338 ? 51.677 16.723 -91.724 1.00 74.19 338 ASP A CA 1
ATOM 2471 C C . ASP A 1 338 ? 51.040 17.110 -93.067 1.00 74.19 338 ASP A C 1
ATOM 2473 O O . ASP A 1 338 ? 51.743 17.240 -94.074 1.00 74.19 338 ASP A O 1
ATOM 2477 N N . GLU A 1 339 ? 49.737 17.399 -93.085 1.00 75.56 339 GLU A N 1
ATOM 2478 C CA . GLU A 1 339 ? 49.038 17.942 -94.256 1.00 75.56 339 GLU A CA 1
ATOM 2479 C C . GLU A 1 339 ? 49.580 19.323 -94.657 1.00 75.56 339 GLU A C 1
ATOM 2481 O O . GLU A 1 339 ? 49.814 19.580 -95.842 1.00 75.56 339 GLU A O 1
ATOM 2486 N N . ALA A 1 340 ? 49.854 20.204 -93.686 1.00 64.50 340 ALA A N 1
ATOM 2487 C CA . ALA A 1 340 ? 50.464 21.508 -93.940 1.00 64.50 340 ALA A CA 1
ATOM 2488 C C . ALA A 1 340 ? 51.885 21.374 -94.518 1.00 64.50 340 ALA A C 1
ATOM 2490 O O . ALA A 1 340 ? 52.235 22.066 -95.479 1.00 64.50 340 ALA A O 1
ATOM 2491 N N . ARG A 1 341 ? 52.693 20.444 -93.992 1.00 63.59 341 ARG A N 1
ATOM 2492 C CA . ARG A 1 341 ? 54.031 20.132 -94.524 1.00 63.59 341 ARG A CA 1
ATOM 2493 C C . ARG A 1 341 ? 53.968 19.554 -95.938 1.00 63.59 341 ARG A C 1
ATOM 2495 O O . ARG A 1 341 ? 54.775 19.938 -96.785 1.00 63.59 341 ARG A O 1
ATOM 2502 N N . GLY A 1 342 ? 53.013 18.668 -96.217 1.00 64.31 342 GLY A N 1
ATOM 2503 C CA . GLY A 1 342 ? 52.767 18.128 -97.557 1.00 64.31 342 GLY A CA 1
ATOM 2504 C C . GLY A 1 342 ? 52.358 19.215 -98.553 1.00 64.31 342 GLY A C 1
ATOM 2505 O O . GLY A 1 342 ? 52.938 19.308 -99.635 1.00 64.31 342 GLY A O 1
ATOM 2506 N N . GLY A 1 343 ? 51.440 20.099 -98.151 1.00 63.03 343 GLY A N 1
ATOM 2507 C CA . GLY A 1 343 ? 51.006 21.250 -98.945 1.00 63.03 343 GLY A CA 1
ATOM 2508 C C . GLY A 1 343 ? 52.162 22.175 -99.328 1.00 63.03 343 GLY A C 1
ATOM 2509 O O . GLY A 1 343 ? 52.289 22.533 -100.495 1.00 63.03 343 GLY A O 1
ATOM 2510 N N . TRP A 1 344 ? 53.062 22.483 -98.391 1.00 54.09 344 TRP A N 1
ATOM 2511 C CA . TRP A 1 344 ? 54.263 23.288 -98.653 1.00 54.09 344 TRP A CA 1
ATOM 2512 C C . TRP A 1 344 ? 55.235 22.641 -99.650 1.00 54.09 344 TRP A C 1
ATOM 2514 O O . TRP A 1 344 ? 55.816 23.333 -100.488 1.00 54.09 344 TRP A O 1
ATOM 2524 N N . ARG A 1 345 ? 55.396 21.313 -99.610 1.00 54.38 345 ARG A N 1
ATOM 2525 C CA . ARG A 1 345 ? 56.252 20.588 -100.567 1.00 54.38 345 ARG A CA 1
ATOM 2526 C C . ARG A 1 345 ? 55.661 20.594 -101.975 1.00 54.38 345 ARG A C 1
ATOM 2528 O O . ARG A 1 345 ? 56.399 20.800 -102.936 1.00 54.38 345 ARG A O 1
ATOM 2535 N N . THR A 1 346 ? 54.347 20.434 -102.099 1.00 53.19 346 THR A N 1
ATOM 2536 C CA . THR A 1 346 ? 53.648 20.513 -103.390 1.00 53.19 346 THR A CA 1
ATOM 2537 C C . THR A 1 346 ? 53.662 21.938 -103.950 1.00 53.19 346 THR A C 1
ATOM 2539 O O . THR A 1 346 ? 53.858 22.116 -105.148 1.00 53.19 346 THR A O 1
ATOM 2542 N N . LEU A 1 347 ? 53.551 22.963 -103.099 1.00 50.75 347 LEU A N 1
ATOM 2543 C CA . LEU A 1 347 ? 53.629 24.370 -103.510 1.00 50.75 347 LEU A CA 1
ATOM 2544 C C . LEU A 1 347 ? 55.031 24.745 -104.022 1.00 50.75 347 LEU A C 1
ATOM 2546 O O . LEU A 1 347 ? 55.144 25.447 -105.024 1.00 50.75 347 LEU A O 1
ATOM 2550 N N . MET A 1 348 ? 56.096 24.203 -103.416 1.00 54.56 348 MET A N 1
ATOM 2551 C CA . MET A 1 348 ? 57.459 24.333 -103.951 1.00 54.56 348 MET A CA 1
ATOM 2552 C C . MET A 1 348 ? 57.654 23.592 -105.282 1.00 54.56 348 MET A C 1
ATOM 2554 O O . MET A 1 348 ? 58.317 24.113 -106.177 1.00 54.56 348 MET A O 1
ATOM 2558 N N . PHE A 1 349 ? 57.051 22.413 -105.454 1.00 52.44 349 PHE A N 1
ATOM 2559 C CA . PHE A 1 349 ? 57.142 21.663 -106.712 1.00 52.44 349 PHE A CA 1
ATOM 2560 C C . PHE A 1 349 ? 56.372 22.331 -107.863 1.00 52.44 349 PHE A C 1
ATOM 2562 O O . PHE A 1 349 ? 56.870 22.395 -108.985 1.00 52.44 349 PHE A O 1
ATOM 2569 N N . VAL A 1 350 ? 55.184 22.877 -107.592 1.00 51.16 350 VAL A N 1
ATOM 2570 C CA . VAL A 1 350 ? 54.359 23.563 -108.601 1.00 51.16 350 VAL A CA 1
ATOM 2571 C C . VAL A 1 350 ? 54.901 24.965 -108.910 1.00 51.16 350 VAL A C 1
ATOM 2573 O O . VAL A 1 350 ? 54.902 25.374 -110.070 1.00 51.16 350 VAL A O 1
ATOM 2576 N N . GLY A 1 351 ? 55.458 25.671 -107.918 1.00 49.75 351 GLY A N 1
ATOM 2577 C CA . GLY A 1 351 ? 56.168 26.938 -108.130 1.00 49.75 351 GLY A CA 1
ATOM 2578 C C . GLY A 1 351 ? 57.429 26.795 -108.991 1.00 49.75 351 GLY A C 1
ATOM 2579 O O . GLY A 1 351 ? 57.741 27.692 -109.771 1.00 49.75 351 GLY A O 1
ATOM 2580 N N . GLY A 1 352 ? 58.112 25.646 -108.921 1.00 46.25 352 GLY A N 1
ATOM 2581 C CA . GLY A 1 352 ? 59.261 25.331 -109.777 1.00 46.25 352 GLY A CA 1
ATOM 2582 C C . GLY A 1 352 ? 58.897 24.931 -111.213 1.00 46.25 352 GLY A C 1
ATOM 2583 O O . GLY A 1 352 ? 59.680 25.171 -112.128 1.00 46.25 352 GLY A O 1
ATOM 2584 N N . ALA A 1 353 ? 57.708 24.364 -111.439 1.00 43.72 353 ALA A N 1
ATOM 2585 C CA . ALA A 1 353 ? 57.270 23.908 -112.763 1.00 43.72 353 ALA A CA 1
ATOM 2586 C C . ALA A 1 353 ? 56.525 24.983 -113.583 1.00 43.72 353 ALA A C 1
ATOM 2588 O O . ALA A 1 353 ? 56.480 24.900 -114.807 1.00 43.72 353 ALA A O 1
ATOM 2589 N N . ALA A 1 354 ? 55.967 26.017 -112.946 1.00 41.75 354 ALA A N 1
ATOM 2590 C CA . ALA A 1 354 ? 55.230 27.078 -113.643 1.00 41.75 354 ALA A CA 1
ATOM 2591 C C . ALA A 1 354 ? 56.126 28.155 -114.294 1.00 41.75 354 ALA A C 1
ATOM 2593 O O . ALA A 1 354 ? 55.631 28.991 -115.047 1.00 41.75 354 ALA A O 1
ATOM 2594 N N . ALA A 1 355 ? 57.440 28.139 -114.049 1.00 44.09 355 ALA A N 1
ATOM 2595 C CA . ALA A 1 355 ? 58.369 29.122 -114.610 1.00 44.09 355 ALA A CA 1
ATOM 2596 C C . ALA A 1 355 ? 58.829 28.817 -116.053 1.00 44.09 355 ALA A C 1
ATOM 2598 O O . ALA A 1 355 ? 59.578 29.612 -116.616 1.00 44.09 355 ALA A O 1
ATOM 2599 N N . SER A 1 356 ? 58.410 27.703 -116.672 1.00 47.84 356 SER A N 1
ATOM 2600 C CA . SER A 1 356 ? 59.020 27.245 -117.933 1.00 47.84 356 SER A CA 1
ATOM 2601 C C . SER A 1 356 ? 58.092 26.904 -119.101 1.00 47.84 356 SER A C 1
ATOM 2603 O O . SER A 1 356 ? 58.613 26.465 -120.121 1.00 47.84 356 SER A O 1
ATOM 2605 N N . MET A 1 357 ? 56.776 27.155 -119.063 1.00 43.91 357 MET A N 1
ATOM 2606 C CA . MET A 1 357 ? 55.942 27.046 -120.278 1.00 43.91 357 MET A CA 1
ATOM 2607 C C . MET A 1 357 ? 54.806 28.078 -120.298 1.00 43.91 357 MET A C 1
ATOM 2609 O O . MET A 1 357 ? 53.956 28.118 -119.413 1.00 43.91 357 MET A O 1
ATOM 2613 N N . GLY A 1 358 ? 54.808 28.938 -121.319 1.00 45.28 358 GLY A N 1
ATOM 2614 C CA . GLY A 1 358 ? 53.836 30.016 -121.500 1.00 45.28 358 GLY A CA 1
ATOM 2615 C C . GLY A 1 358 ? 52.412 29.531 -121.803 1.00 45.28 358 GLY A C 1
ATOM 2616 O O . GLY A 1 358 ? 52.209 28.577 -122.548 1.00 45.28 358 GLY A O 1
ATOM 2617 N N . GLY A 1 359 ? 51.417 30.242 -121.258 1.00 37.59 359 GLY A N 1
ATOM 2618 C CA . GLY A 1 359 ? 49.995 30.025 -121.556 1.00 37.59 359 GLY A CA 1
ATOM 2619 C C . GLY A 1 359 ? 49.053 30.861 -120.678 1.00 37.59 359 GLY A C 1
ATOM 2620 O O . GLY A 1 359 ? 48.511 30.374 -119.690 1.00 37.59 359 GLY A O 1
ATOM 2621 N N . GLY A 1 360 ? 48.827 32.127 -121.043 1.00 46.66 360 GLY A N 1
ATOM 2622 C CA . GLY A 1 360 ? 48.149 33.145 -120.221 1.00 46.66 360 GLY A CA 1
ATOM 2623 C C . GLY A 1 360 ? 46.634 33.017 -119.982 1.00 46.66 360 GLY A C 1
ATOM 2624 O O . GLY A 1 360 ? 46.078 33.899 -119.335 1.00 46.66 360 GLY A O 1
ATOM 2625 N N . ASN A 1 361 ? 45.951 31.962 -120.445 1.00 46.00 361 ASN A N 1
ATOM 2626 C CA . ASN A 1 361 ? 44.491 31.823 -120.258 1.00 46.00 361 ASN A CA 1
ATOM 2627 C C . ASN A 1 361 ? 44.068 30.571 -119.466 1.00 46.00 361 ASN A C 1
ATOM 2629 O O . ASN A 1 361 ? 43.138 30.643 -118.669 1.00 46.00 361 ASN A O 1
ATOM 2633 N N . ALA A 1 362 ? 44.800 29.457 -119.582 1.00 50.78 362 ALA A N 1
ATOM 2634 C CA . ALA A 1 362 ? 44.585 28.279 -118.733 1.00 50.78 362 ALA A CA 1
ATOM 2635 C C . ALA A 1 362 ? 45.012 28.545 -117.278 1.00 50.78 362 ALA A C 1
ATOM 2637 O O . ALA A 1 362 ? 44.326 28.140 -116.343 1.00 50.78 362 ALA A O 1
ATOM 2638 N N . PHE A 1 363 ? 46.090 29.315 -117.086 1.00 51.91 363 PHE A N 1
ATOM 2639 C CA . PHE A 1 363 ? 46.550 29.710 -115.757 1.00 51.91 363 PHE A CA 1
ATOM 2640 C C . PHE A 1 363 ? 45.497 30.544 -115.019 1.00 51.91 363 PHE A C 1
ATOM 2642 O O . PHE A 1 363 ? 45.269 30.308 -113.848 1.00 51.91 363 PHE A O 1
ATOM 2649 N N . ARG A 1 364 ? 44.787 31.468 -115.682 1.00 53.12 364 ARG A N 1
ATOM 2650 C CA . ARG A 1 364 ? 43.801 32.338 -115.012 1.00 53.12 364 ARG A CA 1
ATOM 2651 C C . ARG A 1 364 ? 42.531 31.621 -114.553 1.00 53.12 364 ARG A C 1
ATOM 2653 O O . ARG A 1 364 ? 42.024 31.964 -113.493 1.00 53.12 364 ARG A O 1
ATOM 2660 N N . LEU A 1 365 ? 42.030 30.645 -115.310 1.00 55.78 365 LEU A N 1
ATOM 2661 C CA . LEU A 1 365 ? 40.850 29.862 -114.912 1.00 55.78 365 LEU A CA 1
ATOM 2662 C C . LEU A 1 365 ? 41.179 28.893 -113.772 1.00 55.78 365 LEU A C 1
ATOM 2664 O O . LEU A 1 365 ? 40.463 28.860 -112.776 1.00 55.78 365 LEU A O 1
ATOM 2668 N N . ILE A 1 366 ? 42.319 28.202 -113.864 1.00 58.00 366 ILE A N 1
ATOM 2669 C CA . ILE A 1 366 ? 42.797 27.297 -112.811 1.00 58.00 366 ILE A CA 1
ATOM 2670 C C . ILE A 1 366 ? 43.156 28.089 -111.547 1.00 58.00 366 ILE A C 1
ATOM 2672 O O . ILE A 1 366 ? 42.773 27.713 -110.446 1.00 58.00 366 ILE A O 1
ATOM 2676 N N . PHE A 1 367 ? 43.829 29.232 -111.687 1.00 53.94 367 PHE A N 1
ATOM 2677 C CA . PHE A 1 367 ? 44.143 30.111 -110.560 1.00 53.94 367 PHE A CA 1
ATOM 2678 C C . PHE A 1 367 ? 42.876 30.745 -109.966 1.00 53.94 367 PHE A C 1
ATOM 2680 O O . PHE A 1 367 ? 42.800 30.914 -108.757 1.00 53.94 367 PHE A O 1
ATOM 2687 N N . GLY A 1 368 ? 41.853 31.032 -110.778 1.00 56.53 368 GLY A N 1
ATOM 2688 C CA . GLY A 1 368 ? 40.552 31.522 -110.316 1.00 56.53 368 GLY A CA 1
ATOM 2689 C C . GLY A 1 368 ? 39.785 30.503 -109.467 1.00 56.53 368 GLY A C 1
ATOM 2690 O O . GLY A 1 368 ? 39.319 30.846 -108.382 1.00 56.53 368 GLY A O 1
ATOM 2691 N N . GLU A 1 369 ? 39.709 29.242 -109.902 1.00 56.25 369 GLU A N 1
ATOM 2692 C CA . GLU A 1 369 ? 39.106 28.158 -109.108 1.00 56.25 369 GLU A CA 1
ATOM 2693 C C . GLU A 1 369 ? 39.936 27.808 -107.867 1.00 56.25 369 GLU A C 1
ATOM 2695 O O . GLU A 1 369 ? 39.371 27.547 -106.805 1.00 56.25 369 GLU A O 1
ATOM 2700 N N . ILE A 1 370 ? 41.268 27.879 -107.952 1.00 54.59 370 ILE A N 1
ATOM 2701 C CA . ILE A 1 370 ? 42.155 27.684 -106.797 1.00 54.59 370 ILE A CA 1
ATOM 2702 C C . ILE A 1 370 ? 41.984 28.815 -105.778 1.00 54.59 370 ILE A C 1
ATOM 2704 O O . ILE A 1 370 ? 41.913 28.537 -104.585 1.00 54.59 370 ILE A O 1
ATOM 2708 N N . VAL A 1 371 ? 41.863 30.075 -106.206 1.00 60.38 371 VAL A N 1
ATOM 2709 C CA . VAL A 1 371 ? 41.609 31.210 -105.302 1.00 60.38 371 VAL A CA 1
ATOM 2710 C C . VAL A 1 371 ? 40.215 31.111 -104.677 1.00 60.38 371 VAL A C 1
ATOM 2712 O O . VAL A 1 371 ? 40.073 31.351 -103.482 1.00 60.38 371 VAL A O 1
ATOM 2715 N N . ALA A 1 372 ? 39.197 30.677 -105.426 1.00 62.38 372 ALA A N 1
ATOM 2716 C CA . ALA A 1 372 ? 37.870 30.419 -104.868 1.00 62.38 372 ALA A CA 1
ATOM 2717 C C . ALA A 1 372 ? 37.886 29.274 -103.838 1.00 62.38 372 ALA A C 1
ATOM 2719 O O . ALA A 1 372 ? 37.262 29.388 -102.784 1.00 62.38 372 ALA A O 1
ATOM 2720 N N . TYR A 1 373 ? 38.638 28.199 -104.099 1.00 63.62 373 TYR A N 1
ATOM 2721 C CA . TYR A 1 373 ? 38.847 27.099 -103.155 1.00 63.62 373 TYR A CA 1
ATOM 2722 C C . TYR A 1 373 ? 39.627 27.543 -101.908 1.00 63.62 373 TYR A C 1
ATOM 2724 O O . TYR A 1 373 ? 39.275 27.157 -100.794 1.00 63.62 373 TYR A O 1
ATOM 2732 N N . LEU A 1 374 ? 40.648 28.389 -102.073 1.00 60.66 374 LEU A N 1
ATOM 2733 C CA . LEU A 1 374 ? 41.423 28.951 -100.968 1.00 60.66 374 LEU A CA 1
ATOM 2734 C C . LEU A 1 374 ? 40.573 29.876 -100.096 1.00 60.66 374 LEU A C 1
ATOM 2736 O O . LEU A 1 374 ? 40.604 29.710 -98.883 1.00 60.66 374 LEU A O 1
ATOM 2740 N N . ASN A 1 375 ? 39.756 30.752 -100.686 1.00 64.69 375 ASN A N 1
ATOM 2741 C CA . ASN A 1 375 ? 38.839 31.612 -99.934 1.00 64.69 375 ASN A CA 1
ATOM 2742 C C . ASN A 1 375 ? 37.802 30.780 -99.162 1.00 64.69 375 ASN A C 1
ATOM 2744 O O . ASN A 1 375 ? 37.622 30.986 -97.968 1.00 64.69 375 ASN A O 1
ATOM 2748 N N . LYS A 1 376 ? 37.207 29.751 -99.786 1.00 67.38 376 LYS A N 1
ATOM 2749 C CA . LYS A 1 376 ? 36.266 28.840 -99.102 1.00 67.38 376 LYS A CA 1
ATOM 2750 C C . LYS A 1 376 ? 36.922 28.054 -97.963 1.00 67.38 376 LYS A C 1
ATOM 2752 O O . LYS A 1 376 ? 36.285 27.774 -96.951 1.00 67.38 376 LYS A O 1
ATOM 2757 N N . LYS A 1 377 ? 38.195 27.683 -98.124 1.00 66.62 377 LYS A N 1
ATOM 2758 C CA . LYS A 1 377 ? 38.982 27.012 -97.083 1.00 66.62 377 LYS A CA 1
ATOM 2759 C C . LYS A 1 377 ? 39.342 27.972 -95.948 1.00 66.62 377 LYS A C 1
ATOM 2761 O O . LYS A 1 377 ? 39.345 27.553 -94.796 1.00 66.62 377 LYS A O 1
ATOM 2766 N N . GLN A 1 378 ? 39.611 29.234 -96.266 1.00 63.59 378 GLN A N 1
ATOM 2767 C CA . GLN A 1 378 ? 39.882 30.284 -95.290 1.00 63.59 378 GLN A CA 1
ATOM 2768 C C . GLN A 1 378 ? 38.627 30.603 -94.464 1.00 63.59 378 GLN A C 1
ATOM 2770 O O . GLN A 1 378 ? 38.712 30.653 -93.240 1.00 63.59 378 GLN A O 1
ATOM 2775 N N . ASP A 1 379 ? 37.458 30.683 -95.105 1.00 59.38 379 ASP A N 1
ATOM 2776 C CA . ASP A 1 379 ? 36.167 30.863 -94.428 1.00 59.38 379 ASP A CA 1
ATOM 2777 C C . ASP A 1 379 ? 35.825 29.670 -93.520 1.00 59.38 379 ASP A C 1
ATOM 2779 O O . ASP A 1 379 ? 35.398 29.860 -92.384 1.00 59.38 379 ASP A O 1
ATOM 2783 N N . HIS A 1 380 ? 36.089 28.435 -93.963 1.00 69.81 380 HIS A N 1
ATOM 2784 C CA . HIS A 1 380 ? 35.889 27.248 -93.124 1.00 69.81 380 HIS A CA 1
ATOM 2785 C C . HIS A 1 380 ? 36.870 27.184 -91.939 1.00 69.81 380 HIS A C 1
ATOM 2787 O O . HIS A 1 380 ? 36.508 26.729 -90.855 1.00 69.81 380 HIS A O 1
ATOM 2793 N N . GLN A 1 381 ? 38.108 27.660 -92.114 1.00 67.00 381 GLN A N 1
ATOM 2794 C CA . GLN A 1 381 ? 39.058 27.792 -91.006 1.00 67.00 381 GLN A CA 1
ATOM 2795 C C . GLN A 1 381 ? 38.608 28.849 -89.994 1.00 67.00 381 GLN A C 1
ATOM 2797 O O . GLN A 1 381 ? 38.656 28.581 -88.797 1.00 67.00 381 GLN A O 1
ATOM 2802 N N . LEU A 1 382 ? 38.100 29.991 -90.461 1.00 69.19 382 LEU A N 1
ATOM 2803 C CA . LEU A 1 382 ? 37.495 31.022 -89.614 1.00 69.19 382 LEU A CA 1
ATOM 2804 C C . LEU A 1 382 ? 36.275 30.493 -88.847 1.00 69.19 382 LEU A C 1
ATOM 2806 O O . LEU A 1 382 ? 36.103 30.802 -87.670 1.00 69.19 382 LEU A O 1
ATOM 2810 N N . GLU A 1 383 ? 35.448 29.660 -89.478 1.00 68.75 383 GLU A N 1
ATOM 2811 C CA . GLU A 1 383 ? 34.293 29.033 -88.831 1.00 68.75 383 GLU A CA 1
ATOM 2812 C C . GLU A 1 383 ? 34.714 28.008 -87.761 1.00 68.75 383 GLU A C 1
ATOM 2814 O O . GLU A 1 383 ? 34.157 27.996 -86.663 1.00 68.75 383 GLU A O 1
ATOM 2819 N N . LEU A 1 384 ? 35.756 27.209 -88.023 1.00 68.94 384 LEU A N 1
ATOM 2820 C CA . LEU A 1 384 ? 36.341 26.288 -87.040 1.00 68.94 384 LEU A CA 1
ATOM 2821 C C . LEU A 1 384 ? 37.010 27.018 -85.869 1.00 68.94 384 LEU A C 1
ATOM 2823 O O . LEU A 1 384 ? 36.876 26.583 -84.726 1.00 68.94 384 LEU A O 1
ATOM 2827 N N . GLU A 1 385 ? 37.718 28.118 -86.124 1.00 69.06 385 GLU A N 1
ATOM 2828 C CA . GLU A 1 385 ? 38.276 28.966 -85.065 1.00 69.06 385 GLU A CA 1
ATOM 2829 C C . GLU A 1 385 ? 37.167 29.593 -84.223 1.00 69.06 385 GLU A C 1
ATOM 2831 O O . GLU A 1 385 ? 37.257 29.594 -82.996 1.00 69.06 385 GLU A O 1
ATOM 2836 N N . ARG A 1 386 ? 36.074 30.040 -84.853 1.00 66.62 386 ARG A N 1
ATOM 2837 C CA . ARG A 1 386 ? 34.907 30.559 -84.135 1.00 66.62 386 ARG A CA 1
ATOM 2838 C C . ARG A 1 386 ? 34.270 29.496 -83.240 1.00 66.62 386 ARG A C 1
ATOM 2840 O O . ARG A 1 386 ? 33.929 29.809 -82.104 1.00 66.62 386 ARG A O 1
ATOM 2847 N N . LEU A 1 387 ? 34.142 28.257 -83.721 1.00 68.94 387 LEU A N 1
ATOM 2848 C CA . LEU A 1 387 ? 33.611 27.137 -82.935 1.00 68.94 387 LEU A CA 1
ATOM 2849 C C . LEU A 1 387 ? 34.533 26.756 -81.772 1.00 68.94 387 LEU A C 1
ATOM 2851 O O . LEU A 1 387 ? 34.043 26.530 -80.671 1.00 68.94 387 LEU A O 1
ATOM 2855 N N . LYS A 1 388 ? 35.857 26.751 -81.976 1.00 72.69 388 LYS A N 1
ATOM 2856 C CA . LYS A 1 388 ? 36.827 26.530 -80.890 1.00 72.69 388 LYS A CA 1
ATOM 2857 C C . LYS A 1 388 ? 36.754 27.616 -79.823 1.00 72.69 388 LYS A C 1
ATOM 2859 O O . LYS A 1 388 ? 36.733 27.299 -78.645 1.00 72.69 388 LYS A O 1
ATOM 2864 N N . ILE A 1 389 ? 36.647 28.882 -80.227 1.00 73.44 389 ILE A N 1
ATOM 2865 C CA . ILE A 1 389 ? 36.458 29.993 -79.284 1.00 73.44 389 ILE A CA 1
ATOM 2866 C C . ILE A 1 389 ? 35.149 29.818 -78.501 1.00 73.44 389 ILE A C 1
ATOM 2868 O O . ILE A 1 389 ? 35.089 30.150 -77.321 1.00 73.44 389 ILE A O 1
ATOM 2872 N N . GLN A 1 390 ? 34.100 29.289 -79.132 1.00 66.75 390 GLN A N 1
ATOM 2873 C CA . GLN A 1 390 ? 32.820 29.031 -78.476 1.00 66.75 390 GLN A CA 1
ATOM 2874 C C . GLN A 1 390 ? 32.918 27.890 -77.443 1.00 66.75 390 GLN A C 1
ATOM 2876 O O . GLN A 1 390 ? 32.428 28.053 -76.328 1.00 66.75 390 GLN A O 1
ATOM 2881 N N . ASP A 1 391 ? 33.632 26.809 -77.766 1.00 71.75 391 ASP A N 1
ATOM 2882 C CA . ASP A 1 391 ? 33.926 25.685 -76.857 1.00 71.75 391 ASP A CA 1
ATOM 2883 C C . ASP A 1 391 ? 34.843 26.108 -75.685 1.00 71.75 391 ASP A C 1
ATOM 2885 O O . ASP A 1 391 ? 34.608 25.768 -74.523 1.00 71.75 391 ASP A O 1
ATOM 2889 N N . ASP A 1 392 ? 35.839 26.960 -75.949 1.00 71.19 392 ASP A N 1
ATOM 2890 C CA . ASP A 1 392 ? 36.692 27.562 -74.916 1.00 71.19 392 ASP A CA 1
ATOM 2891 C C . ASP A 1 392 ? 35.884 28.476 -73.974 1.00 71.19 392 ASP A C 1
ATOM 2893 O O . ASP A 1 392 ? 36.104 28.494 -72.761 1.00 71.19 392 ASP A O 1
ATOM 2897 N N . ILE A 1 393 ? 34.905 29.222 -74.501 1.00 75.00 393 ILE A N 1
ATOM 2898 C CA . ILE A 1 393 ? 34.003 30.047 -73.685 1.00 75.00 393 ILE A CA 1
ATOM 2899 C C . ILE A 1 393 ? 33.096 29.170 -72.812 1.00 75.00 393 ILE A C 1
ATOM 2901 O O . ILE A 1 393 ? 32.920 29.484 -71.630 1.00 75.00 393 ILE A O 1
ATOM 2905 N N . GLU A 1 394 ? 32.536 28.088 -73.355 1.00 68.88 394 GLU A N 1
ATOM 2906 C CA . GLU A 1 394 ? 31.657 27.164 -72.625 1.00 68.88 394 GLU A CA 1
ATOM 2907 C C . GLU A 1 394 ? 32.416 26.381 -71.545 1.00 68.88 394 GLU A C 1
ATOM 2909 O O . GLU A 1 394 ? 31.967 26.321 -70.396 1.00 68.88 394 GLU A O 1
ATOM 2914 N N . SER A 1 395 ? 33.614 25.874 -71.846 1.00 66.56 395 SER A N 1
ATOM 2915 C CA . SER A 1 395 ? 34.473 25.218 -70.853 1.00 66.56 395 SER A CA 1
ATOM 2916 C C . SER A 1 395 ? 34.906 26.186 -69.744 1.00 66.56 395 SER A C 1
ATOM 2918 O O . SER A 1 395 ? 34.817 25.849 -68.561 1.00 66.56 395 SER A O 1
ATOM 2920 N N . ALA A 1 396 ? 35.261 27.432 -70.077 1.00 72.62 396 ALA A N 1
ATOM 2921 C CA . ALA A 1 396 ? 35.569 28.464 -69.086 1.00 72.62 396 ALA A CA 1
ATOM 2922 C C . ALA A 1 396 ? 34.342 28.883 -68.250 1.00 72.62 396 ALA A C 1
ATOM 2924 O O . ALA A 1 396 ? 34.474 29.269 -67.085 1.00 72.62 396 ALA A O 1
ATOM 2925 N N . GLN A 1 397 ? 33.129 28.847 -68.809 1.00 71.75 397 GLN A N 1
ATOM 2926 C CA . GLN A 1 397 ? 31.895 29.027 -68.036 1.00 71.75 397 GLN A CA 1
ATOM 2927 C C . GLN A 1 397 ? 31.664 27.852 -67.083 1.00 71.75 397 GLN A C 1
ATOM 2929 O O . GLN A 1 397 ? 31.407 28.085 -65.904 1.00 71.75 397 GLN A O 1
ATOM 2934 N N . HIS A 1 398 ? 31.847 26.616 -67.547 1.00 71.12 398 HIS A N 1
ATOM 2935 C CA . HIS A 1 398 ? 31.680 25.423 -66.722 1.00 71.12 398 HIS A CA 1
ATOM 2936 C C . HIS A 1 398 ? 32.678 25.372 -65.556 1.00 71.12 398 HIS A C 1
ATOM 2938 O O . HIS A 1 398 ? 32.286 25.090 -64.422 1.00 71.12 398 HIS A O 1
ATOM 2944 N N . VAL A 1 399 ? 33.942 25.743 -65.791 1.00 74.31 399 VAL A N 1
ATOM 2945 C CA . VAL A 1 399 ? 34.962 25.866 -64.735 1.00 74.31 399 VAL A CA 1
ATOM 2946 C C . VAL A 1 399 ? 34.546 26.900 -63.686 1.00 74.31 399 VAL A C 1
ATOM 2948 O O . VAL A 1 399 ? 34.574 26.595 -62.496 1.00 74.31 399 VAL A O 1
ATOM 2951 N N . ARG A 1 400 ? 34.063 28.081 -64.098 1.00 76.19 400 ARG A N 1
ATOM 2952 C CA . ARG A 1 400 ? 33.563 29.106 -63.160 1.00 76.19 400 ARG A CA 1
ATOM 2953 C C . ARG A 1 400 ? 32.358 28.623 -62.353 1.00 76.19 400 ARG A C 1
ATOM 2955 O O . ARG A 1 400 ? 32.272 28.890 -61.155 1.00 76.19 400 ARG A O 1
ATOM 2962 N N . THR A 1 401 ? 31.439 27.882 -62.973 1.00 67.88 401 THR A N 1
ATOM 2963 C CA . THR A 1 401 ? 30.306 27.273 -62.264 1.00 67.88 401 THR A CA 1
ATOM 2964 C C . THR A 1 401 ? 30.789 26.244 -61.241 1.00 67.88 401 THR A C 1
ATOM 2966 O O . THR A 1 401 ? 30.359 26.289 -60.089 1.00 67.88 401 THR A O 1
ATOM 2969 N N . MET A 1 402 ? 31.740 25.383 -61.609 1.00 64.94 402 MET A N 1
ATOM 2970 C CA . MET A 1 402 ? 32.342 24.397 -60.706 1.00 64.94 402 MET A CA 1
ATOM 2971 C C . MET A 1 402 ? 33.086 25.047 -59.534 1.00 64.94 402 MET A C 1
ATOM 2973 O O . MET A 1 402 ? 32.959 24.591 -58.399 1.00 64.94 402 MET A O 1
ATOM 2977 N N . GLU A 1 403 ? 33.825 26.131 -59.769 1.00 70.62 403 GLU A N 1
ATOM 2978 C CA . GLU A 1 403 ? 34.488 26.903 -58.711 1.00 70.62 403 GLU A CA 1
ATOM 2979 C C . GLU A 1 403 ? 33.479 27.561 -57.766 1.00 70.62 403 GLU A C 1
ATOM 2981 O O . GLU A 1 403 ? 33.661 27.517 -56.549 1.00 70.62 403 GLU A O 1
ATOM 2986 N N . SER A 1 404 ? 32.372 28.096 -58.293 1.00 70.81 404 SER A N 1
ATOM 2987 C CA . SER A 1 404 ? 31.305 28.666 -57.461 1.00 70.81 404 SER A CA 1
ATOM 2988 C C . SER A 1 404 ? 30.620 27.612 -56.582 1.00 70.81 404 SER A C 1
ATOM 2990 O O . SER A 1 404 ? 30.332 27.877 -55.415 1.00 70.81 404 SER A O 1
ATOM 2992 N N . LEU A 1 405 ? 30.426 26.394 -57.104 1.00 67.44 405 LEU A N 1
ATOM 2993 C CA . LEU A 1 405 ? 29.863 25.267 -56.360 1.00 67.44 405 LEU A CA 1
ATOM 2994 C C . LEU A 1 405 ? 30.832 24.756 -55.288 1.00 67.44 405 LEU A C 1
ATOM 2996 O O . LEU A 1 405 ? 30.410 24.471 -54.168 1.00 67.44 405 LEU A O 1
ATOM 3000 N N . LYS A 1 406 ? 32.134 24.683 -55.594 1.00 71.75 406 LYS A N 1
ATOM 3001 C CA . LYS A 1 406 ? 33.174 24.358 -54.603 1.00 71.75 406 LYS A CA 1
ATOM 3002 C C . LYS A 1 406 ? 33.219 25.394 -53.486 1.00 71.75 406 LYS A C 1
ATOM 3004 O O . LYS A 1 406 ? 33.218 25.015 -52.323 1.00 71.75 406 LYS A O 1
ATOM 3009 N N . LEU A 1 407 ? 33.168 26.683 -53.824 1.00 75.19 407 LEU A N 1
ATOM 3010 C CA . LEU A 1 407 ? 33.142 27.759 -52.836 1.00 75.19 407 LEU A CA 1
ATOM 3011 C C . LEU A 1 407 ? 31.888 27.693 -51.950 1.00 75.19 407 LEU A C 1
ATOM 3013 O O . LEU A 1 407 ? 31.991 27.874 -50.739 1.00 75.19 407 LEU A O 1
ATOM 3017 N N . GLN A 1 408 ? 30.714 27.398 -52.519 1.00 66.62 408 GLN A N 1
ATOM 3018 C CA . GLN A 1 408 ? 29.488 27.199 -51.737 1.00 66.62 408 GLN A CA 1
ATOM 3019 C C . GLN A 1 408 ? 29.586 25.989 -50.798 1.00 66.62 408 GLN A C 1
ATOM 3021 O O . GLN A 1 408 ? 29.183 26.095 -49.640 1.00 66.62 408 GLN A O 1
ATOM 3026 N N . ASN A 1 409 ? 30.164 24.873 -51.252 1.00 72.62 409 ASN A N 1
ATOM 3027 C CA . ASN A 1 409 ? 30.407 23.704 -50.402 1.00 72.62 409 ASN A CA 1
ATOM 3028 C C . ASN A 1 409 ? 31.413 24.000 -49.283 1.00 72.62 409 ASN A C 1
ATOM 3030 O O . ASN A 1 409 ? 31.144 23.673 -48.130 1.00 72.62 409 ASN A O 1
ATOM 3034 N N . ASP A 1 410 ? 32.525 24.673 -49.581 1.00 68.50 410 ASP A N 1
ATOM 3035 C CA . ASP A 1 410 ? 33.527 25.056 -48.579 1.00 68.50 410 ASP A CA 1
ATOM 3036 C C . ASP A 1 410 ? 32.946 26.008 -47.526 1.00 68.50 410 ASP A C 1
ATOM 3038 O O . ASP A 1 410 ? 33.224 25.874 -46.331 1.00 68.50 410 ASP A O 1
ATOM 3042 N N . LEU A 1 411 ? 32.103 26.958 -47.945 1.00 71.19 411 LEU A N 1
ATOM 3043 C CA . LEU A 1 411 ? 31.369 27.830 -47.028 1.00 71.19 411 LEU A CA 1
ATOM 3044 C C . LEU A 1 411 ? 30.368 27.032 -46.179 1.00 71.19 411 LEU A C 1
ATOM 3046 O O . LEU A 1 411 ? 30.307 27.246 -44.969 1.00 71.19 411 LEU A O 1
ATOM 3050 N N . GLY A 1 412 ? 29.642 26.076 -46.766 1.00 67.44 412 GLY A N 1
ATOM 3051 C CA . GLY A 1 412 ? 28.729 25.186 -46.042 1.00 67.44 412 GLY A CA 1
ATOM 3052 C C . GLY A 1 412 ? 29.439 24.327 -44.991 1.00 67.44 412 GLY A C 1
ATOM 3053 O O . GLY A 1 412 ? 28.993 24.249 -43.846 1.00 67.44 412 GLY A O 1
ATOM 3054 N N . ILE A 1 413 ? 30.596 23.755 -45.337 1.00 67.19 413 ILE A N 1
ATOM 3055 C CA . ILE A 1 413 ? 31.436 22.982 -44.412 1.00 67.19 413 ILE A CA 1
ATOM 3056 C C . ILE A 1 413 ? 31.942 23.868 -43.270 1.00 67.19 413 ILE A C 1
ATOM 3058 O O . ILE A 1 413 ? 31.886 23.454 -42.112 1.00 67.19 413 ILE A O 1
ATOM 3062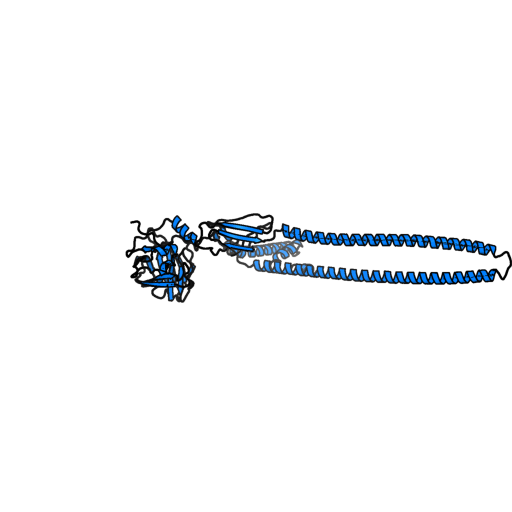 N N . LYS A 1 414 ? 32.386 25.100 -43.554 1.00 67.38 414 LYS A N 1
ATOM 3063 C CA . LYS A 1 414 ? 32.818 26.047 -42.511 1.00 67.38 414 LYS A CA 1
ATOM 3064 C C . LYS A 1 414 ? 31.683 26.434 -41.565 1.00 67.38 414 LYS A C 1
ATOM 3066 O O . LYS A 1 414 ? 31.913 26.502 -40.363 1.00 67.38 414 LYS A O 1
ATOM 3071 N N . VAL A 1 415 ? 30.464 26.638 -42.068 1.00 68.44 415 VAL A N 1
ATOM 3072 C CA . VAL A 1 415 ? 29.289 26.903 -41.219 1.00 68.44 415 VAL A CA 1
ATOM 3073 C C . VAL A 1 415 ? 29.006 25.713 -40.301 1.00 68.44 415 VAL A C 1
ATOM 3075 O O . VAL A 1 415 ? 28.800 25.909 -39.108 1.00 68.44 415 VAL A O 1
ATOM 3078 N N . ILE A 1 416 ? 29.077 24.481 -40.814 1.00 65.31 416 ILE A N 1
ATOM 3079 C CA . ILE A 1 416 ? 28.890 23.263 -40.009 1.00 65.31 416 ILE A CA 1
ATOM 3080 C C . ILE A 1 416 ? 29.991 23.115 -38.949 1.00 65.31 416 ILE A C 1
ATOM 3082 O O . ILE A 1 416 ? 29.699 22.733 -37.819 1.00 65.31 416 ILE A O 1
ATOM 3086 N N . GLN A 1 417 ? 31.245 23.439 -39.279 1.00 70.12 417 GLN A N 1
ATOM 3087 C CA . GLN A 1 417 ? 32.352 23.422 -38.316 1.00 70.12 417 GLN A CA 1
ATOM 3088 C C . GLN A 1 417 ? 32.155 24.458 -37.206 1.00 70.12 417 GLN A C 1
ATOM 3090 O O . GLN A 1 417 ? 32.263 24.105 -36.037 1.00 70.12 417 GLN A O 1
ATOM 3095 N N . VAL A 1 418 ? 31.782 25.695 -37.550 1.00 68.94 418 VAL A N 1
ATOM 3096 C CA . VAL A 1 418 ? 31.480 26.749 -36.565 1.00 68.94 418 VAL A CA 1
ATOM 3097 C C . VAL A 1 418 ? 30.279 26.367 -35.696 1.00 68.94 418 VAL A C 1
ATOM 3099 O O . VAL A 1 418 ? 30.310 26.583 -34.490 1.00 68.94 418 VAL A O 1
ATOM 3102 N N . GLN A 1 419 ? 29.244 25.753 -36.276 1.00 66.44 419 GLN A N 1
ATOM 3103 C CA . GLN A 1 419 ? 28.075 25.278 -35.535 1.00 66.44 419 GLN A CA 1
ATOM 3104 C C . GLN A 1 419 ? 28.446 24.152 -34.558 1.00 66.44 419 GLN A C 1
ATOM 3106 O O . GLN A 1 419 ? 28.037 24.182 -33.401 1.00 66.44 419 GLN A O 1
ATOM 3111 N N . ARG A 1 420 ? 29.255 23.183 -35.008 1.00 68.56 420 ARG A N 1
ATOM 3112 C CA . ARG A 1 420 ? 29.764 22.087 -34.176 1.00 68.56 420 ARG A CA 1
ATOM 3113 C C . ARG A 1 420 ? 30.619 22.613 -33.028 1.00 68.56 420 ARG A C 1
ATOM 3115 O O . ARG A 1 420 ? 30.454 22.156 -31.904 1.00 68.56 420 ARG A O 1
ATOM 3122 N N . ASP A 1 421 ? 31.522 23.546 -33.307 1.00 61.16 421 ASP A N 1
ATOM 3123 C CA . ASP A 1 421 ? 32.405 24.114 -32.292 1.00 61.16 421 ASP A CA 1
ATOM 3124 C C . ASP A 1 421 ? 31.592 24.958 -31.283 1.00 61.16 421 ASP A C 1
ATOM 3126 O O . ASP A 1 421 ? 31.807 24.838 -30.081 1.00 61.16 421 ASP A O 1
ATOM 3130 N N . ALA A 1 422 ? 30.557 25.682 -31.732 1.00 63.00 422 ALA A N 1
ATOM 3131 C CA . ALA A 1 422 ? 29.610 26.369 -30.847 1.00 63.00 422 ALA A CA 1
ATOM 3132 C C . ALA A 1 422 ? 28.762 25.405 -29.988 1.00 63.00 422 ALA A C 1
ATOM 3134 O O . ALA A 1 422 ? 28.462 25.707 -28.832 1.00 63.00 422 ALA A O 1
ATOM 3135 N N . ASP A 1 423 ? 28.370 24.243 -30.522 1.00 63.94 423 ASP A N 1
ATOM 3136 C CA . ASP A 1 423 ? 27.658 23.211 -29.758 1.00 63.94 423 ASP A CA 1
ATOM 3137 C C . ASP A 1 423 ? 28.568 22.502 -28.747 1.00 63.94 423 ASP A C 1
ATOM 3139 O O . ASP A 1 423 ? 28.118 22.203 -27.640 1.00 63.94 423 ASP A O 1
ATOM 3143 N N . LEU A 1 424 ? 29.844 22.283 -29.081 1.00 60.78 424 LEU A N 1
ATOM 3144 C CA . LEU A 1 424 ? 30.848 21.778 -28.140 1.00 60.78 424 LEU A CA 1
ATOM 3145 C C . LEU A 1 424 ? 31.088 22.776 -27.001 1.00 60.78 424 LEU A C 1
ATOM 3147 O O . LEU A 1 424 ? 31.011 22.382 -25.841 1.00 60.78 424 LEU A O 1
ATOM 3151 N N . ASP A 1 425 ? 31.254 24.065 -27.308 1.00 60.06 425 ASP A N 1
ATOM 3152 C CA . ASP A 1 425 ? 31.397 25.118 -26.293 1.00 60.06 425 ASP A CA 1
ATOM 3153 C C . ASP A 1 425 ? 30.150 25.221 -25.393 1.00 60.06 425 ASP A C 1
ATOM 3155 O O . ASP A 1 425 ? 30.248 25.445 -24.183 1.00 60.06 425 ASP A O 1
ATOM 3159 N N . ARG A 1 426 ? 28.950 25.004 -25.953 1.00 63.72 426 ARG A N 1
ATOM 3160 C CA . ARG A 1 426 ? 27.695 24.968 -25.187 1.00 63.72 426 ARG A CA 1
ATOM 3161 C C . ARG A 1 426 ? 27.625 23.754 -24.260 1.00 63.72 426 ARG A C 1
ATOM 3163 O O . ARG A 1 426 ? 27.194 23.895 -23.115 1.00 63.72 426 ARG A O 1
ATOM 3170 N N . ILE A 1 427 ? 28.042 22.580 -24.733 1.00 58.19 427 ILE A N 1
ATOM 3171 C CA . ILE A 1 427 ? 28.104 21.351 -23.931 1.00 58.19 427 ILE A CA 1
ATOM 3172 C C . ILE A 1 427 ? 29.123 21.514 -22.797 1.00 58.19 427 ILE A C 1
ATOM 3174 O O . ILE A 1 427 ? 28.775 21.269 -21.640 1.00 58.19 427 ILE A O 1
ATOM 3178 N N . ASP A 1 428 ? 30.320 22.017 -23.091 1.00 55.78 428 ASP A N 1
ATOM 3179 C CA . ASP A 1 428 ? 31.362 22.263 -22.091 1.00 55.78 428 ASP A CA 1
ATOM 3180 C C . ASP A 1 428 ? 30.918 23.307 -21.054 1.00 55.78 428 ASP A C 1
ATOM 3182 O O . ASP A 1 428 ? 31.106 23.102 -19.853 1.00 55.78 428 ASP A O 1
ATOM 3186 N N . GLY A 1 429 ? 30.227 24.372 -21.475 1.00 53.00 429 GLY A N 1
ATOM 3187 C CA . GLY A 1 429 ? 29.627 25.353 -20.566 1.00 53.00 429 GLY A CA 1
ATOM 3188 C C . GLY A 1 429 ? 28.576 24.744 -19.629 1.00 53.00 429 GLY A C 1
ATOM 3189 O O . GLY A 1 429 ? 28.553 25.052 -18.434 1.00 53.00 429 GLY A O 1
ATOM 3190 N N . THR A 1 430 ? 27.736 23.831 -20.131 1.00 54.00 430 THR A N 1
ATOM 3191 C CA . THR A 1 430 ? 26.747 23.129 -19.293 1.00 54.00 430 THR A CA 1
ATOM 3192 C C . THR A 1 430 ? 27.397 22.145 -18.321 1.00 54.00 430 THR A C 1
ATOM 3194 O O . THR A 1 430 ? 27.068 22.170 -17.133 1.00 54.00 430 THR A O 1
ATOM 3197 N N . ALA A 1 431 ? 28.373 21.356 -18.778 1.00 58.59 431 ALA A N 1
ATOM 3198 C CA . ALA A 1 431 ? 29.116 20.410 -17.950 1.00 58.59 431 ALA A CA 1
ATOM 3199 C C . ALA A 1 431 ? 29.914 21.124 -16.846 1.00 58.59 431 ALA A C 1
ATOM 3201 O O . ALA A 1 431 ? 29.925 20.681 -15.696 1.00 58.59 431 ALA A O 1
ATOM 3202 N N . TRP A 1 432 ? 30.513 22.274 -17.163 1.00 50.91 432 TRP A N 1
ATOM 3203 C CA . TRP A 1 432 ? 31.213 23.108 -16.191 1.00 50.91 432 TRP A CA 1
ATOM 3204 C C . TRP A 1 432 ? 30.253 23.735 -15.171 1.00 50.91 432 TRP A C 1
ATOM 3206 O O . TRP A 1 432 ? 30.519 23.676 -13.972 1.00 50.91 432 TRP A O 1
ATOM 3216 N N . SER A 1 433 ? 29.093 24.250 -15.604 1.00 57.31 433 SER A N 1
ATOM 3217 C CA . SER A 1 433 ? 28.081 24.804 -14.686 1.00 57.31 433 SER A CA 1
ATOM 3218 C C . SER A 1 433 ? 27.578 23.770 -13.671 1.00 57.31 433 SER A C 1
ATOM 3220 O O . SER A 1 433 ? 27.343 24.092 -12.506 1.00 57.31 433 SER A O 1
ATOM 3222 N N . GLN A 1 434 ? 27.474 22.510 -14.099 1.00 59.19 434 GLN A N 1
ATOM 3223 C CA . GLN A 1 434 ? 27.022 21.400 -13.272 1.00 59.19 434 GLN A CA 1
ATOM 3224 C C . GLN A 1 434 ? 28.118 20.943 -12.301 1.00 59.19 434 GLN A C 1
ATOM 3226 O O . GLN A 1 434 ? 27.842 20.753 -11.118 1.00 59.19 434 GLN A O 1
ATOM 3231 N N . ALA A 1 435 ? 29.375 20.899 -12.755 1.00 54.78 435 ALA A N 1
ATOM 3232 C CA . ALA A 1 435 ? 30.524 20.647 -11.890 1.00 54.78 435 ALA A CA 1
ATOM 3233 C C . ALA A 1 435 ? 30.680 21.726 -10.800 1.00 54.78 435 ALA A C 1
ATOM 3235 O O . ALA A 1 435 ? 30.923 21.392 -9.643 1.00 54.78 435 ALA A O 1
ATOM 3236 N N . VAL A 1 436 ? 30.477 23.008 -11.130 1.00 56.16 436 VAL A N 1
ATOM 3237 C CA . VAL A 1 436 ? 30.507 24.116 -10.154 1.00 56.16 436 VAL A CA 1
ATOM 3238 C C . VAL A 1 436 ? 29.336 24.028 -9.169 1.00 56.16 436 VAL A C 1
ATOM 3240 O O . VAL A 1 436 ? 29.526 24.232 -7.969 1.00 56.16 436 VAL A O 1
ATOM 3243 N N . ALA A 1 437 ? 28.139 23.664 -9.638 1.00 58.25 437 ALA A N 1
ATOM 3244 C CA . ALA A 1 437 ? 26.967 23.476 -8.782 1.00 58.25 437 ALA A CA 1
ATOM 3245 C C . ALA A 1 437 ? 27.120 22.310 -7.783 1.00 58.25 437 ALA A C 1
ATOM 3247 O O . ALA A 1 437 ? 26.499 22.327 -6.717 1.00 58.25 437 ALA A O 1
ATOM 3248 N N . ASP A 1 438 ? 27.953 21.315 -8.097 1.00 56.03 438 ASP A N 1
ATOM 3249 C CA . ASP A 1 438 ? 28.181 20.138 -7.255 1.00 56.03 438 ASP A CA 1
ATOM 3250 C C . ASP A 1 438 ? 29.306 20.324 -6.218 1.00 56.03 438 ASP A C 1
ATOM 3252 O O . ASP A 1 438 ? 29.365 19.582 -5.238 1.00 56.03 438 ASP A O 1
ATOM 3256 N N . VAL A 1 439 ? 30.143 21.363 -6.341 1.00 52.62 439 VAL A N 1
ATOM 3257 C CA . VAL A 1 439 ? 31.203 21.683 -5.358 1.00 52.62 439 VAL A CA 1
ATOM 3258 C C . VAL A 1 439 ? 30.636 22.196 -4.019 1.00 52.62 439 VAL A C 1
ATOM 3260 O O . VAL A 1 439 ? 31.320 22.120 -2.998 1.00 52.62 439 VAL A O 1
ATOM 3263 N N . GLY A 1 440 ? 29.385 22.671 -3.990 1.00 51.84 440 GLY A N 1
ATOM 3264 C CA . GLY A 1 440 ? 28.734 23.238 -2.798 1.00 51.84 440 GLY A CA 1
ATOM 3265 C C . GLY A 1 440 ? 27.700 22.348 -2.096 1.00 51.84 440 GLY A C 1
ATOM 3266 O O . GLY A 1 440 ? 27.101 22.791 -1.115 1.00 51.84 440 GLY A O 1
ATOM 3267 N N . LYS A 1 441 ? 27.437 21.124 -2.574 1.00 55.44 441 LYS A N 1
ATOM 3268 C CA . LYS A 1 441 ? 26.373 20.272 -2.013 1.00 55.44 441 LYS A CA 1
ATOM 3269 C C . LYS A 1 441 ? 26.873 19.454 -0.821 1.00 55.44 441 LYS A C 1
ATOM 3271 O O . LYS A 1 441 ? 27.841 18.707 -0.929 1.00 55.44 441 LYS A O 1
ATOM 3276 N N . GLN A 1 442 ? 26.176 19.571 0.310 1.00 53.91 442 GLN A N 1
ATOM 3277 C CA . GLN A 1 442 ? 26.380 18.708 1.475 1.00 53.91 442 GLN A CA 1
ATOM 3278 C C . GLN A 1 442 ? 25.942 17.282 1.137 1.00 53.91 442 GLN A C 1
ATOM 3280 O O . GLN A 1 442 ? 24.834 17.055 0.650 1.00 53.91 442 GLN A O 1
ATOM 3285 N N . THR A 1 443 ? 26.832 16.327 1.381 1.00 53.16 443 THR A N 1
ATOM 3286 C CA . THR A 1 443 ? 26.656 14.914 1.018 1.00 53.16 443 THR A CA 1
ATOM 3287 C C . THR A 1 443 ? 25.863 14.131 2.066 1.00 53.16 443 THR A C 1
ATOM 3289 O O . THR A 1 443 ? 25.519 12.971 1.841 1.00 53.16 443 THR A O 1
ATOM 3292 N N . GLY A 1 444 ? 25.541 14.754 3.207 1.00 54.56 444 GLY A N 1
ATOM 3293 C CA . GLY A 1 444 ? 24.703 14.176 4.259 1.00 54.56 444 GLY A CA 1
ATOM 3294 C C . GLY A 1 444 ? 25.441 13.188 5.167 1.00 54.56 444 GLY A C 1
ATOM 3295 O O . GLY A 1 444 ? 24.849 12.648 6.101 1.00 54.56 444 GLY A O 1
ATOM 3296 N N . ILE A 1 445 ? 26.737 12.962 4.936 1.00 55.59 445 ILE A N 1
ATOM 3297 C CA . ILE A 1 445 ? 27.612 12.178 5.809 1.00 55.59 445 ILE A CA 1
ATOM 3298 C C . ILE A 1 445 ? 28.395 13.169 6.671 1.00 55.59 445 ILE A C 1
ATOM 3300 O O . ILE A 1 445 ? 29.330 13.802 6.190 1.00 55.59 445 ILE A O 1
ATOM 3304 N N . LEU A 1 446 ? 28.047 13.272 7.959 1.00 55.78 446 LEU A N 1
ATOM 3305 C CA . LEU A 1 446 ? 28.611 14.264 8.892 1.00 55.78 446 LEU A CA 1
ATOM 3306 C C . LEU A 1 446 ? 30.143 14.324 8.881 1.00 55.78 446 LEU A C 1
ATOM 3308 O O . LEU A 1 446 ? 30.698 15.414 8.881 1.00 55.78 446 LEU A O 1
ATOM 3312 N N . PHE A 1 447 ? 30.825 13.176 8.833 1.00 52.22 447 PHE A N 1
ATOM 3313 C CA . PHE A 1 447 ? 32.289 13.113 8.761 1.00 52.22 447 PHE A CA 1
ATOM 3314 C C . PHE A 1 447 ? 32.839 13.636 7.428 1.00 52.22 447 PHE A C 1
ATOM 3316 O O . PHE A 1 447 ? 33.838 14.346 7.428 1.00 52.22 447 PHE A O 1
ATOM 3323 N N . LEU A 1 448 ? 32.190 13.315 6.305 1.00 53.47 448 LEU A N 1
ATOM 3324 C CA . LEU A 1 448 ? 32.625 13.739 4.973 1.00 53.47 448 LEU A CA 1
ATOM 3325 C C . LEU A 1 448 ? 32.348 15.228 4.742 1.00 53.47 448 LEU A C 1
ATOM 3327 O O . LEU A 1 448 ? 33.160 15.907 4.125 1.00 53.47 448 LEU A O 1
ATOM 3331 N N . ASP A 1 449 ? 31.246 15.745 5.284 1.00 54.75 449 ASP A N 1
ATOM 3332 C CA . ASP A 1 449 ? 30.904 17.167 5.242 1.00 54.75 449 ASP A CA 1
ATOM 3333 C C . ASP A 1 449 ? 31.811 17.981 6.185 1.00 54.75 449 ASP A C 1
ATOM 3335 O O . ASP A 1 449 ? 32.280 19.054 5.803 1.00 54.75 449 ASP A O 1
ATOM 3339 N N . TYR A 1 450 ? 32.172 17.443 7.362 1.00 57.22 450 TYR A N 1
ATOM 3340 C CA . TYR A 1 450 ? 33.213 18.033 8.217 1.00 57.22 450 TYR A CA 1
ATOM 3341 C C . TYR A 1 450 ? 34.593 17.979 7.558 1.00 57.22 450 TYR A C 1
ATOM 3343 O O . TYR A 1 450 ? 35.331 18.959 7.605 1.00 57.22 450 TYR A O 1
ATOM 3351 N N . TRP A 1 451 ? 34.954 16.863 6.925 1.00 57.44 451 TRP A N 1
ATOM 3352 C CA . TRP A 1 451 ? 36.213 16.693 6.198 1.00 57.44 451 TRP A CA 1
ATOM 3353 C C . TRP A 1 451 ? 36.304 17.654 5.006 1.00 57.44 451 TRP A C 1
ATOM 3355 O O . TRP A 1 451 ? 37.290 18.375 4.867 1.00 57.44 451 TRP A O 1
ATOM 3365 N N . ASN A 1 452 ? 35.253 17.750 4.189 1.00 54.78 452 ASN A N 1
ATOM 3366 C CA . ASN A 1 452 ? 35.181 18.687 3.068 1.00 54.78 452 ASN A CA 1
ATOM 3367 C C . ASN A 1 452 ? 35.171 20.151 3.534 1.00 54.78 452 ASN A C 1
ATOM 3369 O O . ASN A 1 452 ? 35.785 20.987 2.874 1.00 54.78 452 ASN A O 1
ATOM 3373 N N . GLY A 1 453 ? 34.538 20.459 4.671 1.00 57.88 453 GLY A N 1
ATOM 3374 C CA . GLY A 1 453 ? 34.498 21.805 5.249 1.00 57.88 453 GLY A CA 1
ATOM 3375 C C . GLY A 1 453 ? 35.776 22.235 5.982 1.00 57.88 453 GLY A C 1
ATOM 3376 O O . GLY A 1 453 ? 36.040 23.430 6.065 1.00 57.88 453 GLY A O 1
ATOM 3377 N N . SER A 1 454 ? 36.583 21.299 6.495 1.00 59.28 454 SER A N 1
ATOM 3378 C CA . SER A 1 454 ? 37.778 21.607 7.304 1.00 59.28 454 SER A CA 1
ATOM 3379 C C . SER A 1 454 ? 39.102 21.325 6.595 1.00 59.28 454 SER A C 1
ATOM 3381 O O . SER A 1 454 ? 40.027 22.122 6.706 1.00 59.28 454 SER A O 1
ATOM 3383 N N . VAL A 1 455 ? 39.208 20.240 5.824 1.00 54.09 455 VAL A N 1
ATOM 3384 C CA . VAL A 1 455 ? 40.477 19.803 5.220 1.00 54.09 455 VAL A CA 1
ATOM 3385 C C . VAL A 1 455 ? 40.734 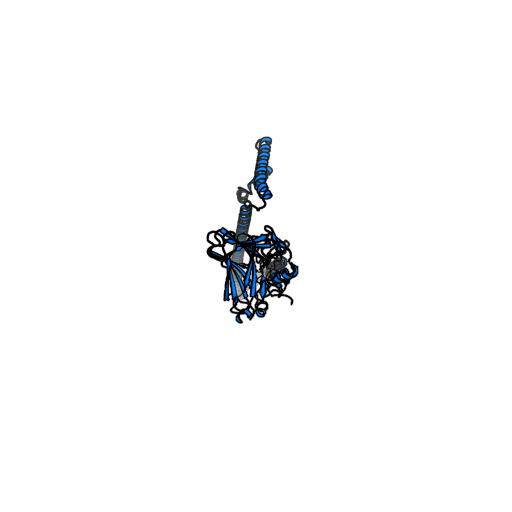20.481 3.874 1.00 54.09 455 VAL A C 1
ATOM 3387 O O . VAL A 1 455 ? 41.869 20.872 3.610 1.00 54.09 455 VAL A O 1
ATOM 3390 N N . ARG A 1 456 ? 39.711 20.702 3.033 1.00 54.78 456 ARG A N 1
ATOM 3391 C CA . ARG A 1 456 ? 39.892 21.390 1.733 1.00 54.78 456 ARG A CA 1
ATOM 3392 C C . ARG A 1 456 ? 40.392 22.837 1.872 1.00 54.78 456 ARG A C 1
ATOM 3394 O O . ARG A 1 456 ? 41.356 23.170 1.183 1.00 54.78 456 ARG A O 1
ATOM 3401 N N . PRO A 1 457 ? 39.840 23.686 2.763 1.00 58.81 457 PRO A N 1
ATOM 3402 C CA . PRO A 1 457 ? 40.369 25.037 2.964 1.00 58.81 457 PRO A CA 1
ATOM 3403 C C . PRO A 1 457 ? 41.779 25.018 3.559 1.00 58.81 457 PRO A C 1
ATOM 3405 O O . PRO A 1 457 ? 42.600 25.871 3.236 1.00 58.81 457 PRO A O 1
ATOM 3408 N N . LEU A 1 458 ? 42.089 24.023 4.392 1.00 55.16 458 LEU A N 1
ATOM 3409 C CA . LEU A 1 458 ? 43.369 23.918 5.090 1.00 55.16 458 LEU A CA 1
ATOM 3410 C C . LEU A 1 458 ? 44.488 23.426 4.158 1.00 55.16 458 LEU A C 1
ATOM 3412 O O . LEU A 1 458 ? 45.596 23.949 4.216 1.00 55.16 458 LEU A O 1
ATOM 3416 N N . LEU A 1 459 ? 44.180 22.524 3.220 1.00 51.94 459 LEU A N 1
ATOM 3417 C CA . LEU A 1 459 ? 45.077 22.131 2.127 1.00 51.94 459 LEU A CA 1
ATOM 3418 C C . LEU A 1 459 ? 45.303 23.264 1.118 1.00 51.94 459 LEU A C 1
ATOM 3420 O O . LEU A 1 459 ? 46.436 23.463 0.693 1.00 51.94 459 LEU A O 1
ATOM 3424 N N . ALA A 1 460 ? 44.270 24.044 0.780 1.00 56.44 460 ALA A N 1
ATOM 3425 C CA . ALA A 1 460 ? 44.431 25.243 -0.049 1.00 56.44 460 ALA A CA 1
ATOM 3426 C C . ALA A 1 460 ? 45.310 26.298 0.648 1.00 56.44 460 ALA A C 1
ATOM 3428 O O . ALA A 1 460 ? 46.194 26.885 0.027 1.00 56.44 460 ALA A O 1
ATOM 3429 N N . THR A 1 461 ? 45.129 26.483 1.959 1.00 58.12 461 THR A N 1
ATOM 3430 C CA . THR A 1 461 ? 45.953 27.394 2.771 1.00 58.12 461 THR A CA 1
ATOM 3431 C C . THR A 1 461 ? 47.407 26.912 2.862 1.00 58.12 461 THR A C 1
ATOM 3433 O O . THR A 1 461 ? 48.329 27.710 2.706 1.00 58.12 461 THR A O 1
ATOM 3436 N N . LEU A 1 462 ? 47.631 25.606 3.047 1.00 53.69 462 LEU A N 1
ATOM 3437 C CA . LEU A 1 462 ? 48.968 25.001 3.040 1.00 53.69 462 LEU A CA 1
ATOM 3438 C C . LEU A 1 462 ? 49.641 25.102 1.667 1.00 53.69 462 LEU A C 1
ATOM 3440 O O . LEU A 1 462 ? 50.826 25.408 1.604 1.00 53.69 462 LEU A O 1
ATOM 3444 N N . ALA A 1 463 ? 48.901 24.909 0.575 1.00 54.31 463 ALA A N 1
ATOM 3445 C CA . ALA A 1 463 ? 49.425 25.054 -0.780 1.00 54.31 463 ALA A CA 1
ATOM 3446 C C . ALA A 1 463 ? 49.850 26.501 -1.074 1.00 54.31 463 ALA A C 1
ATOM 3448 O O . ALA A 1 463 ? 50.933 26.722 -1.609 1.00 54.31 463 ALA A O 1
ATOM 3449 N N . ILE A 1 464 ? 49.056 27.492 -0.650 1.00 63.16 464 ILE A N 1
ATOM 3450 C CA . ILE A 1 464 ? 49.430 28.911 -0.749 1.00 63.16 464 ILE A CA 1
ATOM 3451 C C . ILE A 1 464 ? 50.686 29.199 0.083 1.00 63.16 464 ILE A C 1
ATOM 3453 O O . ILE A 1 464 ? 51.581 29.888 -0.394 1.00 63.16 464 ILE A O 1
ATOM 3457 N N . LEU A 1 465 ? 50.801 28.646 1.294 1.00 61.47 465 LEU A N 1
ATOM 3458 C CA . LEU A 1 465 ? 51.992 28.815 2.135 1.00 61.47 465 LEU A CA 1
ATOM 3459 C C . LEU A 1 465 ? 53.248 28.177 1.530 1.00 61.47 465 LEU A C 1
ATOM 3461 O O . LEU A 1 465 ? 54.321 28.764 1.632 1.00 61.47 465 LEU A O 1
ATOM 3465 N N . VAL A 1 466 ? 53.122 27.016 0.883 1.00 63.34 466 VAL A N 1
ATOM 3466 C CA . VAL A 1 466 ? 54.230 26.354 0.175 1.00 63.34 466 VAL A CA 1
ATOM 3467 C C . VAL A 1 466 ? 54.667 27.185 -1.029 1.00 63.34 466 VAL A C 1
ATOM 3469 O O . VAL A 1 466 ? 55.852 27.471 -1.157 1.00 63.34 466 VAL A O 1
ATOM 3472 N N . VAL A 1 467 ? 53.724 27.679 -1.836 1.00 61.56 467 VAL A N 1
ATOM 3473 C CA . VAL A 1 467 ? 54.025 28.557 -2.979 1.00 61.56 467 VAL A CA 1
ATOM 3474 C C . VAL A 1 467 ? 54.657 29.873 -2.518 1.00 61.56 467 VAL A C 1
ATOM 3476 O O . VAL A 1 467 ? 55.640 30.318 -3.097 1.00 61.56 467 VAL A O 1
ATOM 3479 N N . VAL A 1 468 ? 54.162 30.488 -1.440 1.00 66.69 468 VAL A N 1
ATOM 3480 C CA . VAL A 1 468 ? 54.756 31.712 -0.875 1.00 66.69 468 VAL A CA 1
ATOM 3481 C C . VAL A 1 468 ? 56.162 31.443 -0.336 1.00 66.69 468 VAL A C 1
ATOM 3483 O O . VAL A 1 468 ? 57.068 32.234 -0.588 1.00 66.69 468 VAL A O 1
ATOM 3486 N N . ALA A 1 469 ? 56.381 30.324 0.357 1.00 63.66 469 ALA A N 1
ATOM 3487 C CA . ALA A 1 469 ? 57.704 29.941 0.846 1.00 63.66 469 ALA A CA 1
ATOM 3488 C C . ALA A 1 469 ? 58.692 29.673 -0.302 1.00 63.66 469 ALA A C 1
ATOM 3490 O O . ALA A 1 469 ? 59.865 30.035 -0.205 1.00 63.66 469 ALA A O 1
ATOM 3491 N N . GLU A 1 470 ? 58.224 29.087 -1.401 1.00 60.06 470 GLU A N 1
ATOM 3492 C CA . GLU A 1 470 ? 59.031 28.766 -2.578 1.00 60.06 470 GLU A CA 1
ATOM 3493 C C . GLU A 1 470 ? 59.354 30.014 -3.414 1.00 60.06 470 GLU A C 1
ATOM 3495 O O . GLU A 1 470 ? 60.506 30.222 -3.791 1.00 60.06 470 GLU A O 1
ATOM 3500 N N . VAL A 1 471 ? 58.396 30.932 -3.578 1.00 61.38 471 VAL A N 1
ATOM 3501 C CA . VAL A 1 471 ? 58.595 32.248 -4.214 1.00 61.38 471 VAL A CA 1
ATOM 3502 C C . VAL A 1 471 ? 59.560 33.126 -3.408 1.00 61.38 471 VAL A C 1
ATOM 3504 O O . VAL A 1 471 ? 60.402 33.811 -3.990 1.00 61.38 471 VAL A O 1
ATOM 3507 N N . VAL A 1 472 ? 59.495 33.080 -2.072 1.00 66.94 472 VAL A N 1
ATOM 3508 C CA . VAL A 1 472 ? 60.440 33.787 -1.188 1.00 66.94 472 VAL A CA 1
ATOM 3509 C C . VAL A 1 472 ? 61.842 33.175 -1.272 1.00 66.94 472 VAL A C 1
ATOM 3511 O O . VAL A 1 472 ? 62.831 33.907 -1.274 1.00 66.94 472 VAL A O 1
ATOM 3514 N N . ARG A 1 473 ? 61.949 31.847 -1.398 1.00 61.81 473 ARG A N 1
ATOM 3515 C CA . ARG A 1 473 ? 63.234 31.142 -1.530 1.00 61.81 473 ARG A CA 1
ATOM 3516 C C . ARG A 1 473 ? 63.880 31.328 -2.909 1.00 61.81 473 ARG A C 1
ATOM 3518 O O . ARG A 1 473 ? 65.104 31.382 -2.988 1.00 61.81 473 ARG A O 1
ATOM 3525 N N . ASN A 1 474 ? 63.073 31.481 -3.958 1.00 58.12 474 ASN A N 1
ATOM 3526 C CA . ASN A 1 474 ? 63.517 31.676 -5.344 1.00 58.12 474 ASN A CA 1
ATOM 3527 C C . ASN A 1 474 ? 63.637 33.157 -5.755 1.00 58.12 474 ASN A C 1
ATOM 3529 O O . ASN A 1 474 ? 63.835 33.457 -6.931 1.00 58.12 474 ASN A O 1
ATOM 3533 N N . GLY A 1 475 ? 63.530 34.099 -4.810 1.00 65.44 475 GLY A N 1
ATOM 3534 C CA . GLY A 1 475 ? 63.763 35.521 -5.075 1.00 65.44 475 GLY A CA 1
ATOM 3535 C C . GLY A 1 475 ? 62.706 36.185 -5.965 1.00 65.44 475 GLY A C 1
ATOM 3536 O O . GLY A 1 475 ? 63.050 37.046 -6.769 1.00 65.44 475 GLY A O 1
ATOM 3537 N N . PHE A 1 476 ? 61.431 35.809 -5.814 1.00 60.81 476 PHE A N 1
ATOM 3538 C CA . PHE A 1 476 ? 60.276 36.370 -6.537 1.00 60.81 476 PHE A CA 1
ATOM 3539 C C . PHE A 1 476 ? 60.208 36.081 -8.047 1.00 60.81 476 PHE A C 1
ATOM 3541 O O . PHE A 1 476 ? 59.519 36.788 -8.784 1.00 60.81 476 PHE A O 1
ATOM 3548 N N . ILE A 1 477 ? 60.856 35.018 -8.524 1.00 59.34 477 ILE A N 1
ATOM 3549 C CA . ILE A 1 477 ? 60.738 34.564 -9.917 1.00 59.34 477 ILE A CA 1
ATOM 3550 C C . ILE A 1 477 ? 59.868 33.300 -9.950 1.00 59.34 477 ILE A C 1
ATOM 3552 O O . ILE A 1 477 ? 60.277 32.258 -9.446 1.00 59.34 477 ILE A O 1
ATOM 3556 N N . LEU A 1 478 ? 58.660 33.394 -10.525 1.00 57.31 478 LEU A N 1
ATOM 3557 C CA . LEU A 1 478 ? 57.760 32.244 -10.702 1.00 57.31 478 LEU A CA 1
ATOM 3558 C C . LEU A 1 478 ? 58.195 31.387 -11.895 1.00 57.31 478 LEU A C 1
ATOM 3560 O O . LEU A 1 478 ? 58.226 31.883 -13.028 1.00 57.31 478 LEU A O 1
ATOM 3564 N N . SER A 1 479 ? 58.448 30.099 -11.654 1.00 64.94 479 SER A N 1
ATOM 3565 C CA . SER A 1 479 ? 58.654 29.126 -12.727 1.00 64.94 479 SER A CA 1
ATOM 3566 C C . SER A 1 479 ? 57.339 28.835 -13.463 1.00 64.94 479 SER A C 1
ATOM 3568 O O . SER A 1 479 ? 56.246 29.105 -12.960 1.00 64.94 479 SER A O 1
ATOM 3570 N N . ASP A 1 480 ? 57.416 28.302 -14.683 1.00 57.00 480 ASP A N 1
ATOM 3571 C CA . ASP A 1 480 ? 56.211 27.975 -15.460 1.00 57.00 480 ASP A CA 1
ATOM 3572 C C . ASP A 1 480 ? 55.395 26.841 -14.825 1.00 57.00 480 ASP A C 1
ATOM 3574 O O . ASP A 1 480 ? 54.169 26.841 -14.910 1.00 57.00 480 ASP A O 1
ATOM 3578 N N . TRP A 1 481 ? 56.059 25.953 -14.081 1.00 59.81 481 TRP A N 1
ATOM 3579 C CA . TRP A 1 481 ? 55.402 24.927 -13.277 1.00 59.81 481 TRP A CA 1
ATOM 3580 C C . TRP A 1 481 ? 54.609 25.533 -12.105 1.00 59.81 481 TRP A C 1
ATOM 3582 O O . TRP A 1 481 ? 53.473 25.129 -11.862 1.00 59.81 481 TRP A O 1
ATOM 3592 N N . ASP A 1 482 ? 55.141 26.570 -11.444 1.00 58.62 482 ASP A N 1
ATOM 3593 C CA . ASP A 1 482 ? 54.440 27.266 -10.352 1.00 58.62 482 ASP A CA 1
ATOM 3594 C C . ASP A 1 482 ? 53.173 27.970 -10.855 1.00 58.62 482 ASP A C 1
ATOM 3596 O O . ASP A 1 482 ? 52.137 27.969 -10.188 1.00 58.62 482 ASP A O 1
ATOM 3600 N N . LYS A 1 483 ? 53.227 28.544 -12.063 1.00 58.97 483 LYS A N 1
ATOM 3601 C CA . LYS A 1 483 ? 52.071 29.191 -12.704 1.00 58.97 483 LYS A CA 1
ATOM 3602 C C . LYS A 1 483 ? 50.995 28.177 -13.091 1.00 58.97 483 LYS A C 1
ATOM 3604 O O . LYS A 1 483 ? 49.811 28.459 -12.906 1.00 58.97 483 LYS A O 1
ATOM 3609 N N . GLU A 1 484 ? 51.384 27.004 -13.594 1.00 58.47 484 GLU A N 1
ATOM 3610 C CA . GLU A 1 484 ? 50.449 25.913 -13.896 1.00 58.47 484 GLU A CA 1
ATOM 3611 C C . GLU A 1 484 ? 49.811 25.336 -12.629 1.00 58.47 484 GLU A C 1
ATOM 3613 O O . GLU A 1 484 ? 48.599 25.119 -12.602 1.00 58.47 484 GLU A O 1
ATOM 3618 N N . LEU A 1 485 ? 50.590 25.153 -11.558 1.00 58.97 485 LEU A N 1
ATOM 3619 C CA . LEU A 1 485 ? 50.095 24.659 -10.274 1.00 58.97 485 LEU A CA 1
ATOM 3620 C C . LEU A 1 485 ? 49.095 25.641 -9.644 1.00 58.97 485 LEU A C 1
ATOM 3622 O O . LEU A 1 485 ? 48.006 25.244 -9.226 1.00 58.97 485 LEU A O 1
ATOM 3626 N N . VAL A 1 486 ? 49.420 26.937 -9.641 1.00 57.00 486 VAL A N 1
ATOM 3627 C CA . VAL A 1 486 ? 48.520 28.001 -9.167 1.00 57.00 486 VAL A CA 1
ATOM 3628 C C . VAL A 1 486 ? 47.261 28.088 -10.038 1.00 57.00 486 VAL A C 1
ATOM 3630 O O . VAL A 1 486 ? 46.157 28.206 -9.505 1.00 57.00 486 VAL A O 1
ATOM 3633 N N . GLY A 1 487 ? 47.389 27.954 -11.362 1.00 54.91 487 GLY A N 1
ATOM 3634 C CA . GLY A 1 487 ? 46.259 27.919 -12.294 1.00 54.91 487 GLY A CA 1
ATOM 3635 C C . GLY A 1 487 ? 45.348 26.699 -12.116 1.00 54.91 487 GLY A C 1
ATOM 3636 O O . GLY A 1 487 ? 44.128 26.825 -12.200 1.00 54.91 487 GLY A O 1
ATOM 3637 N N . ALA A 1 488 ? 45.909 25.529 -11.805 1.00 55.56 488 ALA A N 1
ATOM 3638 C CA . ALA A 1 488 ? 45.149 24.311 -11.530 1.00 55.56 488 ALA A CA 1
ATOM 3639 C C . ALA A 1 488 ? 44.375 24.392 -10.203 1.00 55.56 488 ALA A C 1
ATOM 3641 O O . ALA A 1 488 ? 43.241 23.920 -10.123 1.00 55.56 488 ALA A O 1
ATOM 3642 N N . ILE A 1 489 ? 44.956 25.028 -9.180 1.00 52.72 489 ILE A N 1
ATOM 3643 C CA . ILE A 1 489 ? 44.328 25.210 -7.862 1.00 52.72 489 ILE A CA 1
ATOM 3644 C C . ILE A 1 489 ? 43.244 26.304 -7.909 1.00 52.72 489 ILE A C 1
ATOM 3646 O O . ILE A 1 489 ? 42.175 26.136 -7.320 1.00 52.72 489 ILE A O 1
ATOM 3650 N N . LEU A 1 490 ? 43.469 27.398 -8.648 1.00 51.75 490 LEU A N 1
ATOM 3651 C CA . LEU A 1 490 ? 42.490 28.481 -8.830 1.00 51.75 490 LEU A CA 1
ATOM 3652 C C . LEU A 1 490 ? 41.393 28.158 -9.857 1.00 51.75 490 LEU A C 1
ATOM 3654 O O . LEU A 1 490 ? 40.313 28.744 -9.786 1.00 51.75 490 LEU A O 1
ATOM 3658 N N . GLY A 1 491 ? 41.627 27.227 -10.787 1.00 48.06 491 GLY A N 1
ATOM 3659 C CA . GLY A 1 491 ? 40.693 26.878 -11.867 1.00 48.06 491 GLY A CA 1
ATOM 3660 C C . GLY A 1 491 ? 39.346 26.306 -11.406 1.00 48.06 491 GLY A C 1
ATOM 3661 O O . GLY A 1 491 ? 38.386 26.328 -12.169 1.00 48.06 491 GLY A O 1
ATOM 3662 N N . ILE A 1 492 ? 39.242 25.846 -10.155 1.00 46.31 492 ILE A N 1
ATOM 3663 C CA . ILE A 1 492 ? 37.965 25.419 -9.554 1.00 46.31 492 ILE A CA 1
ATOM 3664 C C . ILE A 1 492 ? 37.193 26.586 -8.920 1.00 46.31 492 ILE A C 1
ATOM 3666 O O . ILE A 1 492 ? 35.981 26.481 -8.753 1.00 46.31 492 ILE A O 1
ATOM 3670 N N . TYR A 1 493 ? 37.852 27.706 -8.604 1.00 45.41 493 TYR A N 1
ATOM 3671 C CA . TYR A 1 493 ? 37.212 28.807 -7.880 1.00 45.41 493 TYR A CA 1
ATOM 3672 C C . TYR A 1 493 ? 37.170 30.153 -8.621 1.00 45.41 493 TYR A C 1
ATOM 3674 O O . TYR A 1 493 ? 36.286 30.938 -8.290 1.00 45.41 493 TYR A O 1
ATOM 3682 N N . VAL A 1 494 ? 38.049 30.465 -9.593 1.00 47.16 494 VAL A N 1
ATOM 3683 C CA . VAL A 1 494 ? 38.094 31.837 -10.167 1.00 47.16 494 VAL A CA 1
ATOM 3684 C C . VAL A 1 494 ? 38.392 31.977 -11.678 1.00 47.16 494 VAL A C 1
ATOM 3686 O O . VAL A 1 494 ? 38.171 33.069 -12.191 1.00 47.16 494 VAL A O 1
ATOM 3689 N N . ALA A 1 495 ? 38.823 30.976 -12.461 1.00 35.41 495 ALA A N 1
ATOM 3690 C CA . ALA A 1 495 ? 39.237 31.274 -13.852 1.00 35.41 495 ALA A CA 1
ATOM 3691 C C . ALA A 1 495 ? 38.817 30.265 -14.933 1.00 35.41 495 ALA A C 1
ATOM 3693 O O . ALA A 1 495 ? 39.183 29.092 -14.909 1.00 35.41 495 ALA A O 1
ATOM 3694 N N . ASP A 1 496 ? 38.113 30.801 -15.931 1.00 38.41 496 ASP A N 1
ATOM 3695 C CA . ASP A 1 496 ? 37.802 30.210 -17.229 1.00 38.41 496 ASP A CA 1
ATOM 3696 C C . ASP A 1 496 ? 39.092 29.933 -18.038 1.00 38.41 496 ASP A C 1
ATOM 3698 O O . ASP A 1 496 ? 39.942 30.814 -18.212 1.00 38.41 496 ASP A O 1
ATOM 3702 N N . ARG A 1 497 ? 39.235 28.707 -18.568 1.00 41.66 497 ARG A N 1
ATOM 3703 C CA . ARG A 1 497 ? 40.347 28.301 -19.455 1.00 41.66 497 ARG A CA 1
ATOM 3704 C C . ARG A 1 497 ? 40.393 29.109 -20.764 1.00 41.66 497 ARG A C 1
ATOM 3706 O O . ARG A 1 497 ? 41.412 29.064 -21.456 1.00 41.66 497 ARG A O 1
ATOM 3713 N N . SER A 1 498 ? 39.349 29.872 -21.097 1.00 40.19 498 SER A N 1
ATOM 3714 C CA . SER A 1 498 ? 39.302 30.733 -22.287 1.00 40.19 498 SER A CA 1
ATOM 3715 C C . SER A 1 498 ? 40.281 31.920 -22.247 1.00 40.19 498 SER A C 1
ATOM 3717 O O . SER A 1 498 ? 40.732 32.383 -23.298 1.00 40.19 498 SER A O 1
ATOM 3719 N N . LEU A 1 499 ? 40.694 32.386 -21.060 1.00 40.16 499 LEU A N 1
ATOM 3720 C CA . LEU A 1 499 ? 41.598 33.539 -20.933 1.00 40.16 499 LEU A CA 1
ATOM 3721 C C . LEU A 1 499 ? 43.055 33.214 -21.297 1.00 40.16 499 LEU A C 1
ATOM 3723 O O . LEU A 1 499 ? 43.779 34.097 -21.750 1.00 40.16 499 LEU A O 1
ATOM 3727 N N . ALA A 1 500 ? 43.472 31.948 -21.200 1.00 43.84 500 ALA A N 1
ATOM 3728 C CA . ALA A 1 500 ? 44.816 31.519 -21.599 1.00 43.84 500 ALA A CA 1
ATOM 3729 C C . ALA A 1 500 ? 44.999 31.429 -23.129 1.00 43.84 500 ALA A C 1
ATOM 3731 O O . ALA A 1 500 ? 46.126 31.444 -23.618 1.00 43.84 500 ALA A O 1
ATOM 3732 N N . ARG A 1 501 ? 43.906 31.360 -23.907 1.00 41.44 501 ARG A N 1
ATOM 3733 C CA . ARG A 1 501 ? 43.950 31.270 -25.381 1.00 41.44 501 ARG A CA 1
ATOM 3734 C C . ARG A 1 501 ? 43.877 32.618 -26.101 1.00 41.44 501 ARG A C 1
ATOM 3736 O O . ARG A 1 501 ? 44.043 32.654 -27.313 1.00 41.44 501 ARG A O 1
ATOM 3743 N N . ARG A 1 502 ? 43.673 33.727 -25.383 1.00 38.69 502 ARG A N 1
ATOM 3744 C CA . ARG A 1 502 ? 43.577 35.082 -25.963 1.00 38.69 502 ARG A CA 1
ATOM 3745 C C . ARG A 1 502 ? 44.917 35.807 -26.142 1.00 38.69 502 ARG A C 1
ATOM 3747 O O . ARG A 1 502 ? 44.923 36.967 -26.536 1.00 38.69 502 ARG A O 1
ATOM 3754 N N . GLY A 1 503 ? 46.033 35.136 -25.869 1.00 42.66 503 GLY A N 1
ATOM 3755 C CA . GLY A 1 503 ? 47.376 35.699 -25.988 1.00 42.66 503 GLY A CA 1
ATOM 3756 C C . GLY A 1 503 ? 48.330 34.814 -26.781 1.00 42.66 503 GLY A C 1
ATOM 3757 O O . GLY A 1 503 ? 49.337 34.390 -26.222 1.00 42.66 503 GLY A O 1
ATOM 3758 N N . LYS A 1 504 ? 48.013 34.526 -28.048 1.00 33.78 504 LYS A N 1
ATOM 3759 C CA . LYS A 1 504 ? 48.982 34.226 -29.115 1.00 33.78 504 LYS A CA 1
ATOM 3760 C C . LYS A 1 504 ? 48.453 34.730 -30.447 1.00 33.78 504 LYS A C 1
ATOM 3762 O O . LYS A 1 504 ? 47.239 34.544 -30.682 1.00 33.78 504 LYS A O 1
#

Secondary structure (DSSP, 8-state):
--PPP-SSSSTT----TTTTT--EEE-TT--B-STT-EEEEESS-EEEEEEEEEETTEEEEEEEE--TT--EEEEEEEEEHHHHGGGBTS-EEEEEEEEESS-SEEEEEEEEEEETTEEEEEEEEEEEEEE--SS-EEEEEE-SSPBPGGGGGEEEEEEEESS--TT-EEEEEEEEEEESSS-----PPPHHHHHHHHHTT---SEEEETTEEEE-S--------SSSEEEEEEE-SS--SS------B-TT--BTEEEEEESEEEEEEEEEEEEE-SSEEEEEEEPPPHHHHHHHHHHHHHHHHHHHHHHHHHHHHHHHHHHHHHHHHHHHHHHHHHHHHHHHHHHHHHHHHTTS---TTHHHHHHHHHHHHHHHHHHHHHHHHHHHHHHHHHHHHHHHHHHHHHHHHHHHHHHHHHHHHHHHHHHHHHHHHHHHHHTT---S-HHHHHHHHHHHHHHHHHHHHHHHHHHHHTTT---HHHHHHHHHHHTTTT--GGGGGS--

Organism: NCBI:txid42155